Protein AF-F9D2Y9-F1 (afdb_monomer_lite)

Sequence (506 aa):
MKFNKYNSKKTAEQVQRSSVVSVVNDAVIGSGVDSSSSGKAGKLAETHTIYGNPFDGTQDIKGVVGQVTEINAETSEDENKTYEDITINADNLHTSNDVDVGGDITIKSNATVKGSIKASSAEINGDINVKSNATVDGNIKSSSIETTDIVSTNGTITNLSGEQLNYLKGIIKELSGTKLTYDNATLKDLTSNNISVETLTVTKAAHFFSLVIDEIKSVGGQIILTPANATLNKTITVNGGFKCYWKATDGEKKIYNQFEVNDQIVCQTFNASVGTSNNVSNTFYWRLCTAIGTETMDGVLYNYVVLSDSDKDKASTANPSVGDKIVQLGNRNDPTRQNAIILSAYNSKFLDAALKAPSIVQYKGINDYKLETHRGNVISAEFNSFIGDFKVSDGQTIEDFIKDNAYQGENNIDVRVFSLDGNLTLVNDREVDLYAEVWCGLKNITDNIPPSLFSWVRTSSNTDADASWNKTKEGIGKTIHLKDEDVVRRCTFDCIIDIDSIKNYL

Foldseek 3Di:
DDDDDDDDDDDDDDDDDDDDYDDDDDDDDDDDDDDDDDDDDDDDDPFDDDPRHGDPPPDDDPDPPPDPPDDDDPDDPDPDDQDQDDDPPDQEDDDPDDDDHPDDDDHPHDYDDPYDDDDPDDDDPDDDDDPDDDDDPDDDDDPDDDDPDDDDPDDDDPDDDDPDDDDPDDDDPDDDDPDDDDPDDDDPDDDDPDDDDPDDDDPADDDDPDDDDPDDDDDQWKDKAFQDKDAFADWDDDVFFIKTKDFLDPPPDGNDHRDDAQFWKWFWDDDDDDPDDDPDDIAIWTFGFHDWDWDDDPNTIITITTTGPPRIDPPHPDGDDHGTMMDGAAGQPDQRRNKMWMQGQQQDCQQANVFAPRKIWIFGRNNGSHRPVRTAAIDGPPDGDHDDFDADPVRDGPVVVCCCPVPVFCPDKDKDKAWPVNDPDADDWDKTKIFIWIDRRPDTLQVLDQLQQKFKFKDDPDVVVRVVVRVVRHSRGRMDMDTPVNDDPDIDMDIDGDSVNCPVRD

pLDDT: mean 72.04, std 22.33, range [23.73, 98.56]

Radius of gyration: 62.74 Å; chains: 1; bounding box: 144×88×174 Å

Structure (mmCIF, N/CA/C/O backbone):
data_AF-F9D2Y9-F1
#
_entry.id   AF-F9D2Y9-F1
#
loop_
_atom_site.group_PDB
_atom_site.id
_atom_site.type_symbol
_atom_site.label_atom_id
_atom_site.label_alt_id
_atom_site.label_comp_id
_atom_site.label_asym_id
_atom_site.label_entity_id
_atom_site.label_seq_id
_atom_site.pdbx_PDB_ins_code
_atom_site.Cartn_x
_atom_site.Cartn_y
_atom_site.Cartn_z
_atom_site.occupancy
_atom_site.B_iso_or_equiv
_atom_site.auth_seq_id
_atom_site.auth_comp_id
_atom_site.auth_asym_id
_atom_site.auth_atom_id
_atom_site.pdbx_PDB_model_num
ATOM 1 N N . MET A 1 1 ? -31.892 52.189 23.290 1.00 28.53 1 MET A N 1
ATOM 2 C CA . MET A 1 1 ? -32.980 52.933 22.617 1.00 28.53 1 MET A CA 1
ATOM 3 C C . MET A 1 1 ? -34.040 51.916 22.196 1.00 28.53 1 MET A C 1
ATOM 5 O O . MET A 1 1 ? -33.673 50.989 21.496 1.00 28.53 1 MET A O 1
ATOM 9 N N . LYS A 1 2 ? -35.293 52.107 22.649 1.00 27.98 2 LYS A N 1
ATOM 10 C CA . LYS A 1 2 ? -36.547 51.352 22.369 1.00 27.98 2 LYS A CA 1
ATOM 11 C C . LYS A 1 2 ? -36.626 49.898 22.890 1.00 27.98 2 LYS A C 1
ATOM 13 O O . LYS A 1 2 ? -35.827 49.073 22.489 1.00 27.98 2 LYS A O 1
ATOM 18 N N . PHE A 1 3 ? -37.418 49.569 23.921 1.00 23.73 3 PHE A N 1
ATOM 19 C CA . PHE A 1 3 ? -38.889 49.614 24.160 1.00 23.73 3 PHE A CA 1
ATOM 20 C C . PHE A 1 3 ? -39.668 48.399 23.617 1.00 23.73 3 PHE A C 1
ATOM 22 O O . PHE A 1 3 ? -39.893 48.318 22.416 1.00 23.73 3 PHE A O 1
ATOM 29 N N . ASN A 1 4 ? -40.132 47.532 24.533 1.00 29.17 4 ASN A N 1
ATOM 30 C CA . ASN A 1 4 ? -41.526 47.063 24.751 1.00 29.17 4 ASN A CA 1
ATOM 31 C C . ASN A 1 4 ? -41.477 45.871 25.737 1.00 29.17 4 ASN A C 1
ATOM 33 O O . ASN A 1 4 ? -40.781 44.910 25.454 1.00 29.17 4 ASN A O 1
ATOM 37 N N . LYS A 1 5 ? -41.994 45.875 26.976 1.00 31.09 5 LYS A N 1
ATOM 38 C CA . LYS A 1 5 ? -43.228 46.369 27.630 1.00 31.09 5 LYS A CA 1
ATOM 39 C C . LYS A 1 5 ? -44.418 45.401 27.487 1.00 31.09 5 LYS A C 1
ATOM 41 O O . LYS A 1 5 ? -44.823 45.111 26.370 1.00 31.09 5 LYS A O 1
ATOM 46 N N . TYR A 1 6 ? -44.991 45.086 28.662 1.00 27.16 6 TYR A N 1
ATOM 47 C CA . TYR A 1 6 ? -46.285 44.468 29.033 1.00 27.16 6 TYR A CA 1
ATOM 48 C C . TYR A 1 6 ? -46.230 43.020 29.564 1.00 27.16 6 TYR A C 1
ATOM 50 O O . TYR A 1 6 ? -45.674 42.162 28.903 1.00 27.16 6 TYR A O 1
ATOM 58 N N . ASN A 1 7 ? -46.883 42.633 30.671 1.00 30.08 7 ASN A N 1
ATOM 59 C CA . ASN A 1 7 ? -47.465 43.302 31.857 1.00 30.08 7 ASN A CA 1
ATOM 60 C C . ASN A 1 7 ? -48.172 42.205 32.684 1.00 30.08 7 ASN A C 1
ATOM 62 O O . ASN A 1 7 ? -48.842 41.389 32.061 1.00 30.08 7 ASN A O 1
ATOM 66 N N . SER A 1 8 ? -48.204 42.287 34.022 1.00 28.72 8 SER A N 1
ATOM 67 C CA . SER A 1 8 ? -49.489 42.333 34.759 1.00 28.72 8 SER A CA 1
ATOM 68 C C . SER A 1 8 ? -49.352 42.430 36.289 1.00 28.72 8 SER A C 1
ATOM 70 O O . SER A 1 8 ? -48.959 41.455 36.915 1.00 28.72 8 SER A O 1
ATOM 72 N N . LYS A 1 9 ? -49.881 43.555 36.820 1.00 31.02 9 LYS A N 1
ATOM 73 C CA . LYS A 1 9 ? -50.809 43.710 37.980 1.00 31.02 9 LYS A CA 1
ATOM 74 C C . LYS A 1 9 ? -50.260 43.375 39.386 1.00 31.02 9 LYS A C 1
ATOM 76 O O . LYS A 1 9 ? -49.617 42.359 39.548 1.00 31.02 9 LYS A O 1
ATOM 81 N N . LYS A 1 10 ? -50.558 44.077 40.491 1.00 30.44 10 LYS A N 1
ATOM 82 C CA . LYS A 1 10 ? -51.349 45.272 40.910 1.00 30.44 10 LYS A CA 1
ATOM 83 C C . LYS A 1 10 ? -50.949 45.476 42.405 1.00 30.44 10 LYS A C 1
ATOM 85 O O . LYS A 1 10 ? -50.914 44.476 43.110 1.00 30.44 10 LYS A O 1
ATOM 90 N N . THR A 1 11 ? -50.401 46.605 42.883 1.00 29.03 11 THR A N 1
ATOM 91 C CA . THR A 1 11 ? -51.074 47.751 43.571 1.00 29.03 11 THR A CA 1
ATOM 92 C C . THR A 1 11 ? -52.296 47.403 44.443 1.00 29.03 11 THR A C 1
ATOM 94 O O . THR A 1 11 ? -53.158 46.660 43.993 1.00 29.03 11 THR A O 1
ATOM 97 N N . ALA A 1 12 ? -52.535 47.967 45.633 1.00 29.28 12 ALA A N 1
ATOM 98 C CA . ALA A 1 12 ? -51.826 48.905 46.510 1.00 29.28 12 ALA A CA 1
ATOM 99 C C . ALA A 1 12 ? -52.572 48.965 47.867 1.00 29.28 12 ALA A C 1
ATOM 101 O O . ALA A 1 12 ? -53.757 48.633 47.945 1.00 29.28 12 ALA A O 1
ATOM 102 N N . GLU A 1 13 ? -51.846 49.428 48.883 1.00 27.95 13 GLU A N 1
ATOM 103 C CA . GLU A 1 13 ? -52.246 49.868 50.229 1.00 27.95 13 GLU A CA 1
ATOM 104 C C . GLU A 1 13 ? -53.466 50.812 50.240 1.00 27.95 13 GLU A C 1
ATOM 106 O O . GLU A 1 13 ? -53.633 51.661 49.366 1.00 27.95 13 GLU A O 1
ATOM 111 N N . GLN A 1 14 ? -54.450 50.544 51.104 1.00 26.75 14 GLN A N 1
ATOM 112 C CA . GLN A 1 14 ? -54.700 51.179 52.414 1.00 26.75 14 GLN A CA 1
ATOM 113 C C . GLN A 1 14 ? -54.764 52.719 52.431 1.00 26.75 14 GLN A C 1
ATOM 115 O O . GLN A 1 14 ? -53.753 53.413 52.409 1.00 26.75 14 GLN A O 1
ATOM 120 N N . VAL A 1 15 ? -55.986 53.236 52.627 1.00 27.98 15 VAL A N 1
ATOM 121 C CA . VAL A 1 15 ? -56.271 54.581 53.150 1.00 27.98 15 VAL A CA 1
ATOM 122 C C . VAL A 1 15 ? -57.396 54.488 54.191 1.00 27.98 15 VAL A C 1
ATOM 124 O O . VAL A 1 15 ? -58.393 53.795 53.999 1.00 27.98 15 VAL A O 1
ATOM 127 N N . GLN A 1 16 ? -57.182 55.192 55.303 1.00 27.03 16 GLN A N 1
ATOM 128 C CA . GLN A 1 16 ? -58.041 55.369 56.478 1.00 27.03 16 GLN A CA 1
ATOM 129 C C . GLN A 1 16 ? -59.404 56.043 56.204 1.00 27.03 16 GLN A C 1
ATOM 131 O O . GLN A 1 16 ? -59.467 56.973 55.402 1.00 27.03 16 GLN A O 1
ATOM 136 N N . ARG A 1 17 ? -60.423 55.739 57.036 1.00 26.17 17 ARG A N 1
ATOM 137 C CA . ARG A 1 17 ? -60.934 56.593 58.155 1.00 26.17 17 ARG A CA 1
ATOM 138 C C . ARG A 1 17 ? -62.317 56.134 58.689 1.00 26.17 17 ARG A C 1
ATOM 140 O O . ARG A 1 17 ? -63.212 55.945 57.885 1.00 26.17 17 ARG A O 1
ATOM 147 N N . SER A 1 18 ? -62.465 56.148 60.036 1.00 26.42 18 SER A N 1
ATOM 148 C CA . SER A 1 18 ? -63.598 56.681 60.862 1.00 26.42 18 SER A CA 1
ATOM 149 C C . SER A 1 18 ? -65.022 56.087 60.698 1.00 26.42 18 SER A C 1
ATOM 151 O O . SER A 1 18 ? -65.469 55.952 59.574 1.00 26.42 18 SER A O 1
ATOM 153 N N . SER A 1 19 ? -65.907 55.855 61.688 1.00 26.08 19 SER A N 1
ATOM 154 C CA . SER A 1 19 ? -66.012 55.961 63.168 1.00 26.08 19 SER A CA 1
ATOM 155 C C . SER A 1 19 ? -67.418 55.428 63.596 1.00 26.08 19 SER A C 1
ATOM 157 O O . SER A 1 19 ? -68.253 55.235 62.716 1.00 26.08 19 SER A O 1
ATOM 159 N N . VAL A 1 20 ? -67.697 55.381 64.923 1.00 25.70 20 VAL A N 1
ATOM 160 C CA . VAL A 1 20 ? -69.021 55.488 65.638 1.00 25.70 20 VAL A CA 1
ATOM 161 C C . VAL A 1 20 ? -69.662 54.142 66.116 1.00 25.70 20 VAL A C 1
ATOM 163 O O . VAL A 1 20 ? -70.069 53.354 65.276 1.00 25.70 20 VAL A O 1
ATOM 166 N N . VAL A 1 21 ? -69.552 53.742 67.419 1.00 25.30 21 VAL A N 1
ATOM 167 C CA . VAL A 1 21 ? -70.507 53.889 68.596 1.00 25.30 21 VAL A CA 1
ATOM 168 C C . VAL A 1 21 ? -71.682 52.870 68.526 1.00 25.30 21 VAL A C 1
ATOM 170 O O . VAL A 1 21 ? -72.230 52.718 67.450 1.00 25.30 21 VAL A O 1
ATOM 173 N N . SER A 1 22 ? -72.205 52.135 69.531 1.00 24.91 22 SER A N 1
ATOM 174 C CA . SER A 1 22 ? -72.058 51.951 70.997 1.00 24.91 22 SER A CA 1
ATOM 175 C C . SER A 1 22 ? -73.053 50.860 71.507 1.00 24.91 22 SER A C 1
ATOM 177 O O . SER A 1 22 ? -74.007 50.601 70.781 1.00 24.91 22 SER A O 1
ATOM 179 N N . VAL A 1 23 ? -72.940 50.427 72.792 1.00 25.78 23 VAL A N 1
ATOM 180 C CA . VAL A 1 23 ? -74.041 50.013 73.742 1.00 25.78 23 VAL A CA 1
ATOM 181 C C . VAL A 1 23 ? -74.674 48.606 73.520 1.00 25.78 23 VAL A C 1
ATOM 183 O O . VAL A 1 23 ? -74.831 48.223 72.374 1.00 25.78 23 VAL A O 1
ATOM 186 N N . VAL A 1 24 ? -75.112 47.746 74.470 1.00 25.11 24 VAL A N 1
ATOM 187 C CA . VAL A 1 24 ? -75.163 47.569 75.955 1.00 25.11 24 VAL A CA 1
ATOM 188 C C . VAL A 1 24 ? -75.643 46.110 76.248 1.00 25.11 24 VAL A C 1
ATOM 190 O O . VAL A 1 24 ? -76.181 45.470 75.352 1.00 25.11 24 VAL A O 1
ATOM 193 N N . ASN A 1 25 ? -75.410 45.630 77.485 1.00 26.94 25 ASN A N 1
ATOM 194 C CA . ASN A 1 25 ? -76.014 44.529 78.285 1.00 26.94 25 ASN A CA 1
ATOM 195 C C . ASN A 1 25 ? -77.172 43.654 77.748 1.00 26.94 25 ASN A C 1
ATOM 197 O O . ASN A 1 25 ? -78.116 44.157 77.155 1.00 26.94 25 ASN A O 1
ATOM 201 N N . ASP A 1 26 ? -77.170 42.371 78.150 1.00 25.66 26 ASP A N 1
ATOM 202 C CA . ASP A 1 26 ? -78.082 41.740 79.148 1.00 25.66 26 ASP A CA 1
ATOM 203 C C . ASP A 1 26 ? -77.837 40.208 79.131 1.00 25.66 26 ASP A C 1
ATOM 205 O O . ASP A 1 26 ? -77.732 39.603 78.071 1.00 25.66 26 ASP A O 1
ATOM 209 N N . ALA A 1 27 ? -77.414 39.560 80.220 1.00 24.41 27 ALA A N 1
ATOM 210 C CA . ALA A 1 27 ? -78.166 39.115 81.398 1.00 24.41 27 ALA A CA 1
ATOM 211 C C . ALA A 1 27 ? -79.005 37.826 81.194 1.00 24.41 27 ALA A C 1
ATOM 213 O O . ALA A 1 27 ? -79.840 37.723 80.305 1.00 24.41 27 ALA A O 1
ATOM 214 N N . VAL A 1 28 ? -78.829 36.921 82.169 1.00 24.58 28 VAL A N 1
ATOM 215 C CA . VAL A 1 28 ? -79.740 35.860 82.645 1.00 24.58 28 VAL A CA 1
ATOM 216 C C . VAL A 1 28 ? -79.713 34.497 81.932 1.00 24.58 28 VAL A C 1
ATOM 218 O O . VAL A 1 28 ? -80.326 34.292 80.893 1.00 24.58 28 VAL A O 1
ATOM 221 N N . ILE A 1 29 ? -79.160 33.495 82.629 1.00 29.64 29 ILE A N 1
ATOM 222 C CA . ILE A 1 29 ? -79.736 32.143 82.659 1.00 29.64 29 ILE A CA 1
ATOM 223 C C . ILE A 1 29 ? -79.997 31.816 84.130 1.00 29.64 29 ILE A C 1
ATOM 225 O O . ILE A 1 29 ? -79.074 31.749 84.942 1.00 29.64 29 ILE A O 1
ATOM 229 N N . GLY A 1 30 ? -81.279 31.706 84.472 1.00 25.86 30 GLY A N 1
ATOM 230 C CA . GLY A 1 30 ? -81.740 31.292 85.788 1.00 25.86 30 GLY A CA 1
ATOM 231 C C . GLY A 1 30 ? -81.637 29.780 85.965 1.00 25.86 30 GLY A C 1
ATOM 232 O O . GLY A 1 30 ? -81.781 29.020 85.010 1.00 25.86 30 GLY A O 1
ATOM 233 N N . SER A 1 31 ? -81.440 29.348 87.206 1.00 27.08 31 SER A N 1
ATOM 234 C CA . SER A 1 31 ? -81.773 27.994 87.636 1.00 27.08 31 SER A CA 1
ATOM 235 C C . SER A 1 31 ? -82.584 28.070 88.928 1.00 27.08 31 SER A C 1
ATOM 237 O O . SER A 1 31 ? -82.157 28.617 89.939 1.00 27.08 31 SER A O 1
ATOM 239 N N . GLY A 1 32 ? -83.797 27.542 88.855 1.00 26.11 32 GLY A N 1
ATOM 240 C CA . GLY A 1 32 ? -84.463 26.855 89.949 1.00 26.11 32 GLY A CA 1
ATOM 241 C C . GLY A 1 32 ? -85.018 25.558 89.359 1.00 26.11 32 GLY A C 1
ATOM 242 O O . GLY A 1 32 ? -85.159 25.461 88.142 1.00 26.11 32 GLY A O 1
ATOM 243 N N . VAL A 1 33 ? -85.370 24.517 90.092 1.00 29.09 33 VAL A N 1
ATOM 244 C CA . VAL A 1 33 ? -85.306 24.136 91.509 1.00 29.09 33 VAL A CA 1
ATOM 245 C C . VAL A 1 33 ? -85.837 22.688 91.495 1.00 29.09 33 VAL A C 1
ATOM 247 O O . VAL A 1 33 ? -86.660 22.358 90.641 1.00 29.09 33 VAL A O 1
ATOM 250 N N . ASP A 1 34 ? -85.405 21.888 92.475 1.00 28.67 34 ASP A N 1
ATOM 251 C CA . ASP A 1 34 ? -86.011 20.626 92.938 1.00 28.67 34 ASP A CA 1
ATOM 252 C C . ASP A 1 34 ? -85.930 19.386 92.023 1.00 28.67 34 ASP A C 1
ATOM 254 O O . ASP A 1 34 ? -86.031 19.459 90.810 1.00 28.67 34 ASP A O 1
ATOM 258 N N . SER A 1 35 ? -85.814 18.154 92.522 1.00 27.92 35 SER A N 1
ATOM 259 C CA . SER A 1 35 ? -85.734 17.612 93.885 1.00 27.92 35 SER A CA 1
ATOM 260 C C . SER A 1 35 ? -85.455 16.101 93.796 1.00 27.92 35 SER A C 1
ATOM 262 O O . SER A 1 35 ? -85.722 15.462 92.780 1.00 27.92 35 SER A O 1
ATOM 264 N N . SER A 1 36 ? -85.056 15.540 94.941 1.00 26.97 36 SER A N 1
ATOM 265 C CA . SER A 1 36 ? -85.442 14.216 95.463 1.00 26.97 36 SER A CA 1
ATOM 266 C C . SER A 1 36 ? -84.449 13.041 95.395 1.00 26.97 36 SER A C 1
ATOM 268 O O . SER A 1 36 ? -84.225 12.416 94.368 1.00 26.97 36 SER A O 1
ATOM 270 N N . SER A 1 37 ? -84.026 12.675 96.619 1.00 27.05 37 SER A N 1
ATOM 271 C CA . SER A 1 37 ? -83.879 11.321 97.194 1.00 27.05 37 SER A CA 1
ATOM 272 C C . SER A 1 37 ? -82.814 10.386 96.601 1.00 27.05 37 SER A C 1
ATOM 274 O O . SER A 1 37 ? -82.739 10.192 95.405 1.00 27.05 37 SER A O 1
ATOM 276 N N . SER A 1 38 ? -81.969 9.706 97.375 1.00 31.00 38 SER A N 1
ATOM 277 C CA . SER A 1 38 ? -82.160 9.144 98.715 1.00 31.00 38 SER A CA 1
ATOM 278 C C . SER A 1 38 ? -80.811 8.954 99.414 1.00 31.00 38 SER A C 1
ATOM 280 O O . SER A 1 38 ? -79.870 8.433 98.819 1.00 31.00 38 SER A O 1
ATOM 282 N N . GLY A 1 39 ? -80.726 9.331 100.689 1.00 27.48 39 GLY A N 1
ATOM 283 C CA . GLY A 1 39 ? -79.522 9.144 101.493 1.00 27.48 39 GLY A CA 1
ATOM 284 C C . GLY A 1 39 ? -79.264 7.700 101.930 1.00 27.48 39 GLY A C 1
ATOM 285 O O . GLY A 1 39 ? -80.185 6.902 102.074 1.00 27.48 39 GLY A O 1
ATOM 286 N N . LYS A 1 40 ? -78.014 7.422 102.308 1.00 34.09 40 LYS A N 1
ATOM 287 C CA . LYS A 1 40 ? -77.681 7.179 103.719 1.00 34.09 40 LYS A CA 1
ATOM 288 C C . LYS A 1 40 ? -76.188 7.368 103.980 1.00 34.09 40 LYS A C 1
ATOM 290 O O . LYS A 1 40 ? -75.339 6.983 103.190 1.00 34.09 40 LYS A O 1
ATOM 295 N N . ALA A 1 41 ? -75.951 8.016 105.112 1.00 30.55 41 ALA A N 1
ATOM 296 C CA . ALA A 1 41 ? -74.723 8.618 105.593 1.00 30.55 41 ALA A CA 1
ATOM 297 C C . ALA A 1 41 ? -73.612 7.652 106.032 1.00 30.55 41 ALA A C 1
ATOM 299 O O . ALA A 1 41 ? -73.868 6.589 106.596 1.00 30.55 41 ALA A O 1
ATOM 300 N N . GLY A 1 42 ? -72.394 8.185 105.951 1.00 28.45 42 GLY A N 1
ATOM 301 C CA . GLY A 1 42 ? -71.250 7.941 106.833 1.00 28.45 42 GLY A CA 1
ATOM 302 C C . GLY A 1 42 ? -69.985 8.437 106.124 1.00 28.45 42 GLY A C 1
ATOM 303 O O . GLY A 1 42 ? -69.791 8.084 104.975 1.00 28.45 42 GLY A O 1
ATOM 304 N N . LYS A 1 43 ? -69.086 9.257 106.674 1.00 33.16 43 LYS A N 1
ATOM 305 C CA . LYS A 1 43 ? -68.945 9.939 107.969 1.00 33.16 43 LYS A CA 1
ATOM 306 C C . LYS A 1 43 ? -67.785 10.953 107.773 1.00 33.16 43 LYS A C 1
ATOM 308 O O . LYS A 1 43 ? -66.837 10.604 107.085 1.00 33.16 43 LYS A O 1
ATOM 313 N N . LEU A 1 44 ? -67.836 12.101 108.464 1.00 34.50 44 LEU A N 1
ATOM 314 C CA . LEU A 1 44 ? -66.740 13.060 108.755 1.00 34.50 44 LEU A CA 1
ATOM 315 C C . LEU A 1 44 ? -66.225 13.947 107.597 1.00 34.50 44 LEU A C 1
ATOM 317 O O . LEU A 1 44 ? -65.436 13.510 106.773 1.00 34.50 44 LEU A O 1
ATOM 321 N N . ALA A 1 45 ? -66.604 15.231 107.615 1.00 38.97 45 ALA A N 1
ATOM 322 C CA . ALA A 1 45 ? -65.927 16.292 106.868 1.00 38.97 45 ALA A CA 1
ATOM 323 C C . ALA A 1 45 ? -65.020 17.085 107.825 1.00 38.97 45 ALA A C 1
ATOM 325 O O . ALA A 1 45 ? -65.514 17.700 108.772 1.00 38.97 45 ALA A O 1
ATOM 326 N N . GLU A 1 46 ? -63.709 17.078 107.580 1.00 46.91 46 GLU A N 1
ATOM 327 C CA . GLU A 1 46 ? -62.824 18.137 108.068 1.00 46.91 46 GLU A CA 1
ATOM 328 C C . GLU A 1 46 ? -63.075 19.379 107.207 1.00 46.91 46 GLU A C 1
ATOM 330 O O . GLU A 1 46 ? -62.841 19.382 105.998 1.00 46.91 46 GLU A O 1
ATOM 335 N N . THR A 1 47 ? -63.618 20.434 107.810 1.00 47.72 47 THR A N 1
ATOM 336 C CA . THR A 1 47 ? -63.936 21.679 107.104 1.00 47.72 47 THR A CA 1
ATOM 337 C C . THR A 1 47 ? -62.654 22.409 106.721 1.00 47.72 47 THR A C 1
ATOM 339 O O . THR A 1 47 ? -61.989 22.987 107.581 1.00 47.72 47 THR A O 1
ATOM 342 N N . HIS A 1 48 ? -62.325 22.407 105.432 1.00 53.19 48 HIS A N 1
ATOM 343 C CA . HIS A 1 48 ? -61.275 23.250 104.867 1.00 53.19 48 HIS A CA 1
ATOM 344 C C . HIS A 1 48 ? -61.827 24.671 104.734 1.00 53.19 48 HIS A C 1
ATOM 346 O O . HIS A 1 48 ? -62.997 24.834 104.396 1.00 53.19 48 HIS A O 1
ATOM 352 N N . THR A 1 49 ? -61.041 25.706 105.034 1.00 52.97 49 THR A N 1
ATOM 353 C CA . THR A 1 49 ? -61.499 27.098 104.909 1.00 52.97 49 THR A CA 1
ATOM 354 C C . THR A 1 49 ? -60.850 27.795 103.719 1.00 52.97 49 THR A C 1
ATOM 356 O O . THR A 1 49 ? -59.650 27.676 103.490 1.00 52.97 49 THR A O 1
ATOM 359 N N . ILE A 1 50 ? -61.642 28.555 102.963 1.00 58.09 50 ILE A N 1
ATOM 360 C CA . ILE A 1 50 ? -61.173 29.413 101.870 1.00 58.09 50 ILE A CA 1
ATOM 361 C C . ILE A 1 50 ? -61.586 30.847 102.204 1.00 58.09 50 ILE A C 1
ATOM 363 O O . ILE A 1 50 ? -62.743 31.120 102.520 1.00 58.09 50 ILE A O 1
ATOM 367 N N . TYR A 1 51 ? -60.609 31.759 102.223 1.00 58.56 51 TYR A N 1
ATOM 368 C CA . TYR A 1 51 ? -60.756 33.138 102.724 1.00 58.56 51 TYR A CA 1
ATOM 369 C C . TYR A 1 51 ? -61.355 33.233 104.140 1.00 58.56 51 TYR A C 1
ATOM 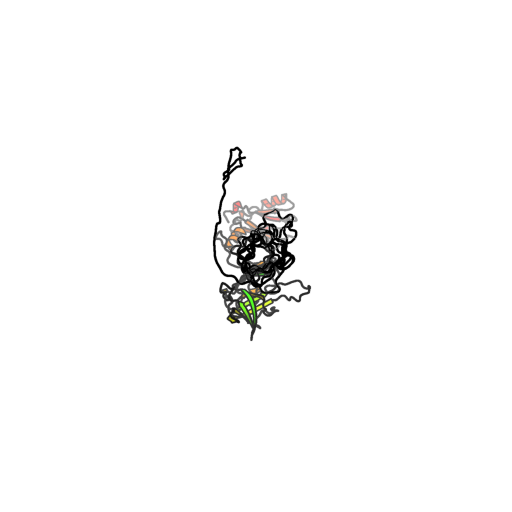371 O O . TYR A 1 51 ? -62.082 34.169 104.462 1.00 58.56 51 TYR A O 1
ATOM 379 N N . GLY A 1 52 ? -61.049 32.252 104.992 1.00 55.66 52 GLY A N 1
ATOM 380 C CA . GLY A 1 52 ? -61.515 32.210 106.380 1.00 55.66 52 GLY A CA 1
ATOM 381 C C . GLY A 1 52 ? -62.924 31.646 106.579 1.00 55.66 52 GLY A C 1
ATOM 382 O O . GLY A 1 52 ? -63.342 31.520 107.726 1.00 55.66 52 GLY A O 1
ATOM 383 N N . ASN A 1 53 ? -63.629 31.244 105.514 1.00 59.16 53 ASN A N 1
ATOM 384 C CA . ASN A 1 53 ? -64.939 30.593 105.614 1.00 59.16 53 ASN A CA 1
ATOM 385 C C . ASN A 1 53 ? -64.842 29.092 105.312 1.00 59.16 53 ASN A C 1
ATOM 387 O O . ASN A 1 53 ? -64.106 28.728 104.394 1.00 59.16 53 ASN A O 1
ATOM 391 N N . PRO A 1 54 ? -65.577 28.221 106.030 1.00 60.16 54 PRO A N 1
ATOM 392 C CA . PRO A 1 54 ? -65.669 26.799 105.707 1.00 60.16 54 PRO A CA 1
ATOM 393 C C . PRO A 1 54 ? -66.149 26.606 104.267 1.00 60.16 54 PRO A C 1
ATOM 395 O O . PRO A 1 54 ? -67.160 27.179 103.865 1.00 60.16 54 PRO A O 1
ATOM 398 N N . PHE A 1 55 ? -65.421 25.805 103.503 1.00 67.44 55 PHE A N 1
ATOM 399 C CA . PHE A 1 55 ? -65.724 25.450 102.129 1.00 67.44 55 PHE A CA 1
ATOM 400 C C . PHE A 1 55 ? -66.003 23.950 102.062 1.00 67.44 55 PHE A C 1
ATOM 402 O O . PHE A 1 55 ? -65.185 23.135 102.487 1.00 67.44 55 PHE A O 1
ATOM 409 N N . ASP A 1 56 ? -67.178 23.595 101.555 1.00 59.75 56 ASP A N 1
ATOM 410 C CA . ASP A 1 56 ? -67.682 22.219 101.518 1.00 59.75 56 ASP A CA 1
ATOM 411 C C . ASP A 1 56 ? -67.596 21.579 100.122 1.00 59.75 56 ASP A C 1
ATOM 413 O O . ASP A 1 56 ? -68.102 20.478 99.915 1.00 59.75 56 ASP A O 1
ATOM 417 N N . GLY A 1 57 ? -66.954 22.258 99.163 1.00 56.84 57 GLY A N 1
ATOM 418 C CA . GLY A 1 57 ? -66.761 21.756 97.802 1.00 56.84 57 GLY A CA 1
ATOM 419 C C . GLY A 1 57 ? -67.996 21.827 96.903 1.00 56.84 57 GLY A C 1
ATOM 420 O O . GLY A 1 57 ? -67.909 21.416 95.750 1.00 56.84 57 GLY A O 1
ATOM 421 N N . THR A 1 58 ? -69.134 22.341 97.384 1.00 48.38 58 THR A N 1
ATOM 422 C CA . THR A 1 58 ? -70.391 22.351 96.611 1.00 48.38 58 THR A CA 1
ATOM 423 C C . THR A 1 58 ? -70.670 23.661 95.874 1.00 48.38 58 THR A C 1
ATOM 425 O O . THR A 1 58 ? -71.633 23.745 95.113 1.00 48.38 58 THR A O 1
ATOM 428 N N . GLN A 1 59 ? -69.839 24.687 96.074 1.00 53.47 59 GLN A N 1
ATOM 429 C CA . GLN A 1 59 ? -70.013 26.008 95.468 1.00 53.47 59 GLN A CA 1
ATOM 430 C C . GLN A 1 59 ? -68.785 26.410 94.653 1.00 53.47 59 GLN A C 1
ATOM 432 O O . GLN A 1 59 ? -67.654 26.144 95.051 1.00 53.47 59 GLN A O 1
ATOM 437 N N . ASP A 1 60 ? -68.998 27.108 93.537 1.00 55.34 60 ASP A N 1
ATOM 438 C CA . ASP A 1 60 ? -67.900 27.701 92.772 1.00 55.34 60 ASP A CA 1
ATOM 439 C C . ASP A 1 60 ? -67.158 28.743 93.618 1.00 55.34 60 ASP A C 1
ATOM 441 O O . ASP A 1 60 ? -67.767 29.652 94.195 1.00 55.34 60 ASP A O 1
ATOM 445 N N . ILE A 1 61 ? -65.827 28.676 93.637 1.00 58.03 61 ILE A N 1
ATOM 446 C CA . ILE A 1 61 ? -65.001 29.701 94.277 1.00 58.03 61 ILE A CA 1
ATOM 447 C C . ILE A 1 61 ? -64.990 30.933 93.367 1.00 58.03 61 ILE A C 1
ATOM 449 O O . ILE A 1 61 ? -64.295 30.975 92.352 1.00 58.03 61 ILE A O 1
ATOM 453 N N . LYS A 1 62 ? -65.773 31.954 93.723 1.00 48.78 62 LYS A N 1
ATOM 454 C CA . LYS A 1 62 ? -65.832 33.219 92.979 1.00 48.78 62 LYS A CA 1
ATOM 455 C C . LYS A 1 62 ? -64.946 34.275 93.638 1.00 48.78 62 LYS A C 1
ATOM 457 O O . LYS A 1 62 ? -65.313 34.880 94.640 1.00 48.78 62 LYS A O 1
ATOM 462 N N . GLY A 1 63 ? -63.778 34.491 93.041 1.00 48.22 63 GLY A N 1
ATOM 463 C CA . GLY A 1 63 ? -62.775 35.489 93.414 1.00 48.22 63 GLY A CA 1
ATOM 464 C C . GLY A 1 63 ? -61.544 35.358 92.514 1.00 48.22 63 GLY A C 1
ATOM 465 O O . GLY A 1 63 ? -61.345 34.319 91.890 1.00 48.22 63 GLY A O 1
ATOM 466 N N . VAL A 1 64 ? -60.717 36.402 92.409 1.00 45.09 64 VAL A N 1
ATOM 467 C CA . VAL A 1 64 ? -59.419 36.277 91.726 1.00 45.09 64 VAL A CA 1
ATOM 468 C C . VAL A 1 64 ? -58.496 35.487 92.649 1.00 45.09 64 VAL A C 1
ATOM 470 O O . VAL A 1 64 ? -58.055 36.003 93.677 1.00 45.09 64 VAL A O 1
ATOM 473 N N . VAL A 1 65 ? -58.212 34.234 92.298 1.00 50.03 65 VAL A N 1
ATOM 474 C CA . VAL A 1 65 ? -57.167 33.455 92.967 1.00 50.03 65 VAL A CA 1
ATOM 475 C C . VAL A 1 65 ? -55.831 34.084 92.569 1.00 50.03 65 VAL A C 1
ATOM 477 O O . VAL A 1 65 ? -55.377 33.949 91.435 1.00 50.03 65 VAL A O 1
ATOM 480 N N . GLY A 1 66 ? -55.249 34.880 93.467 1.00 44.81 66 GLY A N 1
ATOM 481 C CA . GLY A 1 66 ? -53.948 35.502 93.234 1.00 44.81 66 GLY A CA 1
ATOM 482 C C . GLY A 1 66 ? -52.867 34.435 93.055 1.00 44.81 66 GLY A C 1
ATOM 483 O O . GLY A 1 66 ? -52.826 33.498 93.842 1.00 44.81 66 GLY A O 1
ATOM 484 N N . GLN A 1 67 ? -52.042 34.593 92.010 1.00 41.44 67 GLN A N 1
ATOM 485 C CA . GLN A 1 67 ? -50.879 33.769 91.638 1.00 41.44 67 GLN A CA 1
ATOM 486 C C . GLN A 1 67 ? -50.940 32.305 92.108 1.00 41.44 67 GLN A C 1
ATOM 488 O O . GLN A 1 67 ? -50.337 31.928 93.109 1.00 41.44 67 GLN A O 1
ATOM 493 N N . VAL A 1 68 ? -51.621 31.462 91.328 1.00 43.00 68 VAL A N 1
ATOM 494 C CA . VAL A 1 68 ? -51.444 30.008 91.412 1.00 43.00 68 VAL A CA 1
ATOM 495 C C . VAL A 1 68 ? -50.081 29.681 90.803 1.00 43.00 68 VAL A C 1
ATOM 497 O O . VAL A 1 68 ? -49.920 29.730 89.586 1.00 43.00 68 VAL A O 1
ATOM 500 N N . THR A 1 69 ? -49.078 29.425 91.641 1.00 34.81 69 THR A N 1
ATOM 501 C CA . THR A 1 69 ? -47.719 29.086 91.184 1.00 34.81 69 THR A CA 1
ATOM 502 C C . THR A 1 69 ? -47.591 27.642 90.716 1.00 34.81 69 THR A C 1
ATOM 504 O O . THR A 1 69 ? -46.740 27.363 89.880 1.00 34.81 69 THR A O 1
ATOM 507 N N . GLU A 1 70 ? -48.424 26.731 91.221 1.00 35.62 70 GLU A N 1
ATOM 508 C CA . GLU A 1 70 ? -48.361 25.314 90.870 1.00 35.62 70 GLU A CA 1
ATOM 509 C C . GLU A 1 70 ? -49.728 24.652 91.096 1.00 35.62 70 GLU A C 1
ATOM 511 O O . GLU A 1 70 ? -50.371 24.882 92.122 1.00 35.62 70 GLU A O 1
ATOM 516 N N . ILE A 1 71 ? -50.185 23.852 90.130 1.00 40.31 71 ILE A N 1
ATOM 517 C CA . ILE A 1 71 ? -51.318 22.934 90.295 1.00 40.31 71 ILE A CA 1
ATOM 518 C C . ILE A 1 71 ? -50.718 21.533 90.284 1.00 40.31 71 ILE A C 1
ATOM 520 O O . ILE A 1 71 ? -50.453 20.978 89.220 1.00 40.31 71 ILE A O 1
ATOM 524 N N . ASN A 1 72 ? -50.490 20.975 91.469 1.00 32.66 72 ASN A N 1
ATOM 525 C CA . ASN A 1 72 ? -50.095 19.580 91.607 1.00 32.66 72 ASN A CA 1
ATOM 526 C C . ASN A 1 72 ? -51.369 18.737 91.666 1.00 32.66 72 ASN A C 1
ATOM 528 O O . ASN A 1 72 ? -52.093 18.762 92.659 1.00 32.66 72 ASN A O 1
ATOM 532 N N . ALA A 1 73 ? -51.664 18.013 90.588 1.00 37.38 73 ALA A N 1
ATOM 533 C CA . ALA A 1 73 ? -52.555 16.869 90.690 1.00 37.38 73 ALA A CA 1
ATOM 534 C C . ALA A 1 73 ? -51.773 15.775 91.427 1.00 37.38 73 ALA A C 1
ATOM 536 O O . ALA A 1 73 ? -50.749 15.317 90.919 1.00 37.38 73 ALA A O 1
ATOM 537 N N . GLU A 1 74 ? -52.211 15.390 92.627 1.00 32.28 74 GLU A N 1
ATOM 538 C CA . GLU A 1 74 ? -51.676 14.197 93.283 1.00 32.28 74 GLU A CA 1
ATOM 539 C C . GLU A 1 74 ? -51.895 13.009 92.340 1.00 32.28 74 GLU A C 1
ATOM 541 O O . GLU A 1 74 ? -53.021 12.622 92.022 1.00 32.28 74 GLU A O 1
ATOM 546 N N . THR A 1 75 ? -50.793 12.490 91.810 1.00 33.84 75 THR A N 1
ATOM 547 C CA . THR A 1 75 ? -50.774 11.347 90.907 1.00 33.84 75 THR A CA 1
ATOM 548 C C . THR A 1 75 ? -51.286 10.120 91.653 1.00 33.84 75 THR A C 1
ATOM 550 O O . THR A 1 75 ? -50.680 9.710 92.641 1.00 33.84 75 THR A O 1
ATOM 553 N N . SER A 1 76 ? -52.377 9.511 91.182 1.00 35.59 76 SER A N 1
ATOM 554 C CA . SER A 1 76 ? -52.747 8.162 91.617 1.00 35.59 76 SER A CA 1
ATOM 555 C C . SER A 1 76 ? -51.698 7.163 91.121 1.00 35.59 76 SER A C 1
ATOM 557 O O . SER A 1 76 ? -51.345 7.207 89.942 1.00 35.59 76 SER A O 1
ATOM 559 N N . GLU A 1 77 ? -51.247 6.264 91.996 1.00 35.25 77 GLU A N 1
ATOM 560 C CA . GLU A 1 77 ? -50.268 5.185 91.761 1.00 35.25 77 GLU A CA 1
ATOM 561 C C . GLU A 1 77 ? -50.761 4.083 90.789 1.00 35.25 77 GLU A C 1
ATOM 563 O O . GLU A 1 77 ? -50.720 2.899 91.106 1.00 35.25 77 GLU A O 1
ATOM 568 N N . ASP A 1 78 ? -51.239 4.443 89.597 1.00 36.41 78 ASP A N 1
ATOM 569 C CA . ASP A 1 78 ? -51.660 3.484 88.569 1.00 36.41 78 ASP A CA 1
ATOM 570 C C . ASP A 1 78 ? -50.983 3.830 87.232 1.00 36.41 78 ASP A C 1
ATOM 572 O O . ASP A 1 78 ? -51.415 4.723 86.501 1.00 36.41 78 ASP A O 1
ATOM 576 N N . GLU A 1 79 ? -49.902 3.114 86.903 1.00 35.41 79 GLU A N 1
ATOM 577 C CA . GLU A 1 79 ? -49.042 3.309 85.717 1.00 35.41 79 GLU A CA 1
ATOM 578 C C . GLU A 1 79 ? -49.716 2.960 84.367 1.00 35.41 79 GLU A C 1
ATOM 580 O O . GLU A 1 79 ? -49.033 2.753 83.369 1.00 35.41 79 GLU A O 1
ATOM 585 N N . ASN A 1 80 ? -51.048 2.872 84.289 1.00 39.16 80 ASN A N 1
ATOM 586 C CA . ASN A 1 80 ? -51.733 2.392 83.081 1.00 39.16 80 ASN A CA 1
ATOM 587 C C . ASN A 1 80 ? -53.116 3.017 82.829 1.00 39.16 80 ASN A C 1
ATOM 589 O O . ASN A 1 80 ? -54.067 2.337 82.440 1.00 39.16 80 ASN A O 1
ATOM 593 N N . LYS A 1 81 ? -53.245 4.335 83.011 1.00 36.34 81 LYS A N 1
ATOM 594 C CA . LYS A 1 81 ? -54.377 5.090 82.451 1.00 36.34 81 LYS A CA 1
ATOM 595 C C . LYS A 1 81 ? -53.938 5.909 81.244 1.00 36.34 81 LYS A C 1
ATOM 597 O O . LYS A 1 81 ? -53.345 6.974 81.380 1.00 36.34 81 LYS A O 1
ATOM 602 N N . THR A 1 82 ? -54.290 5.422 80.061 1.00 34.31 82 THR A N 1
ATOM 603 C CA . THR A 1 82 ? -54.398 6.226 78.845 1.00 34.31 82 THR A CA 1
ATOM 604 C C . THR A 1 82 ? -55.578 7.184 78.998 1.00 34.31 82 THR A C 1
ATOM 606 O O . THR A 1 82 ? -56.726 6.762 79.128 1.00 34.31 82 THR A O 1
ATOM 609 N N . TYR A 1 83 ? -55.297 8.483 79.011 1.00 40.03 83 TYR A N 1
ATOM 610 C CA . TYR A 1 83 ? -56.319 9.517 78.880 1.00 40.03 83 TYR A CA 1
ATOM 611 C C . TYR A 1 83 ? -56.558 9.730 77.384 1.00 40.03 83 TYR A C 1
ATOM 613 O O . TYR A 1 83 ? -55.625 10.103 76.676 1.00 40.03 83 TYR A O 1
ATOM 621 N N . GLU A 1 84 ? -57.770 9.442 76.900 1.00 37.75 84 GLU A N 1
ATOM 622 C CA . GLU A 1 84 ? -58.081 9.494 75.460 1.00 37.75 84 GLU A CA 1
ATOM 623 C C . GLU A 1 84 ? -57.936 10.906 74.874 1.00 37.75 84 GLU A C 1
ATOM 625 O O . GLU A 1 84 ? -57.493 11.027 73.740 1.00 37.75 84 GLU A O 1
ATOM 630 N N . ASP A 1 85 ? -58.177 11.961 75.662 1.00 36.22 85 ASP A N 1
ATOM 631 C CA . ASP A 1 85 ? -58.044 13.351 75.218 1.00 36.22 85 ASP A CA 1
ATOM 632 C C . ASP A 1 85 ? -57.457 14.244 76.327 1.00 36.22 85 ASP A C 1
ATOM 634 O O . ASP A 1 85 ? -58.179 14.792 77.164 1.00 36.22 85 ASP A O 1
ATOM 638 N N . ILE A 1 86 ? -56.134 14.447 76.339 1.00 41.94 86 ILE A N 1
ATOM 639 C CA . ILE A 1 86 ? -55.524 15.533 77.125 1.00 41.94 86 ILE A CA 1
ATOM 640 C C . ILE A 1 86 ? -55.398 16.762 76.223 1.00 41.94 86 ILE A C 1
ATOM 642 O O . ILE A 1 86 ? -54.434 16.916 75.477 1.00 41.94 86 ILE A O 1
ATOM 646 N N . THR A 1 87 ? -56.358 17.684 76.313 1.00 39.59 87 THR A N 1
ATOM 647 C CA . THR A 1 87 ? -56.224 19.000 75.670 1.00 39.59 87 THR A CA 1
ATOM 648 C C . THR A 1 87 ? -55.388 19.925 76.556 1.00 39.59 87 THR A C 1
ATOM 650 O O . THR A 1 87 ? -55.905 20.551 77.482 1.00 39.59 87 THR A O 1
ATOM 653 N N . ILE A 1 88 ? -54.091 20.049 76.268 1.00 47.00 88 ILE A N 1
ATOM 654 C CA . ILE A 1 88 ? -53.226 21.037 76.927 1.00 47.00 88 ILE A CA 1
ATOM 655 C C . ILE A 1 88 ? -53.360 22.381 76.197 1.00 47.00 88 ILE A C 1
ATOM 657 O O . ILE A 1 88 ? -52.677 22.644 75.211 1.00 47.00 88 ILE A O 1
ATOM 661 N N . ASN A 1 89 ? -54.239 23.262 76.682 1.00 40.69 89 ASN A N 1
ATOM 662 C CA . ASN A 1 89 ? -54.276 24.662 76.244 1.00 40.69 89 ASN A CA 1
ATOM 663 C C . ASN A 1 89 ? -53.184 25.457 76.977 1.00 40.69 89 ASN A C 1
ATOM 665 O O . ASN A 1 89 ? -53.462 26.143 77.957 1.00 40.69 89 ASN A O 1
ATOM 669 N N . ALA A 1 90 ? -51.941 25.348 76.511 1.00 45.25 90 ALA A N 1
ATOM 670 C CA . ALA A 1 90 ? -50.828 26.160 76.993 1.00 45.25 90 ALA A CA 1
ATOM 671 C C . ALA A 1 90 ? -50.261 27.022 75.859 1.00 45.25 90 ALA A C 1
ATOM 673 O O . ALA A 1 90 ? -50.098 26.548 74.734 1.00 45.25 90 ALA A O 1
ATOM 674 N N . ASP A 1 91 ? -49.920 28.274 76.169 1.00 37.81 91 ASP A N 1
ATOM 675 C CA . ASP A 1 91 ? -49.252 29.174 75.219 1.00 37.81 91 ASP A CA 1
ATOM 676 C C . ASP A 1 91 ? -47.827 28.692 74.889 1.00 37.81 91 ASP A C 1
ATOM 678 O O . ASP A 1 91 ? -47.332 28.905 73.785 1.00 37.81 91 ASP A O 1
ATOM 682 N N . ASN A 1 92 ? -47.177 27.995 75.829 1.00 38.88 92 ASN A N 1
ATOM 683 C CA . ASN A 1 92 ? -45.900 27.311 75.637 1.00 38.88 92 ASN A CA 1
ATOM 684 C C . ASN A 1 92 ? -45.922 25.975 76.391 1.00 38.88 92 ASN A C 1
ATOM 686 O O . ASN A 1 92 ? -46.251 25.944 77.577 1.00 38.88 92 ASN A O 1
ATOM 690 N N . LEU A 1 93 ? -45.530 24.886 75.726 1.00 50.97 93 LEU A N 1
ATOM 691 C CA . LEU A 1 93 ? -45.364 23.573 76.353 1.00 50.97 93 LEU A CA 1
ATOM 692 C C . LEU A 1 93 ? -43.870 23.318 76.596 1.00 50.97 93 LEU A C 1
ATOM 694 O O . LEU A 1 93 ? -43.094 23.183 75.646 1.00 50.97 93 LEU A O 1
ATOM 698 N N . HIS A 1 94 ? -43.463 23.270 77.867 1.00 52.38 94 HIS A N 1
ATOM 699 C CA . HIS A 1 94 ? -42.108 22.897 78.275 1.00 52.38 94 HIS A CA 1
ATOM 700 C C . HIS A 1 94 ? -42.154 21.549 78.990 1.00 52.38 94 HIS A C 1
ATOM 702 O O . HIS A 1 94 ? -42.610 21.470 80.128 1.00 52.38 94 HIS A O 1
ATOM 708 N N . THR A 1 95 ? -41.683 20.492 78.333 1.00 54.59 95 THR A N 1
ATOM 709 C CA . THR A 1 95 ? -41.561 19.164 78.940 1.00 54.59 95 THR A CA 1
ATOM 710 C C . THR A 1 95 ? -40.089 18.773 79.021 1.00 54.59 95 THR A C 1
ATOM 712 O O . THR A 1 95 ? -39.303 18.977 78.093 1.00 54.59 95 THR A O 1
ATOM 715 N N . SER A 1 96 ? -39.683 18.270 80.183 1.00 41.84 96 SER A N 1
ATOM 716 C CA . SER A 1 96 ? -38.310 17.841 80.469 1.00 41.84 96 SER A CA 1
ATOM 717 C C . SER A 1 96 ? -38.060 16.361 80.155 1.00 41.84 96 SER A C 1
ATOM 719 O O . SER A 1 96 ? -36.898 15.982 80.032 1.00 41.84 96 SER A O 1
ATOM 721 N N . ASN A 1 97 ? -39.121 15.566 79.970 1.00 51.44 97 ASN A N 1
ATOM 722 C CA . ASN A 1 97 ? -39.092 14.126 79.688 1.00 51.44 97 ASN A CA 1
ATOM 723 C C . ASN A 1 97 ? -39.871 13.794 78.397 1.00 51.44 97 ASN A C 1
ATOM 725 O O . ASN A 1 97 ? -40.506 14.677 77.814 1.00 51.44 97 ASN A O 1
ATOM 729 N N . ASP A 1 98 ? -39.804 12.534 77.947 1.00 49.69 98 ASP A N 1
ATOM 730 C CA . ASP A 1 98 ? -40.548 12.045 76.779 1.00 49.69 98 ASP A CA 1
ATOM 731 C C . ASP A 1 98 ? -42.049 12.353 76.899 1.00 49.69 98 ASP A C 1
ATOM 733 O O . ASP A 1 98 ? -42.659 12.158 77.951 1.00 49.69 98 ASP A O 1
ATOM 737 N N . VAL A 1 99 ? -42.636 12.846 75.808 1.00 52.38 99 VAL A N 1
ATOM 738 C CA . VAL A 1 99 ? -44.076 13.097 75.700 1.00 52.38 99 VAL A CA 1
ATOM 739 C C . VAL A 1 99 ? -44.667 11.939 74.908 1.00 52.38 99 VAL A C 1
ATOM 741 O O . VAL A 1 99 ? -44.547 11.902 73.685 1.00 52.38 99 VAL A O 1
ATOM 744 N N . ASP A 1 100 ? -45.242 10.970 75.617 1.00 53.22 100 ASP A N 1
ATOM 745 C CA . ASP A 1 100 ? -45.962 9.842 75.026 1.00 53.22 100 ASP A CA 1
ATOM 746 C C . ASP A 1 100 ? -47.463 10.140 75.067 1.00 53.22 100 ASP A C 1
ATOM 748 O O . ASP A 1 100 ? -48.070 10.215 76.135 1.00 53.22 100 ASP A O 1
ATOM 752 N N . VAL A 1 101 ? -48.051 10.396 73.904 1.00 53.88 101 VAL A N 1
ATOM 753 C CA . VAL A 1 101 ? -49.475 10.706 73.756 1.00 53.88 101 VAL A CA 1
ATOM 754 C C . VAL A 1 101 ? -50.016 9.864 72.619 1.00 53.88 101 VAL A C 1
ATOM 756 O O . VAL A 1 101 ? -49.540 9.936 71.490 1.00 53.88 101 VAL A O 1
ATOM 759 N N . GLY A 1 102 ? -51.028 9.056 72.932 1.00 42.66 102 GLY A N 1
ATOM 760 C CA . GLY A 1 102 ? -51.688 8.171 71.970 1.00 42.66 102 GLY A CA 1
ATOM 761 C C . GLY A 1 102 ? -52.590 8.888 70.955 1.00 42.66 102 GLY A C 1
ATOM 762 O O . GLY A 1 102 ? -53.171 8.214 70.109 1.00 42.66 102 GLY A O 1
ATOM 763 N N . GLY A 1 103 ? -52.710 10.219 71.039 1.00 50.72 103 GLY A N 1
ATOM 764 C CA . GLY A 1 103 ? -53.548 11.069 70.186 1.00 50.72 103 GLY A CA 1
ATOM 765 C C . GLY A 1 103 ? -52.803 12.292 69.629 1.00 50.72 103 GLY A C 1
ATOM 766 O O . GLY A 1 103 ? -51.583 12.403 69.755 1.00 50.72 103 GLY A O 1
ATOM 767 N N . ASP A 1 104 ? -53.536 13.216 69.005 1.00 45.66 104 ASP A N 1
ATOM 768 C CA . ASP A 1 104 ? -52.955 14.368 68.304 1.00 45.66 104 ASP A CA 1
ATOM 769 C C . ASP A 1 104 ? -52.445 15.453 69.269 1.00 45.66 104 ASP A C 1
ATOM 771 O O . ASP A 1 104 ? -53.160 15.934 70.150 1.00 45.66 104 ASP A O 1
ATOM 775 N N . ILE A 1 105 ? -51.211 15.919 69.059 1.00 56.16 105 ILE A N 1
ATOM 776 C CA . ILE A 1 105 ? -50.655 17.075 69.773 1.00 56.16 105 ILE A CA 1
ATOM 777 C C . ILE A 1 105 ? -50.940 18.347 68.970 1.00 56.16 105 ILE A C 1
ATOM 779 O O . ILE A 1 105 ? -50.376 18.542 67.896 1.00 56.16 105 ILE A O 1
ATOM 783 N N . THR A 1 106 ? -51.744 19.264 69.518 1.00 50.12 106 THR A N 1
ATOM 784 C CA . THR A 1 106 ? -51.958 20.602 68.933 1.00 50.12 106 THR A CA 1
ATOM 785 C C . THR A 1 106 ? -51.282 21.680 69.783 1.00 50.12 106 THR A C 1
ATOM 787 O O . THR A 1 106 ? -51.727 21.961 70.894 1.00 50.12 106 THR A O 1
ATOM 790 N N . ILE A 1 107 ? -50.230 22.326 69.264 1.00 54.53 107 ILE A N 1
ATOM 791 C CA . ILE A 1 107 ? -49.509 23.420 69.946 1.00 54.53 107 ILE A CA 1
ATOM 792 C C . ILE A 1 107 ? -49.740 24.727 69.180 1.00 54.53 107 ILE A C 1
ATOM 794 O O . ILE A 1 107 ? -49.424 24.825 67.999 1.00 54.53 107 ILE A O 1
ATOM 798 N N . LYS A 1 108 ? -50.310 25.741 69.848 1.00 46.47 108 LYS A N 1
ATOM 799 C CA . LYS A 1 108 ? -50.756 27.007 69.221 1.00 46.47 108 LYS A CA 1
ATOM 800 C C . LYS A 1 108 ? -49.643 28.035 68.988 1.00 46.47 108 LYS A C 1
ATOM 802 O O . LYS A 1 108 ? -49.883 29.070 68.370 1.00 46.47 108 LYS A O 1
ATOM 807 N N . SER A 1 109 ? -48.449 27.804 69.522 1.00 47.38 109 SER A N 1
ATOM 808 C CA . SER A 1 109 ? -47.290 28.687 69.353 1.00 47.38 109 SER A CA 1
ATOM 809 C C . SER A 1 109 ? -46.002 27.861 69.341 1.00 47.38 109 SER A C 1
ATOM 811 O O . SER A 1 109 ? -45.818 27.078 68.415 1.00 47.38 109 SER A O 1
ATOM 813 N N . ASN A 1 110 ? -45.113 27.978 70.330 1.00 47.81 110 ASN A N 1
ATOM 814 C CA . ASN A 1 110 ? -43.799 27.335 70.267 1.00 47.81 110 ASN A CA 1
ATOM 815 C C . ASN A 1 110 ? -43.747 26.044 71.096 1.00 47.81 110 ASN A C 1
ATOM 817 O O . ASN A 1 110 ? -44.075 26.033 72.283 1.00 47.81 110 ASN A O 1
ATOM 821 N N . ALA A 1 111 ? -43.265 24.964 70.479 1.00 54.19 111 ALA A N 1
ATOM 822 C CA . ALA A 1 111 ? -42.938 23.707 71.144 1.00 54.19 111 ALA A CA 1
ATOM 823 C C . ALA A 1 111 ? -41.416 23.578 71.270 1.00 54.19 111 ALA A C 1
ATOM 825 O O . ALA A 1 111 ? -40.707 23.589 70.267 1.00 54.19 111 ALA A O 1
ATOM 826 N N . THR A 1 112 ? -40.889 23.444 72.487 1.00 54.25 112 THR A N 1
ATOM 827 C CA . THR A 1 112 ? -39.480 23.070 72.695 1.00 54.25 112 THR A CA 1
ATOM 828 C C . THR A 1 112 ? -39.443 21.696 73.338 1.00 54.25 112 THR A C 1
ATOM 830 O O . THR A 1 112 ? -39.482 21.577 74.561 1.00 54.25 112 THR A O 1
ATOM 833 N N . VAL A 1 113 ? -39.375 20.657 72.507 1.00 60.59 113 VAL A N 1
ATOM 834 C CA . VAL A 1 113 ? -39.248 19.272 72.972 1.00 60.59 113 VAL A CA 1
ATOM 835 C C . VAL A 1 113 ? -37.763 18.941 73.074 1.00 60.59 113 VAL A C 1
ATOM 837 O O . VAL A 1 113 ? -37.044 18.953 72.078 1.00 60.59 113 VAL A O 1
ATOM 840 N N . LYS A 1 114 ? -37.280 18.695 74.295 1.00 53.72 114 LYS A N 1
ATOM 841 C CA . LYS A 1 114 ? -35.889 18.262 74.531 1.00 53.72 114 LYS A CA 1
ATOM 842 C C . LYS A 1 114 ? -35.707 16.743 74.391 1.00 53.72 114 LYS A C 1
ATOM 844 O O . LYS A 1 114 ? -34.570 16.302 74.249 1.00 53.72 114 LYS A O 1
ATOM 849 N N . GLY A 1 115 ? -36.802 15.980 74.454 1.00 60.75 115 GLY A N 1
ATOM 850 C CA . GLY A 1 115 ? -36.850 14.523 74.288 1.00 60.75 115 GLY A CA 1
ATOM 851 C C . GLY A 1 115 ? -37.252 14.084 72.876 1.00 60.75 115 GLY A C 1
ATOM 852 O O . GLY A 1 115 ? -36.990 14.785 71.899 1.00 60.75 115 GLY A O 1
ATOM 853 N N . SER A 1 116 ? -37.890 12.917 72.767 1.00 58.22 116 SER A N 1
ATOM 854 C CA . SER A 1 116 ? -38.394 12.390 71.492 1.00 58.22 116 SER A CA 1
ATOM 855 C C . SER A 1 116 ? -39.826 12.863 71.190 1.00 58.22 116 SER A C 1
ATOM 857 O O . SER A 1 116 ? -40.644 12.995 72.096 1.00 58.22 116 SER A O 1
ATOM 859 N N . ILE A 1 117 ? -40.138 13.126 69.913 1.00 66.94 117 ILE A N 1
ATOM 860 C CA . ILE A 1 117 ? -41.518 13.309 69.431 1.00 66.94 117 ILE A CA 1
ATOM 861 C C . ILE A 1 117 ? -41.941 11.991 68.780 1.00 66.94 117 ILE A C 1
ATOM 863 O O . ILE A 1 117 ? -41.350 11.588 67.777 1.00 66.94 117 ILE A O 1
ATOM 867 N N . LYS A 1 118 ? -42.950 11.321 69.343 1.00 68.00 118 LYS A N 1
ATOM 868 C CA . LYS A 1 118 ? -43.567 10.112 68.782 1.00 68.00 118 LYS A CA 1
ATOM 869 C C . LYS A 1 118 ? -45.016 10.444 68.441 1.00 68.00 118 LYS A C 1
ATOM 871 O O . LYS A 1 118 ? -45.821 10.637 69.339 1.00 68.00 118 LYS A O 1
ATOM 876 N N . ALA A 1 119 ? -45.328 10.560 67.155 1.00 65.31 119 ALA A N 1
ATOM 877 C CA . ALA A 1 119 ? -46.672 10.879 66.680 1.00 65.31 119 ALA A CA 1
ATOM 878 C C . ALA A 1 119 ? -47.003 10.049 65.436 1.00 65.31 119 ALA A C 1
ATOM 880 O O . ALA A 1 119 ? -46.108 9.683 64.672 1.00 65.31 119 ALA A O 1
ATOM 881 N N . SER A 1 120 ? -48.290 9.770 65.224 1.00 67.25 120 SER A N 1
ATOM 882 C CA . SER A 1 120 ? -48.803 9.114 64.011 1.00 67.25 120 SER A CA 1
ATOM 883 C C . SER A 1 120 ? -48.614 9.985 62.761 1.00 67.25 120 SER A C 1
ATOM 885 O O . SER A 1 120 ? -48.398 9.466 61.666 1.00 67.25 120 SER A O 1
ATOM 887 N N . SER A 1 121 ? -48.653 11.310 62.926 1.00 67.44 121 SER A N 1
ATOM 888 C CA . SER A 1 121 ? -48.309 12.303 61.911 1.00 67.44 121 SER A CA 1
ATOM 889 C C . SER A 1 121 ? -47.771 13.577 62.571 1.00 67.44 121 SER A C 1
ATOM 891 O O . SER A 1 121 ? -48.170 13.919 63.683 1.00 67.44 121 SER A O 1
ATOM 893 N N . ALA A 1 122 ? -46.841 14.267 61.908 1.00 69.62 122 ALA A N 1
ATOM 894 C CA . ALA A 1 122 ? -46.301 15.544 62.367 1.00 69.62 122 ALA A CA 1
ATOM 895 C C . ALA A 1 122 ? -46.073 16.476 61.168 1.00 69.62 122 ALA A C 1
ATOM 897 O O . ALA A 1 122 ? -45.413 16.095 60.201 1.00 69.62 122 ALA A O 1
ATOM 898 N N . GLU A 1 123 ? -46.601 17.699 61.243 1.00 75.12 123 GLU A N 1
ATOM 899 C CA . GLU A 1 123 ? -46.359 18.773 60.274 1.00 75.12 123 GLU A CA 1
ATOM 900 C C . GLU A 1 123 ? -45.497 19.854 60.937 1.00 75.12 123 GLU A C 1
ATOM 902 O O . GLU A 1 123 ? -45.849 20.380 61.992 1.00 75.12 123 GLU A O 1
ATOM 907 N N . ILE A 1 124 ? -44.350 20.181 60.333 1.00 74.06 124 ILE A N 1
ATOM 908 C CA . ILE A 1 124 ? -43.433 21.214 60.831 1.00 74.06 124 ILE A CA 1
ATOM 909 C C . ILE A 1 124 ? -43.321 22.298 59.761 1.00 74.06 124 ILE A C 1
ATOM 911 O O . ILE A 1 124 ? -42.696 22.095 58.724 1.00 74.06 124 ILE A O 1
ATOM 915 N N . ASN A 1 125 ? -43.901 23.468 60.027 1.00 68.50 125 ASN A N 1
ATOM 916 C CA . ASN A 1 125 ? -43.871 24.625 59.124 1.00 68.50 125 ASN A CA 1
ATOM 917 C C . ASN A 1 125 ? -42.625 25.508 59.346 1.00 68.50 125 ASN A C 1
ATOM 919 O O . ASN A 1 125 ? -42.722 26.728 59.463 1.00 68.50 125 ASN A O 1
ATOM 923 N N . GLY A 1 126 ? -41.446 24.879 59.420 1.00 70.75 126 GLY A N 1
ATOM 924 C CA . GLY A 1 126 ? -40.162 25.537 59.677 1.00 70.75 126 GLY A CA 1
ATOM 925 C C . GLY A 1 126 ? -38.958 24.598 59.544 1.00 70.75 126 GLY A C 1
ATOM 926 O O . GLY A 1 126 ? -39.081 23.483 59.038 1.00 70.75 126 GLY A O 1
ATOM 927 N N . ASP A 1 127 ? -37.792 25.053 60.007 1.00 74.12 127 ASP A N 1
ATOM 928 C CA . ASP A 1 127 ? -36.537 24.305 59.882 1.00 74.12 127 ASP A CA 1
ATOM 929 C C . ASP A 1 127 ? -36.487 23.088 60.817 1.00 74.12 127 ASP A C 1
ATOM 931 O O . ASP A 1 127 ? -36.773 23.182 62.014 1.00 74.12 127 ASP A O 1
ATOM 935 N N . ILE A 1 128 ? -36.034 21.949 60.289 1.00 79.38 128 ILE A N 1
ATOM 936 C CA . ILE A 1 128 ? -35.763 20.738 61.070 1.00 79.38 128 ILE A CA 1
ATOM 937 C C . ILE A 1 128 ? -34.248 20.593 61.240 1.00 79.38 128 ILE A C 1
ATOM 939 O O . ILE A 1 128 ? -33.538 20.220 60.309 1.00 79.38 128 ILE A O 1
ATOM 943 N N . ASN A 1 129 ? -33.746 20.841 62.451 1.00 75.31 129 ASN A N 1
ATOM 944 C CA . ASN A 1 129 ? -32.337 20.641 62.800 1.00 75.31 129 ASN A CA 1
ATOM 945 C C . ASN A 1 129 ? -32.133 19.280 63.485 1.00 75.31 129 ASN A C 1
ATOM 947 O O . ASN A 1 129 ? -32.404 19.130 64.678 1.00 75.31 129 ASN A O 1
ATOM 951 N N . VAL A 1 130 ? -31.622 18.287 62.751 1.00 79.69 130 VAL A N 1
ATOM 952 C CA . VAL A 1 130 ? -31.332 16.944 63.284 1.00 79.69 130 VAL A CA 1
ATOM 953 C C . VAL A 1 130 ? -29.870 16.864 63.732 1.00 79.69 130 VAL A C 1
ATOM 955 O O . VAL A 1 130 ? -28.960 17.012 62.927 1.00 79.69 130 VAL A O 1
ATOM 958 N N . LYS A 1 131 ? -29.622 16.617 65.026 1.00 75.62 131 LYS A N 1
ATOM 959 C CA . LYS A 1 131 ? -28.257 16.573 65.606 1.00 75.62 131 LYS A CA 1
ATOM 960 C C . LYS A 1 131 ? -27.476 15.284 65.318 1.00 75.62 131 LYS A C 1
ATOM 962 O O . LYS A 1 131 ? -26.303 15.186 65.670 1.00 75.62 131 LYS A O 1
ATOM 967 N N . SER A 1 132 ? -28.126 14.271 64.761 1.00 79.62 132 SER A N 1
ATOM 968 C CA . SER A 1 132 ? -27.507 12.983 64.438 1.00 79.62 132 SER A CA 1
ATOM 969 C C . SER A 1 132 ? -28.037 12.499 63.091 1.00 79.62 132 SER A C 1
ATOM 971 O O . SER A 1 132 ? -27.798 13.160 62.088 1.00 79.62 132 SER A O 1
ATOM 973 N N . ASN A 1 133 ? -28.794 11.403 63.050 1.00 73.88 133 ASN A N 1
ATOM 974 C CA . ASN A 1 133 ? -29.260 10.819 61.798 1.00 73.88 133 ASN A CA 1
ATOM 975 C C . ASN A 1 133 ? -30.748 11.097 61.582 1.00 73.88 133 ASN A C 1
ATOM 977 O O . ASN A 1 133 ? -31.550 10.936 62.501 1.00 73.88 133 ASN A O 1
ATOM 981 N N . ALA A 1 134 ? -31.113 11.446 60.350 1.00 80.94 134 ALA A N 1
ATOM 982 C CA . ALA A 1 134 ? -32.489 11.407 59.876 1.00 80.94 134 ALA A CA 1
ATOM 983 C C . ALA A 1 134 ? -32.675 10.131 59.047 1.00 80.94 134 ALA A C 1
ATOM 985 O O . ALA A 1 134 ? -31.945 9.909 58.084 1.00 80.94 134 ALA A O 1
ATOM 986 N N . THR A 1 135 ? -33.633 9.285 59.424 1.00 79.56 135 THR A N 1
ATOM 987 C CA . THR A 1 135 ? -34.046 8.130 58.612 1.00 79.56 135 THR A CA 1
ATOM 988 C C . THR A 1 135 ? -35.445 8.411 58.087 1.00 79.56 135 THR A C 1
ATOM 990 O O . THR A 1 135 ? -36.346 8.679 58.877 1.00 79.56 135 THR A O 1
ATOM 993 N N . VAL A 1 136 ? -35.619 8.380 56.766 1.00 80.44 136 VAL A N 1
ATOM 994 C CA . VAL A 1 136 ? -36.916 8.587 56.110 1.00 80.44 136 VAL A CA 1
ATOM 995 C C . VAL A 1 136 ? -37.309 7.280 55.436 1.00 80.44 136 VAL A C 1
ATOM 997 O O . VAL A 1 136 ? -36.700 6.892 54.442 1.00 80.44 136 VAL A O 1
ATOM 1000 N N . ASP A 1 137 ? -38.319 6.604 55.975 1.00 75.94 137 ASP A N 1
ATOM 1001 C CA . ASP A 1 137 ? -38.907 5.409 55.362 1.00 75.94 137 ASP A CA 1
ATOM 1002 C C . ASP A 1 137 ? -39.962 5.831 54.325 1.00 75.94 137 ASP A C 1
ATOM 1004 O O . ASP A 1 137 ? -41.169 5.782 54.557 1.00 75.94 137 ASP A O 1
ATOM 1008 N N . GLY A 1 138 ? -39.497 6.405 53.210 1.00 75.88 138 GLY A N 1
ATOM 1009 C CA . GLY A 1 138 ? -40.375 6.968 52.186 1.00 75.88 138 GLY A CA 1
ATOM 1010 C C . GLY A 1 138 ? -39.685 7.935 51.226 1.00 75.88 138 GLY A C 1
ATOM 1011 O O . GLY A 1 138 ? -38.496 7.827 50.938 1.00 75.88 138 GLY A O 1
ATOM 1012 N N . ASN A 1 139 ? -40.456 8.891 50.702 1.00 76.88 139 ASN A N 1
ATOM 1013 C CA . ASN A 1 139 ? -39.976 9.847 49.704 1.00 76.88 139 ASN A CA 1
ATOM 1014 C C . ASN A 1 139 ? -39.518 11.159 50.349 1.00 76.88 139 ASN A C 1
ATOM 1016 O O . ASN A 1 139 ? -40.262 11.765 51.116 1.00 76.88 139 ASN A O 1
ATOM 1020 N N . ILE A 1 140 ? -38.361 11.665 49.923 1.00 81.94 140 ILE A N 1
ATOM 1021 C CA . ILE A 1 140 ? -37.940 13.047 50.174 1.00 81.94 140 ILE A CA 1
ATOM 1022 C C . ILE A 1 140 ? -38.321 13.880 48.946 1.00 81.94 140 ILE A C 1
ATOM 1024 O O . ILE A 1 140 ? -37.804 13.658 47.853 1.00 81.94 140 ILE A O 1
ATOM 1028 N N . LYS A 1 141 ? -39.238 14.838 49.111 1.00 80.75 141 LYS A N 1
ATOM 1029 C CA . LYS A 1 141 ? -39.576 15.830 48.078 1.00 80.75 141 LYS A CA 1
ATOM 1030 C C . LYS A 1 141 ? -38.922 17.154 48.458 1.00 80.75 141 LYS A C 1
ATOM 1032 O O . LYS A 1 141 ? -39.395 17.809 49.379 1.00 80.75 141 LYS A O 1
ATOM 1037 N N . SER A 1 142 ? -37.849 17.532 47.766 1.00 78.00 142 SER A N 1
ATOM 1038 C CA . SER A 1 142 ? -37.142 18.794 48.009 1.00 78.00 142 SER A CA 1
ATOM 1039 C C . SER A 1 142 ? -36.903 19.566 46.713 1.00 78.00 142 SER A C 1
ATOM 1041 O O . SER A 1 142 ? -36.738 18.964 45.653 1.00 78.00 142 SER A O 1
ATOM 1043 N N . SER A 1 143 ? -36.859 20.896 46.814 1.00 79.06 143 SER A N 1
ATOM 1044 C CA . SER A 1 143 ? -36.450 21.793 45.723 1.00 79.06 143 SER A CA 1
ATOM 1045 C C . SER A 1 143 ? -34.932 21.784 45.503 1.00 79.06 143 SER A C 1
ATOM 1047 O O . SER A 1 143 ? -34.479 21.945 44.373 1.00 79.06 143 SER A O 1
ATOM 1049 N N . SER A 1 144 ? -34.148 21.584 46.566 1.00 75.94 144 SER A N 1
ATOM 1050 C CA . SER A 1 144 ? -32.687 21.453 46.530 1.00 75.94 144 SER A CA 1
ATOM 1051 C C . SER A 1 144 ? -32.204 20.490 47.619 1.00 75.94 144 SER A C 1
ATOM 1053 O O . SER A 1 144 ? -32.800 20.387 48.691 1.00 75.94 144 SER A O 1
ATOM 1055 N N . ILE A 1 145 ? -31.139 19.741 47.338 1.00 79.69 145 ILE A N 1
ATOM 1056 C CA . ILE A 1 145 ? -30.466 18.874 48.312 1.00 79.69 145 ILE A CA 1
ATOM 1057 C C . ILE A 1 145 ? -28.974 19.180 48.217 1.00 79.69 145 ILE A C 1
ATOM 1059 O O . ILE A 1 145 ? -28.367 18.948 47.174 1.00 79.69 145 ILE A O 1
ATOM 1063 N N . GLU A 1 146 ? -28.393 19.690 49.298 1.00 77.56 146 GLU A N 1
ATOM 1064 C CA . GLU A 1 146 ? -26.948 19.861 49.449 1.00 77.56 146 GLU A CA 1
ATOM 1065 C C . GLU A 1 146 ? -26.424 18.726 50.334 1.00 77.56 146 GLU A C 1
ATOM 1067 O O . GLU A 1 146 ? -26.789 18.617 51.502 1.00 77.56 146 GLU A O 1
ATOM 1072 N N . THR A 1 147 ? -25.610 17.834 49.769 1.00 75.06 147 THR A N 1
ATOM 1073 C CA . THR A 1 147 ? -25.027 16.684 50.477 1.00 75.06 147 THR A CA 1
ATOM 1074 C C . THR A 1 147 ? -23.600 16.440 50.000 1.00 75.06 147 THR A C 1
ATOM 1076 O O . THR A 1 147 ? -23.263 16.768 48.862 1.00 75.06 147 THR A O 1
ATOM 1079 N N . THR A 1 148 ? -22.760 15.865 50.860 1.00 73.81 148 THR A N 1
ATOM 1080 C CA . THR A 1 148 ? -21.391 15.468 50.505 1.00 73.81 148 THR A CA 1
ATOM 1081 C C . THR A 1 148 ? -21.357 14.159 49.723 1.00 73.81 148 THR A C 1
ATOM 1083 O O . THR A 1 148 ? -20.589 14.052 48.776 1.00 73.81 148 THR A O 1
ATOM 1086 N N . ASP A 1 149 ? -22.211 13.194 50.080 1.00 66.88 149 ASP A N 1
ATOM 1087 C CA . ASP A 1 149 ? -22.289 11.875 49.449 1.00 66.88 149 ASP A CA 1
ATOM 1088 C C . ASP A 1 149 ? -23.745 11.412 49.301 1.00 66.88 149 ASP A C 1
ATOM 1090 O O . ASP A 1 149 ? -24.620 11.744 50.106 1.00 66.88 149 ASP A O 1
ATOM 1094 N N . ILE A 1 150 ? -24.002 10.596 48.276 1.00 79.12 150 ILE A N 1
ATOM 1095 C CA . ILE A 1 150 ? -25.244 9.831 48.114 1.00 79.12 150 ILE A CA 1
ATOM 1096 C C . ILE A 1 150 ? -24.848 8.380 47.858 1.00 79.12 150 ILE A C 1
ATOM 1098 O O . ILE A 1 150 ? -24.329 8.048 46.793 1.00 79.12 150 ILE A O 1
ATOM 1102 N N . VAL A 1 151 ? -25.106 7.503 48.827 1.00 71.00 151 VAL A N 1
ATOM 1103 C CA . VAL A 1 151 ? -24.844 6.064 48.706 1.00 71.00 151 VAL A CA 1
ATOM 1104 C C . VAL A 1 151 ? -26.181 5.344 48.575 1.00 71.00 151 VAL A C 1
ATOM 1106 O O . VAL A 1 151 ? -26.982 5.350 49.504 1.00 71.00 151 VAL A O 1
ATOM 1109 N N . SER A 1 152 ? -26.432 4.727 47.419 1.00 75.19 152 SER A N 1
ATOM 1110 C CA . SER A 1 152 ? -27.637 3.926 47.184 1.00 75.19 152 SER A CA 1
ATOM 1111 C C . SER A 1 152 ? -27.274 2.555 46.630 1.00 75.19 152 SER A C 1
ATOM 1113 O O . SER A 1 152 ? -26.470 2.442 45.706 1.00 75.19 152 SER A O 1
ATOM 1115 N N . THR A 1 153 ? -27.885 1.508 47.185 1.00 74.31 153 THR A N 1
ATOM 1116 C CA . THR A 1 153 ? -27.763 0.142 46.660 1.00 74.31 153 THR A CA 1
ATOM 1117 C C . THR A 1 153 ? -28.547 -0.025 45.356 1.00 74.31 153 THR A C 1
ATOM 1119 O O . THR A 1 153 ? -28.085 -0.732 44.470 1.00 74.31 153 THR A O 1
ATOM 1122 N N . ASN A 1 154 ? -29.698 0.649 45.219 1.00 62.06 154 ASN A N 1
ATOM 1123 C CA . ASN A 1 154 ? -30.561 0.635 44.036 1.00 62.06 154 ASN A CA 1
ATOM 1124 C C . ASN A 1 154 ? -31.216 2.017 43.872 1.00 62.06 154 ASN A C 1
ATOM 1126 O O . ASN A 1 154 ? -32.138 2.357 44.612 1.00 62.06 154 ASN A O 1
ATOM 1130 N N . GLY A 1 155 ? -30.754 2.821 42.912 1.00 69.81 155 GLY A N 1
ATOM 1131 C CA . GLY A 1 155 ? -31.304 4.151 42.638 1.00 69.81 155 GLY A CA 1
ATOM 1132 C C . GLY A 1 155 ? -31.482 4.406 41.144 1.00 69.81 155 GLY A C 1
ATOM 1133 O O . GLY A 1 155 ? -30.592 4.111 40.349 1.00 69.81 155 GLY A O 1
ATOM 1134 N N . THR A 1 156 ? -32.622 4.981 40.762 1.00 59.91 156 THR A N 1
ATOM 1135 C CA . THR A 1 156 ? -32.887 5.503 39.411 1.00 59.91 156 THR A CA 1
ATOM 1136 C C . THR A 1 156 ? -33.004 7.019 39.475 1.00 59.91 156 THR A C 1
ATOM 1138 O O . THR A 1 156 ? -33.917 7.536 40.112 1.00 59.91 156 THR A O 1
ATOM 1141 N N . ILE A 1 157 ? -32.097 7.727 38.800 1.00 70.44 157 ILE A N 1
ATOM 1142 C CA . ILE A 1 157 ? -32.143 9.185 38.643 1.00 70.44 157 ILE A CA 1
ATOM 1143 C C . ILE A 1 157 ? -32.697 9.476 37.248 1.00 70.44 157 ILE A C 1
ATOM 1145 O O . ILE A 1 157 ? -32.090 9.089 36.251 1.00 70.44 157 ILE A O 1
ATOM 1149 N N . THR A 1 158 ? -33.863 10.115 37.168 1.00 58.91 158 THR A N 1
ATOM 1150 C CA . THR A 1 158 ? -34.522 10.429 35.889 1.00 58.91 158 THR A CA 1
ATOM 1151 C C . THR A 1 158 ? -33.918 11.642 35.193 1.00 58.91 158 THR A C 1
ATOM 1153 O O . THR A 1 158 ? -33.840 11.634 33.972 1.00 58.91 158 THR A O 1
ATOM 1156 N N . ASN A 1 159 ? -33.462 12.648 35.946 1.00 53.59 159 ASN A N 1
ATOM 1157 C CA . ASN A 1 159 ? -32.793 13.841 35.426 1.00 53.59 159 ASN A CA 1
ATOM 1158 C C . ASN A 1 159 ? -31.663 14.263 36.373 1.00 53.59 159 ASN A C 1
ATOM 1160 O O . ASN A 1 159 ? -31.869 14.332 37.583 1.00 53.59 159 ASN A O 1
ATOM 1164 N N . LEU A 1 160 ? -30.489 14.569 35.818 1.00 70.00 160 LEU A N 1
ATOM 1165 C CA . LEU A 1 160 ? -29.336 15.093 36.551 1.00 70.00 160 LEU A CA 1
ATOM 1166 C C . LEU A 1 160 ? -28.702 16.225 35.736 1.00 70.00 160 LEU A C 1
ATOM 1168 O O . LEU A 1 160 ? -28.311 16.017 34.590 1.00 70.00 160 LEU A O 1
ATOM 1172 N N . SER A 1 161 ? -28.627 17.423 36.313 1.00 57.44 161 SER A N 1
ATOM 1173 C CA . SER A 1 161 ? -28.118 18.636 35.659 1.00 57.44 161 SER A CA 1
ATOM 1174 C C . SER A 1 161 ? -27.213 19.420 36.611 1.00 57.44 161 SER A C 1
ATOM 1176 O O . SER A 1 161 ? -27.600 19.648 37.754 1.00 57.44 161 SER A O 1
ATOM 1178 N N . GLY A 1 162 ? -26.043 19.859 36.142 1.00 59.88 162 GLY A N 1
ATOM 1179 C CA . GLY A 1 162 ? -25.095 20.686 36.899 1.00 59.88 162 GLY A CA 1
ATOM 1180 C C . GLY A 1 162 ? -24.003 21.264 35.991 1.00 59.88 162 GLY A C 1
ATOM 1181 O O . GLY A 1 162 ? -23.803 20.764 34.885 1.00 59.88 162 GLY A O 1
ATOM 1182 N N . GLU A 1 163 ? -23.307 22.317 36.436 1.00 47.84 163 GLU A N 1
ATOM 1183 C CA . GLU A 1 163 ? -22.234 22.971 35.658 1.00 47.84 163 GLU A CA 1
ATOM 1184 C C . GLU A 1 163 ? -20.965 22.106 35.527 1.00 47.84 163 GLU A C 1
ATOM 1186 O O . GLU A 1 163 ? -20.254 22.195 34.527 1.00 47.84 163 GLU A O 1
ATOM 1191 N N . GLN A 1 164 ? -20.698 21.233 36.505 1.00 49.59 164 GLN A N 1
ATOM 1192 C CA . GLN A 1 164 ? -19.631 20.230 36.469 1.00 49.59 164 GLN A CA 1
ATOM 1193 C C . GLN A 1 164 ? -20.187 18.879 36.933 1.00 49.59 164 GLN A C 1
ATOM 1195 O O . GLN A 1 164 ? -20.690 18.753 38.046 1.00 49.59 164 GLN A O 1
ATOM 1200 N N . LEU A 1 165 ? -20.100 17.866 36.070 1.00 61.19 165 LEU A N 1
ATOM 1201 C CA . LEU A 1 165 ? -20.534 16.496 36.349 1.00 61.19 165 LEU A CA 1
ATOM 1202 C C . LEU A 1 165 ? -19.328 15.556 36.219 1.00 61.19 165 LEU A C 1
ATOM 1204 O O . LEU A 1 165 ? -18.949 15.170 35.115 1.00 61.19 165 LEU A O 1
ATOM 1208 N N . ASN A 1 166 ? -18.715 15.191 37.346 1.00 54.56 166 ASN A N 1
ATOM 1209 C CA . ASN A 1 166 ? -17.580 14.267 37.384 1.00 54.56 166 ASN A CA 1
ATOM 1210 C C . ASN A 1 166 ? -18.079 12.834 37.628 1.00 54.56 166 ASN A C 1
ATOM 1212 O O . ASN A 1 166 ? -18.383 12.464 38.759 1.00 54.56 166 ASN A O 1
ATOM 1216 N N . TYR A 1 167 ? -18.161 12.011 36.577 1.00 58.78 167 TYR A N 1
ATOM 1217 C CA . TYR A 1 167 ? -18.527 10.592 36.692 1.00 58.78 167 TYR A CA 1
ATOM 1218 C C . TYR A 1 167 ? -17.294 9.694 36.594 1.00 58.78 167 TYR A C 1
ATOM 1220 O O . TYR A 1 167 ? -16.608 9.691 35.576 1.00 58.78 167 TYR A O 1
ATOM 1228 N N . LEU A 1 168 ? -17.055 8.862 37.613 1.00 49.91 168 LEU A N 1
ATOM 1229 C CA . LEU A 1 168 ? -15.959 7.886 37.597 1.00 49.91 168 LEU A CA 1
ATOM 1230 C C . LEU A 1 168 ? -16.338 6.546 36.928 1.00 49.91 168 LEU A C 1
ATOM 1232 O O . LEU A 1 168 ? -15.440 5.763 36.636 1.00 49.91 168 LEU A O 1
ATOM 1236 N N . LYS A 1 169 ? -17.635 6.262 36.693 1.00 52.00 169 LYS A N 1
ATOM 1237 C CA . LYS A 1 169 ? -18.167 5.067 35.990 1.00 52.00 169 LYS A CA 1
ATOM 1238 C C . LYS A 1 169 ? -19.696 5.168 35.821 1.00 52.00 169 LYS A C 1
ATOM 1240 O O . LYS A 1 169 ? -20.437 4.862 36.748 1.00 52.00 169 LYS A O 1
ATOM 1245 N N . GLY A 1 170 ? -20.185 5.567 34.649 1.00 56.34 170 GLY A N 1
ATOM 1246 C CA . GLY A 1 170 ? -21.618 5.550 34.325 1.00 56.34 170 GLY A CA 1
ATOM 1247 C C . GLY A 1 170 ? -21.852 5.238 32.848 1.00 56.34 170 GLY A C 1
ATOM 1248 O O . GLY A 1 170 ? -21.107 5.715 31.996 1.00 56.34 170 GLY A O 1
ATOM 1249 N N . ILE A 1 171 ? -22.866 4.424 32.536 1.00 55.59 171 ILE A N 1
ATOM 1250 C CA . ILE A 1 171 ? -23.347 4.214 31.161 1.00 55.59 171 ILE A CA 1
ATOM 1251 C C . ILE A 1 171 ? -24.292 5.376 30.842 1.00 55.59 171 ILE A C 1
ATOM 1253 O O . ILE A 1 171 ? -25.442 5.379 31.278 1.00 55.59 171 ILE A O 1
ATOM 1257 N N . ILE A 1 172 ? -23.803 6.381 30.119 1.00 61.50 172 ILE A N 1
ATOM 1258 C CA . ILE A 1 172 ? -24.608 7.534 29.703 1.00 61.50 172 ILE A CA 1
ATOM 1259 C C . ILE A 1 172 ? -25.328 7.163 28.402 1.00 61.50 172 ILE A C 1
ATOM 1261 O O . ILE A 1 172 ? -24.679 6.898 27.394 1.00 61.50 172 ILE A O 1
ATOM 1265 N N . LYS A 1 173 ? -26.666 7.092 28.427 1.00 53.97 173 LYS A N 1
ATOM 1266 C CA . LYS A 1 173 ? -27.473 6.743 27.240 1.00 53.97 173 LYS A CA 1
ATOM 1267 C C . LYS A 1 173 ? -27.572 7.878 26.220 1.00 53.97 173 LYS A C 1
ATOM 1269 O O . LYS A 1 173 ? -27.667 7.599 25.033 1.00 53.97 173 LYS A O 1
ATOM 1274 N N . GLU A 1 174 ? -27.548 9.125 26.675 1.00 55.62 174 GLU A N 1
ATOM 1275 C CA . GLU A 1 174 ? -27.619 10.312 25.826 1.00 55.62 174 GLU A CA 1
ATOM 1276 C C . GLU A 1 174 ? -26.952 11.478 26.565 1.00 55.62 174 GLU A C 1
ATOM 1278 O O . GLU A 1 174 ? -27.216 11.692 27.749 1.00 55.62 174 GLU A O 1
ATOM 1283 N N . LEU A 1 175 ? -26.044 12.191 25.893 1.00 64.12 175 LEU A N 1
ATOM 1284 C CA . LEU A 1 175 ? -25.338 13.347 26.445 1.00 64.12 175 LEU A CA 1
ATOM 1285 C C . LEU A 1 175 ? -25.388 14.494 25.439 1.00 64.12 175 LEU A C 1
ATOM 1287 O O . LEU A 1 175 ? -24.641 14.513 24.463 1.00 64.12 175 LEU A O 1
ATOM 1291 N N . SER A 1 176 ? -26.273 15.451 25.693 1.00 59.50 176 SER A N 1
ATOM 1292 C CA . SER A 1 176 ? -26.520 16.597 24.817 1.00 59.50 176 SER A CA 1
ATOM 1293 C C . SER A 1 176 ? -25.797 17.828 25.367 1.00 59.50 176 SER A C 1
ATOM 1295 O O . SER A 1 176 ? -26.381 18.636 26.082 1.00 59.50 176 SER A O 1
ATOM 1297 N N . GLY A 1 177 ? -24.497 17.946 25.084 1.00 62.19 177 GLY A N 1
ATOM 1298 C CA . GLY A 1 177 ? -23.655 19.079 25.490 1.00 62.19 177 GLY A CA 1
ATOM 1299 C C . GLY A 1 177 ? -22.793 19.598 24.336 1.00 62.19 177 GLY A C 1
ATOM 1300 O O . GLY A 1 177 ? -22.502 18.868 23.394 1.00 62.19 177 GLY A O 1
ATOM 1301 N N . THR A 1 178 ? -22.377 20.867 24.390 1.00 57.91 178 THR A N 1
ATOM 1302 C CA . THR A 1 178 ? -21.598 21.530 23.321 1.00 57.91 178 THR A CA 1
ATOM 1303 C C . THR A 1 178 ? -20.107 21.189 23.330 1.00 57.91 178 THR A C 1
ATOM 1305 O O . THR A 1 178 ? -19.433 21.392 22.321 1.00 57.91 178 THR A O 1
ATOM 1308 N N . LYS A 1 179 ? -19.568 20.685 24.449 1.00 65.56 179 LYS A N 1
ATOM 1309 C CA . LYS A 1 179 ? -18.150 20.336 24.591 1.00 65.56 179 LYS A CA 1
ATOM 1310 C C . LYS A 1 179 ? -17.968 19.184 25.574 1.00 65.56 179 LYS A C 1
ATOM 1312 O O . LYS A 1 179 ? -18.489 19.224 26.683 1.00 65.56 179 LYS A O 1
ATOM 1317 N N . LEU A 1 180 ? -17.189 18.190 25.163 1.00 72.00 180 LEU A N 1
ATOM 1318 C CA . LEU A 1 180 ? -16.776 17.053 25.976 1.00 72.00 180 LEU A CA 1
ATOM 1319 C C . LEU A 1 180 ? -15.249 17.007 25.986 1.00 72.00 180 LEU A C 1
ATOM 1321 O O . LEU A 1 180 ? -14.632 17.017 24.923 1.00 72.00 180 LEU A O 1
ATOM 1325 N N . THR A 1 181 ? -14.653 16.973 27.175 1.00 76.31 181 THR A N 1
ATOM 1326 C CA . THR A 1 181 ? -13.201 16.865 27.353 1.00 76.31 181 THR A CA 1
ATOM 1327 C C . THR A 1 181 ? -12.918 15.583 28.122 1.00 76.31 181 THR A C 1
ATOM 1329 O O . THR A 1 181 ? -13.408 15.420 29.236 1.00 76.31 181 THR A O 1
ATOM 1332 N N . TYR A 1 182 ? -12.136 14.687 27.529 1.00 74.38 182 TYR A N 1
ATOM 1333 C CA . TYR A 1 182 ? -11.708 13.431 28.138 1.00 74.38 182 TYR A CA 1
ATOM 1334 C C . TYR A 1 182 ? -10.239 13.193 27.799 1.00 74.38 182 TYR A C 1
ATOM 1336 O O . TYR A 1 182 ? -9.843 13.425 26.659 1.00 74.38 182 TYR A O 1
ATOM 1344 N N . ASP A 1 183 ? -9.459 12.682 28.753 1.00 77.81 183 ASP A N 1
ATOM 1345 C CA . ASP A 1 183 ? -8.062 12.298 28.501 1.00 77.81 183 ASP A CA 1
ATOM 1346 C C . ASP A 1 183 ? -7.974 11.040 27.627 1.00 77.81 183 ASP A C 1
ATOM 1348 O O . ASP A 1 183 ? -7.086 10.912 26.793 1.00 77.81 183 ASP A O 1
ATOM 1352 N N . ASN A 1 184 ? -8.916 10.108 27.804 1.00 75.69 184 ASN A N 1
ATOM 1353 C CA . ASN A 1 184 ? -9.039 8.892 27.009 1.00 75.69 184 ASN A CA 1
ATOM 1354 C C . ASN A 1 184 ? -10.518 8.550 26.802 1.00 75.69 184 ASN A C 1
ATOM 1356 O O . ASN A 1 184 ? -11.293 8.522 27.757 1.00 75.69 184 ASN A O 1
ATOM 1360 N N . ALA A 1 185 ? -10.897 8.229 25.565 1.00 80.94 185 ALA A N 1
ATOM 1361 C CA . ALA A 1 185 ? -12.234 7.761 25.219 1.00 80.94 185 ALA A CA 1
ATOM 1362 C C . ALA A 1 185 ? -12.139 6.470 24.398 1.00 80.94 185 ALA A C 1
ATOM 1364 O O . ALA A 1 185 ? -11.389 6.393 23.429 1.00 80.94 185 ALA A O 1
ATOM 1365 N N . THR A 1 186 ? -12.909 5.449 24.778 1.00 81.12 186 THR A N 1
ATOM 1366 C CA . THR A 1 186 ? -13.102 4.239 23.964 1.00 81.12 186 THR A CA 1
ATOM 1367 C C . THR A 1 186 ? -14.516 4.268 23.408 1.00 81.12 186 THR A C 1
ATOM 1369 O O . THR A 1 186 ? -15.480 4.167 24.163 1.00 81.12 186 THR A O 1
ATOM 1372 N N . LEU A 1 187 ? -14.637 4.429 22.093 1.00 83.06 187 LEU A N 1
ATOM 1373 C CA . LEU A 1 187 ? -15.914 4.517 21.390 1.00 83.06 187 LEU A CA 1
ATOM 1374 C C . LEU A 1 187 ? -16.064 3.306 20.471 1.00 83.06 187 LEU A C 1
ATOM 1376 O O . LEU A 1 187 ? -15.110 2.918 19.799 1.00 83.06 187 LEU A O 1
ATOM 1380 N N . LYS A 1 188 ? -17.262 2.715 20.440 1.00 84.81 188 LYS A N 1
ATOM 1381 C CA . LYS A 1 188 ? -17.594 1.683 19.449 1.00 84.81 188 LYS A CA 1
ATOM 1382 C C . LYS A 1 188 ? -17.854 2.315 18.081 1.00 84.81 188 LYS A C 1
ATOM 1384 O O . LYS A 1 188 ? -17.302 1.855 17.091 1.00 84.81 188 LYS A O 1
ATOM 1389 N N . ASP A 1 189 ? -18.642 3.387 18.078 1.00 85.88 189 ASP A N 1
ATOM 1390 C CA . ASP A 1 189 ? -19.053 4.131 16.894 1.00 85.88 189 ASP A CA 1
ATOM 1391 C C . ASP A 1 189 ? -18.841 5.632 17.152 1.00 85.88 189 ASP A C 1
ATOM 1393 O O . ASP A 1 189 ? -19.148 6.132 18.237 1.00 85.88 189 ASP A O 1
ATOM 1397 N N . LEU A 1 190 ? -18.315 6.354 16.161 1.00 88.12 190 LEU A N 1
ATOM 1398 C CA . LEU A 1 190 ? -18.171 7.811 16.177 1.00 88.12 190 LEU A CA 1
ATOM 1399 C C . LEU A 1 190 ? -18.809 8.363 14.904 1.00 88.12 190 LEU A C 1
ATOM 1401 O O . LEU A 1 190 ? -18.313 8.125 13.807 1.00 88.12 190 LEU A O 1
ATOM 1405 N N . THR A 1 191 ? -19.901 9.109 15.050 1.00 87.81 191 THR A N 1
ATOM 1406 C CA . THR A 1 191 ? -20.536 9.833 13.942 1.00 87.81 191 THR A CA 1
ATOM 1407 C C . THR A 1 191 ? -20.310 11.321 14.158 1.00 87.81 191 THR A C 1
ATOM 1409 O O . THR A 1 191 ? -20.746 11.867 15.168 1.00 87.81 191 THR A O 1
ATOM 1412 N N . SER A 1 192 ? -19.607 11.979 13.237 1.00 86.19 192 SER A N 1
ATOM 1413 C CA . SER A 1 192 ? -19.346 13.418 13.306 1.00 86.19 192 SER A CA 1
ATOM 1414 C C . SER A 1 192 ? -19.309 14.029 11.909 1.00 86.19 192 SER A C 1
ATOM 1416 O O . SER A 1 192 ? -18.856 13.388 10.963 1.00 86.19 192 SER A O 1
ATOM 1418 N N . ASN A 1 193 ? -19.740 15.287 11.794 1.00 90.50 193 ASN A N 1
ATOM 1419 C CA . ASN A 1 193 ? -19.600 16.073 10.565 1.00 90.50 193 ASN A CA 1
ATOM 1420 C C . ASN A 1 193 ? -18.141 16.481 10.306 1.00 90.50 193 ASN A C 1
ATOM 1422 O O . ASN A 1 193 ? -17.740 16.632 9.157 1.00 90.50 193 ASN A O 1
ATOM 1426 N N . ASN A 1 194 ? -17.358 16.691 11.372 1.00 87.69 194 ASN A N 1
ATOM 1427 C CA . ASN A 1 194 ? -15.945 17.057 11.298 1.00 87.69 194 ASN A CA 1
ATOM 1428 C C . ASN A 1 194 ? -15.163 16.394 12.443 1.00 87.69 194 ASN A C 1
ATOM 1430 O O . ASN A 1 194 ? -15.618 16.367 13.587 1.00 87.69 194 ASN A O 1
ATOM 1434 N N . ILE A 1 195 ? -13.984 15.861 12.136 1.00 89.88 195 ILE A N 1
ATOM 1435 C CA . ILE A 1 195 ? -13.053 15.280 13.099 1.00 89.88 195 ILE A CA 1
ATOM 1436 C C . ILE A 1 195 ? -11.693 15.936 12.860 1.00 89.88 195 ILE A C 1
ATOM 1438 O O . ILE A 1 195 ? -11.093 15.752 11.806 1.00 89.88 195 ILE A O 1
ATOM 1442 N N . SER A 1 196 ? -11.204 16.676 13.855 1.00 89.44 196 SER A N 1
ATOM 1443 C CA . SER A 1 196 ? -9.840 17.208 13.879 1.00 89.44 196 SER A CA 1
ATOM 1444 C C . SER A 1 196 ? -9.029 16.410 14.889 1.00 89.44 196 SER A C 1
ATOM 1446 O O . SER A 1 196 ? -9.357 16.403 16.074 1.00 89.44 196 SER A O 1
ATOM 1448 N N . VAL A 1 197 ? -7.982 15.734 14.425 1.00 89.12 197 VAL A N 1
ATOM 1449 C CA . VAL A 1 197 ? -7.100 14.893 15.244 1.00 89.12 197 VAL A CA 1
ATOM 1450 C C . VAL A 1 197 ? -5.653 15.136 14.838 1.00 89.12 197 VAL A C 1
ATOM 1452 O O . VAL A 1 197 ? -5.367 15.310 13.659 1.00 89.12 197 VAL A O 1
ATOM 1455 N N . GLU A 1 198 ? -4.742 15.136 15.807 1.00 90.88 198 GLU A N 1
ATOM 1456 C CA . GLU A 1 198 ? -3.304 15.280 15.543 1.00 90.88 198 GLU A CA 1
ATOM 1457 C C . GLU A 1 198 ? -2.712 14.003 14.931 1.00 90.88 198 GLU A C 1
ATOM 1459 O O . GLU A 1 198 ? -1.905 14.054 14.010 1.00 90.88 198 GLU A O 1
ATOM 1464 N N . THR A 1 199 ? -3.130 12.832 15.419 1.00 80.44 199 THR A N 1
ATOM 1465 C CA . THR A 1 199 ? -2.708 11.533 14.883 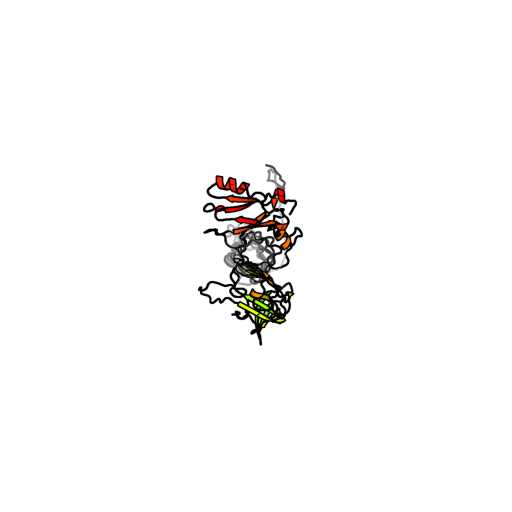1.00 80.44 199 THR A CA 1
ATOM 1466 C C . THR A 1 199 ? -3.891 10.577 14.833 1.00 80.44 199 THR A C 1
ATOM 1468 O O . THR A 1 199 ? -4.509 10.282 15.855 1.00 80.44 199 THR A O 1
ATOM 1471 N N . LEU A 1 200 ? -4.182 10.051 13.641 1.00 87.88 200 LEU A N 1
ATOM 1472 C CA . LEU A 1 200 ? -5.180 9.004 13.432 1.00 87.88 200 LEU A CA 1
ATOM 1473 C C . LEU A 1 200 ? -4.481 7.669 13.159 1.00 87.88 200 LEU A C 1
ATOM 1475 O O . LEU A 1 200 ? -3.893 7.475 12.098 1.00 87.88 200 LEU A O 1
ATOM 1479 N N . THR A 1 201 ? -4.579 6.728 14.099 1.00 79.12 201 THR A N 1
ATOM 1480 C CA . THR A 1 201 ? -4.108 5.349 13.900 1.00 79.12 201 THR A CA 1
ATOM 1481 C C . THR A 1 201 ? -5.298 4.426 13.677 1.00 79.12 201 THR A C 1
ATOM 1483 O O . THR A 1 201 ? -6.153 4.291 14.549 1.00 79.12 201 THR A O 1
ATOM 1486 N N . VAL A 1 202 ? -5.339 3.755 12.524 1.00 83.69 202 VAL A N 1
ATOM 1487 C CA . VAL A 1 202 ? -6.377 2.771 12.195 1.00 83.69 202 VAL A CA 1
ATOM 1488 C C . VAL A 1 202 ? -5.747 1.388 12.122 1.00 83.69 202 VAL A C 1
ATOM 1490 O O . VAL A 1 202 ? -4.860 1.139 11.313 1.00 83.69 202 VAL A O 1
ATOM 1493 N N . THR A 1 203 ? -6.197 0.476 12.981 1.00 76.25 203 THR A N 1
ATOM 1494 C CA . THR A 1 203 ? -5.577 -0.852 13.141 1.00 76.25 203 THR A CA 1
ATOM 1495 C C . THR A 1 203 ? -6.006 -1.870 12.087 1.00 76.25 203 THR A C 1
ATOM 1497 O O . THR A 1 203 ? -5.356 -2.903 11.939 1.00 76.25 203 THR A O 1
ATOM 1500 N N . LYS A 1 204 ? -7.104 -1.610 11.368 1.00 79.69 204 LYS A N 1
ATOM 1501 C CA . LYS A 1 204 ? -7.649 -2.503 10.335 1.00 79.69 204 LYS A CA 1
ATOM 1502 C C . LYS A 1 204 ? -7.760 -1.797 8.988 1.00 79.69 204 LYS A C 1
ATOM 1504 O O . LYS A 1 204 ? -6.855 -1.911 8.171 1.00 79.69 204 LYS A O 1
ATOM 1509 N N . ALA A 1 205 ? -8.854 -1.077 8.761 1.00 65.75 205 ALA A N 1
ATOM 1510 C CA . ALA A 1 205 ? -9.141 -0.420 7.494 1.00 65.75 205 ALA A CA 1
ATOM 1511 C C . ALA A 1 205 ? -9.766 0.954 7.735 1.00 65.75 205 ALA A C 1
ATOM 1513 O O . ALA A 1 205 ? -10.609 1.110 8.617 1.00 65.75 205 ALA A O 1
ATOM 1514 N N . ALA A 1 206 ? -9.337 1.931 6.939 1.00 80.19 206 ALA A N 1
ATOM 1515 C CA . ALA A 1 206 ? -9.939 3.252 6.847 1.00 80.19 206 ALA A CA 1
ATOM 1516 C C . ALA A 1 206 ? -10.502 3.411 5.433 1.00 80.19 206 ALA A C 1
ATOM 1518 O O . ALA A 1 206 ? -9.788 3.177 4.458 1.00 80.19 206 ALA A O 1
ATOM 1519 N N . HIS A 1 207 ? -11.769 3.799 5.323 1.00 77.12 207 HIS A N 1
ATOM 1520 C CA . HIS A 1 207 ? -12.418 4.058 4.043 1.00 77.12 207 HIS A CA 1
ATOM 1521 C C . HIS A 1 207 ? -12.667 5.556 3.902 1.00 77.12 207 HIS A C 1
ATOM 1523 O O . HIS A 1 207 ? -13.355 6.155 4.725 1.00 77.12 207 HIS A O 1
ATOM 1529 N N . PHE A 1 208 ? -12.122 6.149 2.842 1.00 84.50 208 PHE A N 1
ATOM 1530 C CA . PHE A 1 208 ? -12.339 7.547 2.488 1.00 84.50 208 PHE A CA 1
ATOM 1531 C C . PHE A 1 208 ? -13.040 7.604 1.132 1.00 84.50 208 PHE A C 1
ATOM 1533 O O . PHE A 1 208 ? -12.586 6.969 0.181 1.00 84.50 208 PHE A O 1
ATOM 1540 N N . PHE A 1 209 ? -14.127 8.369 1.026 1.00 76.12 209 PHE A N 1
ATOM 1541 C CA . PHE A 1 209 ? -14.746 8.659 -0.273 1.00 76.12 209 PHE A CA 1
ATOM 1542 C C . PHE A 1 209 ? -13.889 9.627 -1.099 1.00 76.12 209 PHE A C 1
ATOM 1544 O O . PHE A 1 209 ? -13.817 9.508 -2.317 1.00 76.12 209 PHE A O 1
ATOM 1551 N N . SER A 1 210 ? -13.223 10.565 -0.424 1.00 70.12 210 SER A N 1
ATOM 1552 C CA . SER A 1 210 ? -12.245 11.483 -0.999 1.00 70.12 210 SER A CA 1
ATOM 1553 C C . SER A 1 210 ? -11.178 11.786 0.048 1.00 70.12 210 SER A C 1
ATOM 1555 O O . SER A 1 210 ? -11.507 12.024 1.211 1.00 70.12 210 SER A O 1
ATOM 1557 N N . LEU A 1 211 ? -9.910 11.747 -0.357 1.00 82.31 211 LEU A N 1
ATOM 1558 C CA . LEU A 1 211 ? -8.769 12.112 0.474 1.00 82.31 211 LEU A CA 1
ATOM 1559 C C . LEU A 1 211 ? -7.951 13.157 -0.280 1.00 82.31 211 LEU A C 1
ATOM 1561 O O . LEU A 1 211 ? -7.292 12.838 -1.268 1.00 82.31 211 LEU A O 1
ATOM 1565 N N . VAL A 1 212 ? -7.993 14.394 0.203 1.00 78.31 212 VAL A N 1
ATOM 1566 C CA . VAL A 1 212 ? -7.128 15.477 -0.263 1.00 78.31 212 VAL A CA 1
ATOM 1567 C C . VAL A 1 212 ? -5.980 15.589 0.729 1.00 78.31 212 VAL A C 1
ATOM 1569 O O . VAL A 1 212 ? -6.209 15.637 1.936 1.00 78.31 212 VAL A O 1
ATOM 1572 N N . ILE A 1 213 ? -4.748 15.549 0.230 1.00 74.69 213 ILE A N 1
ATOM 1573 C CA . ILE A 1 213 ? -3.546 15.746 1.040 1.00 74.69 213 ILE A CA 1
ATOM 1574 C C . ILE A 1 213 ? -2.870 16.999 0.512 1.00 74.69 213 ILE A C 1
ATOM 1576 O O . ILE A 1 213 ? -2.415 17.007 -0.629 1.00 74.69 213 ILE A O 1
ATOM 1580 N N . ASP A 1 214 ? -2.773 18.018 1.356 1.00 59.38 214 ASP A N 1
ATOM 1581 C CA . ASP A 1 214 ? -2.193 19.315 0.997 1.00 59.38 214 ASP A CA 1
ATOM 1582 C C . ASP A 1 214 ? -0.655 19.355 1.158 1.00 59.38 214 ASP A C 1
ATOM 1584 O O . ASP A 1 214 ? -0.062 20.420 1.311 1.00 59.38 214 ASP A O 1
ATOM 1588 N N . GLU A 1 215 ? 0.023 18.201 1.108 1.00 49.06 215 GLU A N 1
ATOM 1589 C CA . GLU A 1 215 ? 1.481 18.080 1.260 1.00 49.06 215 GLU A CA 1
ATOM 1590 C C . GLU A 1 215 ? 2.104 16.993 0.363 1.00 49.06 215 GLU A C 1
ATOM 1592 O O . GLU A 1 215 ? 1.448 16.038 -0.066 1.00 49.06 215 GLU A O 1
ATOM 1597 N N . ILE A 1 216 ? 3.410 17.128 0.091 1.00 45.12 216 ILE A N 1
ATOM 1598 C CA . ILE A 1 216 ? 4.196 16.152 -0.677 1.00 45.12 216 ILE A CA 1
ATOM 1599 C C . ILE A 1 216 ? 4.299 14.848 0.121 1.00 45.12 216 ILE A C 1
ATOM 1601 O O . ILE A 1 216 ? 4.970 14.785 1.150 1.00 45.12 216 ILE A O 1
ATOM 1605 N N . LYS A 1 217 ? 3.692 13.773 -0.392 1.00 57.97 217 LYS A N 1
ATOM 1606 C CA . LYS A 1 217 ? 3.867 12.424 0.159 1.00 57.97 217 LYS A CA 1
ATOM 1607 C C . LYS A 1 217 ? 5.129 11.763 -0.391 1.00 57.97 217 LYS A C 1
ATOM 1609 O O . LYS A 1 217 ? 5.280 11.620 -1.600 1.00 57.97 217 LYS A O 1
ATOM 1614 N N . SER A 1 218 ? 5.997 11.290 0.503 1.00 53.72 218 SER A N 1
ATOM 1615 C CA . SER A 1 218 ? 7.116 10.401 0.171 1.00 53.72 218 SER A CA 1
ATOM 1616 C C . SER A 1 218 ? 6.742 8.950 0.475 1.00 53.72 218 SER A C 1
ATOM 1618 O O . SER A 1 218 ? 6.196 8.655 1.538 1.00 53.72 218 SER A O 1
ATOM 1620 N N . VAL A 1 219 ? 7.035 8.029 -0.446 1.00 62.25 219 VAL A N 1
ATOM 1621 C CA . VAL A 1 219 ? 6.883 6.584 -0.224 1.00 62.25 219 VAL A CA 1
ATOM 1622 C C . VAL A 1 219 ? 8.270 5.990 0.004 1.00 62.25 219 VAL A C 1
ATOM 1624 O O . VAL A 1 219 ? 9.043 5.816 -0.933 1.00 62.25 219 VAL A O 1
ATOM 1627 N N . GLY A 1 220 ? 8.597 5.684 1.263 1.00 61.12 220 GLY A N 1
ATOM 1628 C CA . GLY A 1 220 ? 9.898 5.145 1.685 1.00 61.12 220 GLY A CA 1
ATOM 1629 C C . GLY A 1 220 ? 10.106 3.658 1.366 1.00 61.12 220 GLY A C 1
ATOM 1630 O O . GLY A 1 220 ? 10.427 2.886 2.264 1.00 61.12 220 GLY A O 1
ATOM 1631 N N . GLY A 1 221 ? 9.894 3.232 0.117 1.00 78.00 221 GLY A N 1
ATOM 1632 C CA . GLY A 1 221 ? 10.015 1.825 -0.278 1.00 78.00 221 GLY A CA 1
ATOM 1633 C C . GLY A 1 221 ? 9.755 1.564 -1.762 1.00 78.00 221 GLY A C 1
ATOM 1634 O O . GLY A 1 221 ? 10.116 2.372 -2.620 1.00 78.00 221 GLY A O 1
ATOM 1635 N N . GLN A 1 222 ? 9.139 0.415 -2.054 1.00 85.56 222 GLN A N 1
ATOM 1636 C CA . GLN A 1 222 ? 8.711 0.024 -3.398 1.00 85.56 222 GLN A CA 1
ATOM 1637 C C . GLN A 1 222 ? 7.188 -0.090 -3.473 1.00 85.56 222 GLN A C 1
ATOM 1639 O O . GLN A 1 222 ? 6.551 -0.598 -2.550 1.00 85.56 222 GLN A O 1
ATOM 1644 N N . ILE A 1 223 ? 6.616 0.353 -4.589 1.00 89.44 223 ILE A N 1
ATOM 1645 C CA . ILE A 1 223 ? 5.216 0.122 -4.950 1.00 89.44 223 ILE A CA 1
ATOM 1646 C C . ILE A 1 223 ? 5.213 -0.864 -6.111 1.00 89.44 223 ILE A C 1
ATOM 1648 O O . ILE A 1 223 ? 5.848 -0.606 -7.129 1.00 89.44 223 ILE A O 1
ATOM 1652 N N . ILE A 1 224 ? 4.492 -1.974 -5.965 1.00 92.25 224 ILE A N 1
ATOM 1653 C CA . ILE A 1 224 ? 4.330 -2.992 -7.008 1.00 92.25 224 ILE A CA 1
ATOM 1654 C C . ILE A 1 224 ? 2.860 -2.994 -7.432 1.00 92.25 224 ILE A C 1
ATOM 1656 O O . ILE A 1 224 ? 1.977 -3.258 -6.617 1.00 92.25 224 ILE A O 1
ATOM 1660 N N . LEU A 1 225 ? 2.599 -2.683 -8.699 1.00 93.75 225 LEU A N 1
ATOM 1661 C CA . LEU A 1 225 ? 1.275 -2.707 -9.311 1.00 93.75 225 LEU A CA 1
ATOM 1662 C C . LEU A 1 225 ? 1.109 -4.011 -10.090 1.00 93.75 225 LEU A C 1
ATOM 1664 O O . LEU A 1 225 ? 1.843 -4.266 -11.045 1.00 93.75 225 LEU A O 1
ATOM 1668 N N . THR A 1 226 ? 0.152 -4.831 -9.664 1.00 94.19 226 THR A N 1
ATOM 1669 C CA . THR A 1 226 ? -0.035 -6.213 -10.122 1.00 94.19 226 THR A CA 1
ATOM 1670 C C . THR A 1 226 ? -1.425 -6.738 -9.698 1.00 94.19 226 THR A C 1
ATOM 1672 O O . THR A 1 226 ? -2.044 -6.124 -8.821 1.00 94.19 226 THR A O 1
ATOM 1675 N N . PRO A 1 227 ? -1.950 -7.829 -10.290 1.00 92.56 227 PRO A N 1
ATOM 1676 C CA . PRO A 1 227 ? -3.297 -8.341 -10.014 1.00 92.56 227 PRO A CA 1
ATOM 1677 C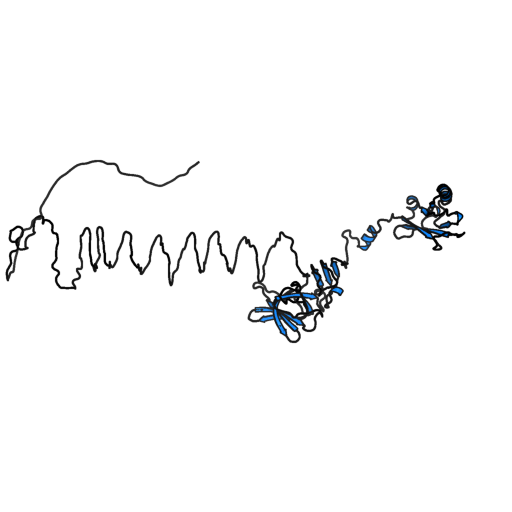 C . PRO A 1 227 ? -3.698 -8.645 -8.560 1.00 92.56 227 PRO A C 1
ATOM 1679 O O . PRO A 1 227 ? -4.887 -8.551 -8.255 1.00 92.56 227 PRO A O 1
ATOM 1682 N N . ALA A 1 228 ? -2.779 -9.037 -7.666 1.00 94.56 228 ALA A N 1
ATOM 1683 C CA . ALA A 1 228 ? -3.160 -9.523 -6.332 1.00 94.56 228 ALA A CA 1
ATOM 1684 C C . ALA A 1 228 ? -2.201 -9.120 -5.204 1.00 94.56 228 ALA A C 1
ATOM 1686 O O . ALA A 1 228 ? -0.985 -9.051 -5.378 1.00 94.56 228 ALA A O 1
ATOM 1687 N N . ASN A 1 229 ? -2.762 -8.894 -4.014 1.00 95.00 229 ASN A N 1
ATOM 1688 C CA . ASN A 1 229 ? -2.025 -8.676 -2.769 1.00 95.00 229 ASN A CA 1
ATOM 1689 C C . ASN A 1 229 ? -2.854 -9.118 -1.548 1.00 95.00 229 ASN A C 1
ATOM 1691 O O . ASN A 1 229 ? -4.078 -9.216 -1.624 1.00 95.00 229 ASN A O 1
ATOM 1695 N N . ALA A 1 230 ? -2.195 -9.387 -0.420 1.00 93.50 230 ALA A N 1
ATOM 1696 C CA . ALA A 1 230 ? -2.848 -9.642 0.865 1.00 93.50 230 ALA A CA 1
ATOM 1697 C C . ALA A 1 230 ? -1.906 -9.371 2.050 1.00 93.50 230 ALA A C 1
ATOM 1699 O O . ALA A 1 230 ? -0.688 -9.299 1.898 1.00 93.50 230 ALA A O 1
ATOM 1700 N N . THR A 1 231 ? -2.471 -9.260 3.256 1.00 93.69 231 THR A N 1
ATOM 1701 C CA . THR A 1 231 ? -1.710 -9.233 4.518 1.00 93.69 231 THR A CA 1
ATOM 1702 C C . THR A 1 231 ? -2.021 -10.486 5.327 1.00 93.69 231 THR A C 1
ATOM 1704 O O . THR A 1 231 ? -3.187 -10.763 5.615 1.00 93.69 231 THR A O 1
ATOM 1707 N N . LEU A 1 232 ? -0.989 -11.244 5.699 1.00 94.00 232 LEU A N 1
ATOM 1708 C CA . LEU A 1 232 ? -1.149 -12.541 6.352 1.00 94.00 232 LEU A CA 1
ATOM 1709 C C . LEU A 1 232 ? -1.637 -12.395 7.799 1.00 94.00 232 LEU A C 1
ATOM 1711 O O . LEU A 1 232 ? -1.042 -11.697 8.616 1.00 94.00 232 LEU A O 1
ATOM 1715 N N . ASN A 1 233 ? -2.711 -13.101 8.143 1.00 93.69 233 ASN A N 1
ATOM 1716 C CA . ASN A 1 233 ? -3.248 -13.195 9.502 1.00 93.69 233 ASN A CA 1
ATOM 1717 C C . ASN A 1 233 ? -2.827 -14.482 10.221 1.00 93.69 233 ASN A C 1
ATOM 1719 O O . ASN A 1 233 ? -2.839 -14.521 11.448 1.00 93.69 233 ASN A O 1
ATOM 1723 N N . LYS A 1 234 ? -2.496 -15.540 9.475 1.00 93.44 234 LYS A N 1
ATOM 1724 C CA . LYS A 1 234 ? -2.047 -16.829 10.017 1.00 93.44 234 LYS A CA 1
ATOM 1725 C C . LYS A 1 234 ? -1.164 -17.535 8.993 1.00 93.44 234 LYS A C 1
ATOM 1727 O O . LYS A 1 234 ? -1.433 -17.450 7.796 1.00 93.44 234 LYS A O 1
ATOM 1732 N N . THR A 1 235 ? -0.153 -18.261 9.454 1.00 95.62 235 THR A N 1
ATOM 1733 C CA . THR A 1 235 ? 0.669 -19.144 8.619 1.00 95.62 235 THR A CA 1
ATOM 1734 C C . THR A 1 235 ? 0.808 -20.508 9.290 1.00 95.62 235 THR A C 1
ATOM 1736 O O . THR A 1 235 ? 0.908 -20.602 10.512 1.00 95.62 235 THR A O 1
ATOM 1739 N N . ILE A 1 236 ? 0.739 -21.579 8.500 1.00 96.19 236 ILE A N 1
ATOM 1740 C CA . ILE A 1 236 ? 0.857 -22.967 8.955 1.00 96.19 236 ILE A CA 1
ATOM 1741 C C . ILE A 1 236 ? 1.818 -23.689 8.014 1.00 96.19 236 ILE A C 1
ATOM 1743 O O . ILE A 1 236 ? 1.614 -23.692 6.800 1.00 96.19 236 ILE A O 1
ATOM 1747 N N . THR A 1 237 ? 2.854 -24.322 8.557 1.00 96.25 237 THR A N 1
ATOM 1748 C CA . THR A 1 237 ? 3.731 -25.196 7.770 1.00 96.25 237 THR A CA 1
ATOM 1749 C C . THR A 1 237 ? 2.978 -26.467 7.389 1.00 96.25 237 THR A C 1
ATOM 1751 O O . THR A 1 237 ? 2.385 -27.126 8.241 1.00 96.25 237 THR A O 1
ATOM 1754 N N . VAL A 1 238 ? 3.006 -26.812 6.107 1.00 95.44 238 VAL A N 1
ATOM 1755 C CA . VAL A 1 238 ? 2.397 -28.021 5.543 1.00 95.44 238 VAL A CA 1
ATOM 1756 C C . VAL A 1 238 ? 3.456 -28.817 4.784 1.00 95.44 238 VAL A C 1
ATOM 1758 O O . VAL A 1 238 ? 4.551 -28.320 4.524 1.00 95.44 238 VAL A O 1
ATOM 1761 N N . ASN A 1 239 ? 3.156 -30.065 4.424 1.00 93.38 239 ASN A N 1
ATOM 1762 C CA . ASN A 1 239 ? 4.077 -30.845 3.600 1.00 93.38 239 ASN A CA 1
ATOM 1763 C C . ASN A 1 239 ? 4.277 -30.153 2.236 1.00 93.38 239 ASN A C 1
ATOM 1765 O O . ASN A 1 239 ? 3.302 -29.930 1.519 1.00 93.38 239 ASN A O 1
ATOM 1769 N N . GLY A 1 240 ? 5.520 -29.793 1.904 1.00 90.62 240 GLY A N 1
ATOM 1770 C CA . GLY A 1 240 ? 5.882 -29.111 0.657 1.00 90.62 240 GLY A CA 1
ATOM 1771 C C . GLY A 1 240 ? 5.645 -27.594 0.628 1.00 90.62 240 GLY A C 1
ATOM 1772 O O . GLY A 1 240 ? 5.730 -26.991 -0.446 1.00 90.62 240 GLY A O 1
ATOM 1773 N N . GLY A 1 241 ? 5.324 -26.945 1.758 1.00 96.06 241 GLY A N 1
ATOM 1774 C CA . GLY A 1 241 ? 5.132 -25.493 1.755 1.00 96.06 241 GLY A CA 1
ATOM 1775 C C . GLY A 1 241 ? 4.554 -24.853 3.015 1.00 96.06 241 GLY A C 1
ATOM 1776 O O . GLY A 1 241 ? 4.542 -25.412 4.110 1.00 96.06 241 GLY A O 1
ATOM 1777 N N . PHE A 1 242 ? 4.047 -23.636 2.840 1.00 97.88 242 PHE A N 1
ATOM 1778 C CA . PHE A 1 242 ? 3.469 -22.797 3.885 1.00 97.88 242 PHE A CA 1
ATOM 1779 C C . PHE A 1 242 ? 2.068 -22.365 3.476 1.00 97.88 242 PHE A C 1
ATOM 1781 O O . PHE A 1 242 ? 1.895 -21.625 2.506 1.00 97.88 242 PHE A O 1
ATOM 1788 N N . LYS A 1 243 ? 1.059 -22.801 4.225 1.00 97.81 243 LYS A N 1
ATOM 1789 C CA . LYS A 1 243 ? -0.322 -22.375 4.028 1.00 97.81 243 LYS A CA 1
ATOM 1790 C C . LYS A 1 243 ? -0.554 -21.060 4.767 1.00 97.81 243 LYS A C 1
ATOM 1792 O O . LYS A 1 243 ? -0.443 -20.988 5.990 1.00 97.81 243 LYS A O 1
ATOM 1797 N N . CYS A 1 244 ? -0.819 -20.012 4.003 1.00 97.81 244 CYS A N 1
ATOM 1798 C CA . CYS A 1 244 ? -0.859 -18.624 4.437 1.00 97.81 244 CYS A CA 1
ATOM 1799 C C . CYS A 1 244 ? -2.280 -18.088 4.292 1.00 97.81 244 CYS A C 1
ATOM 1801 O O . CYS A 1 244 ? -2.875 -18.228 3.227 1.00 97.81 244 CYS A O 1
ATOM 1803 N N . TYR A 1 245 ? -2.810 -17.466 5.341 1.00 96.56 245 TYR A N 1
ATOM 1804 C CA . TYR A 1 245 ? -4.222 -17.117 5.455 1.00 96.56 245 TYR A CA 1
ATOM 1805 C C . TYR A 1 245 ? -4.441 -15.632 5.666 1.00 96.56 245 TYR A C 1
ATOM 1807 O O . TYR A 1 245 ? -3.710 -14.997 6.426 1.00 96.56 245 TYR A O 1
ATOM 1815 N N . TRP A 1 246 ? -5.529 -15.115 5.107 1.00 94.62 246 TRP A N 1
ATOM 1816 C CA . TRP A 1 246 ? -6.071 -13.798 5.425 1.00 94.62 246 TRP A CA 1
ATOM 1817 C C . TRP A 1 246 ? -7.594 -13.851 5.427 1.00 94.62 246 TRP A C 1
ATOM 1819 O O . TRP A 1 246 ? -8.201 -14.705 4.780 1.00 94.62 246 TRP A O 1
ATOM 1829 N N . LYS A 1 247 ? -8.236 -12.987 6.209 1.00 91.38 247 LYS A N 1
ATOM 1830 C CA . LYS A 1 247 ? -9.696 -13.002 6.337 1.00 91.38 247 LYS A CA 1
ATOM 1831 C C . LYS A 1 247 ? -10.355 -12.743 4.980 1.00 91.38 247 LYS A C 1
ATOM 1833 O O . LYS A 1 247 ? -9.998 -11.802 4.276 1.00 91.38 247 LYS A O 1
ATOM 1838 N N . ALA A 1 248 ? -11.350 -13.557 4.637 1.00 89.44 248 ALA A N 1
ATOM 1839 C CA . ALA A 1 248 ? -12.171 -13.398 3.434 1.00 89.44 248 ALA A CA 1
ATOM 1840 C C . ALA A 1 248 ? -13.322 -12.395 3.636 1.00 89.44 248 ALA A C 1
ATOM 1842 O O . ALA A 1 248 ? -14.287 -12.371 2.872 1.00 89.44 248 ALA A O 1
ATOM 1843 N N . THR A 1 249 ? -13.249 -11.581 4.688 1.00 80.94 249 THR A N 1
ATOM 1844 C CA . THR A 1 249 ? -14.181 -10.496 4.966 1.00 80.94 249 THR A CA 1
ATOM 1845 C C . THR A 1 249 ? -13.508 -9.426 5.818 1.00 80.94 249 THR A C 1
ATOM 1847 O O . THR A 1 249 ? -12.700 -9.737 6.696 1.00 80.94 249 THR A O 1
ATOM 1850 N N . ASP A 1 250 ? -13.852 -8.170 5.560 1.00 69.44 250 ASP A N 1
ATOM 1851 C CA . ASP A 1 250 ? -13.527 -7.025 6.416 1.00 69.44 250 ASP A CA 1
ATOM 1852 C C . ASP A 1 250 ? -14.573 -6.801 7.530 1.00 69.44 250 ASP A C 1
ATOM 1854 O O . ASP A 1 250 ? -14.363 -5.965 8.407 1.00 69.44 250 ASP A O 1
ATOM 1858 N N . GLY A 1 251 ? -15.653 -7.594 7.545 1.00 66.00 251 GLY A N 1
ATOM 1859 C CA . GLY A 1 251 ? -16.803 -7.457 8.440 1.00 66.00 251 GLY A CA 1
ATOM 1860 C C . GLY A 1 251 ? -18.082 -6.987 7.738 1.00 66.00 251 GLY A C 1
ATOM 1861 O O . GLY A 1 251 ? -19.164 -7.252 8.253 1.00 66.00 251 GLY A O 1
ATOM 1862 N N . GLU A 1 252 ? -17.980 -6.371 6.556 1.00 61.50 252 GLU A N 1
ATOM 1863 C CA . GLU A 1 252 ? -19.123 -5.849 5.786 1.00 61.50 252 GLU A CA 1
ATOM 1864 C C . GLU A 1 252 ? -19.207 -6.445 4.376 1.00 61.50 252 GLU A C 1
ATOM 1866 O O . GLU A 1 252 ? -20.294 -6.654 3.836 1.00 61.50 252 GLU A O 1
ATOM 1871 N N . LYS A 1 253 ? -18.056 -6.744 3.767 1.00 70.19 253 LYS A N 1
ATOM 1872 C CA . LYS A 1 253 ? -17.938 -7.258 2.404 1.00 70.19 253 LYS A CA 1
ATOM 1873 C C . LYS A 1 253 ? -17.124 -8.539 2.377 1.00 70.19 253 LYS A C 1
ATOM 1875 O O . LYS A 1 253 ? -16.256 -8.794 3.215 1.00 70.19 253 LYS A O 1
ATOM 1880 N N . LYS A 1 254 ? -17.423 -9.374 1.384 1.00 78.94 254 LYS A N 1
ATOM 1881 C CA . LYS A 1 254 ? -16.635 -10.566 1.079 1.00 78.94 254 LYS A CA 1
ATOM 1882 C C . LYS A 1 254 ? -15.413 -10.144 0.266 1.00 78.94 254 LYS A C 1
ATOM 1884 O O . LYS A 1 254 ? -15.556 -9.548 -0.798 1.00 78.94 254 LYS A O 1
ATOM 1889 N N . ILE A 1 255 ? -14.228 -10.467 0.767 1.00 81.75 255 ILE A N 1
ATOM 1890 C CA . ILE A 1 255 ? -12.960 -10.286 0.061 1.00 81.75 255 ILE A CA 1
ATOM 1891 C C . ILE A 1 255 ? -12.676 -11.588 -0.683 1.00 81.75 255 ILE A C 1
ATOM 1893 O O . ILE A 1 255 ? -12.533 -12.643 -0.061 1.00 81.75 255 ILE A O 1
ATOM 1897 N N . TYR A 1 256 ? -12.606 -11.526 -2.009 1.00 86.62 256 TYR A N 1
ATOM 1898 C CA . TYR A 1 256 ? -12.261 -12.682 -2.835 1.00 86.62 256 TYR A CA 1
ATOM 1899 C C . TYR A 1 256 ? -10.754 -12.937 -2.817 1.00 86.62 256 TYR A C 1
ATOM 1901 O O . TYR A 1 256 ? -9.954 -12.008 -2.692 1.00 86.62 256 TYR A O 1
ATOM 1909 N N . ASN A 1 257 ? -10.366 -14.202 -2.956 1.00 93.00 257 ASN A N 1
ATOM 1910 C CA . ASN A 1 257 ? -8.975 -14.553 -3.191 1.00 93.00 257 ASN A CA 1
ATOM 1911 C C . ASN A 1 257 ? -8.588 -14.110 -4.608 1.00 93.00 257 ASN A C 1
ATOM 1913 O O . ASN A 1 257 ? -9.123 -14.633 -5.580 1.00 93.00 257 ASN A O 1
ATOM 1917 N N . GLN A 1 258 ? -7.708 -13.116 -4.708 1.00 94.69 258 GLN A N 1
ATOM 1918 C CA . GLN A 1 258 ? -7.232 -12.590 -5.990 1.00 94.69 258 GLN A CA 1
ATOM 1919 C C . GLN A 1 258 ? -6.030 -13.370 -6.537 1.00 94.69 258 GLN A C 1
ATOM 1921 O O . GLN A 1 258 ? -5.647 -13.158 -7.687 1.00 94.69 258 GLN A O 1
ATOM 1926 N N . PHE A 1 259 ? -5.417 -14.234 -5.721 1.00 97.62 259 PHE A N 1
ATOM 1927 C CA . PHE A 1 259 ? -4.317 -15.093 -6.144 1.00 97.62 259 PHE A CA 1
ATOM 1928 C C . PHE A 1 259 ? -4.834 -16.303 -6.912 1.00 97.62 259 PHE A C 1
ATOM 1930 O O . PHE A 1 259 ? -5.939 -16.786 -6.671 1.00 97.62 259 PHE A O 1
ATOM 1937 N N . GLU A 1 260 ? -3.983 -16.827 -7.782 1.00 97.75 260 GLU A N 1
ATOM 1938 C CA . GLU A 1 260 ? -4.223 -18.018 -8.584 1.00 97.75 260 GLU A CA 1
ATOM 1939 C C . GLU A 1 260 ? -3.074 -19.019 -8.436 1.00 97.75 260 GLU A C 1
ATOM 1941 O O . GLU A 1 260 ? -1.946 -18.676 -8.071 1.00 97.75 260 GLU A O 1
ATOM 1946 N N . VAL A 1 261 ? -3.359 -20.292 -8.721 1.00 97.88 261 VAL A N 1
ATOM 1947 C CA . VAL A 1 261 ? -2.312 -21.320 -8.764 1.00 97.88 261 VAL A CA 1
ATOM 1948 C C . VAL A 1 261 ? -1.283 -20.934 -9.826 1.00 97.88 261 VAL A C 1
ATOM 1950 O O . VAL A 1 261 ? -1.634 -20.474 -10.911 1.00 97.88 261 VAL A O 1
ATOM 1953 N N . ASN A 1 262 ? -0.010 -21.175 -9.522 1.00 98.12 262 ASN A N 1
ATOM 1954 C CA . ASN A 1 262 ? 1.161 -20.783 -10.302 1.00 98.12 262 ASN A CA 1
ATOM 1955 C C . ASN A 1 262 ? 1.548 -19.301 -10.242 1.00 98.12 262 ASN A C 1
ATOM 1957 O O . ASN A 1 262 ? 2.525 -18.922 -10.896 1.00 98.12 262 ASN A O 1
ATOM 1961 N N . ASP A 1 263 ? 0.857 -18.476 -9.451 1.00 98.56 263 ASP A N 1
ATOM 1962 C CA . ASP A 1 263 ? 1.353 -17.138 -9.133 1.00 98.56 263 ASP A CA 1
ATOM 1963 C C . ASP A 1 263 ? 2.705 -17.234 -8.421 1.00 98.56 263 ASP A C 1
ATOM 1965 O O . ASP A 1 263 ? 2.918 -18.085 -7.559 1.00 98.56 263 ASP A O 1
ATOM 1969 N N . GLN A 1 264 ? 3.628 -16.342 -8.754 1.00 98.25 264 GLN A N 1
ATOM 1970 C CA . GLN A 1 264 ? 4.873 -16.170 -8.020 1.00 98.25 264 GLN A CA 1
ATOM 1971 C C . GLN A 1 264 ? 4.655 -15.038 -7.014 1.00 98.25 264 GLN A C 1
ATOM 1973 O O . GLN A 1 264 ? 4.366 -13.913 -7.405 1.00 98.25 264 GLN A O 1
ATOM 1978 N N . ILE A 1 265 ? 4.740 -15.318 -5.716 1.00 98.06 265 ILE A N 1
ATOM 1979 C CA . ILE A 1 265 ? 4.317 -14.399 -4.652 1.00 98.06 265 ILE A CA 1
ATOM 1980 C C . ILE A 1 265 ? 5.536 -13.891 -3.887 1.00 98.06 265 ILE A C 1
ATOM 1982 O O . ILE A 1 265 ? 6.324 -14.694 -3.381 1.00 98.06 265 ILE A O 1
ATOM 1986 N N . VAL A 1 266 ? 5.679 -12.568 -3.799 1.00 96.00 266 VAL A N 1
ATOM 1987 C CA . VAL A 1 266 ? 6.791 -11.877 -3.141 1.00 96.00 266 VAL A CA 1
ATOM 1988 C C . VAL A 1 266 ? 6.358 -11.205 -1.838 1.00 96.00 266 VAL A C 1
ATOM 1990 O O 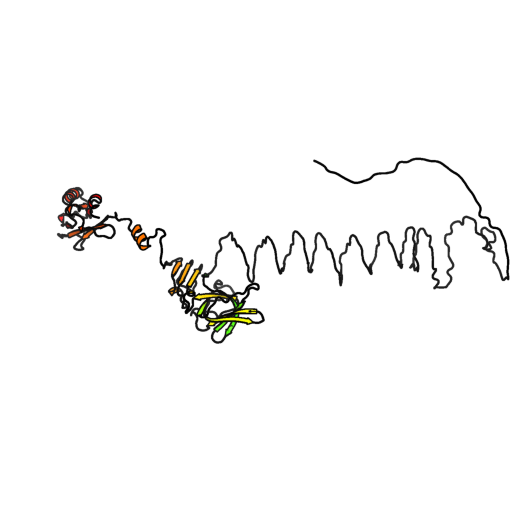. VAL A 1 266 ? 5.262 -10.657 -1.734 1.00 96.00 266 VAL A O 1
ATOM 1993 N N . CYS A 1 267 ? 7.253 -11.202 -0.855 1.00 93.19 267 CYS A N 1
ATOM 1994 C CA . CYS A 1 267 ? 7.228 -10.295 0.287 1.00 93.19 267 CYS A CA 1
ATOM 1995 C C . CYS A 1 267 ? 8.624 -9.703 0.470 1.00 93.19 267 CYS A C 1
ATOM 1997 O O . CYS A 1 267 ? 9.614 -10.437 0.456 1.00 93.19 267 CYS A O 1
ATOM 1999 N N . GLN A 1 268 ? 8.696 -8.388 0.674 1.00 88.12 268 GLN A N 1
ATOM 2000 C CA . GLN A 1 268 ? 9.936 -7.691 0.987 1.00 88.12 268 GLN A CA 1
ATOM 2001 C C . GLN A 1 268 ? 9.692 -6.613 2.047 1.00 88.12 268 GLN A C 1
ATOM 2003 O O . GLN A 1 268 ? 8.802 -5.777 1.888 1.00 88.12 268 GLN A O 1
ATOM 2008 N N . THR A 1 269 ? 10.491 -6.604 3.115 1.00 80.88 269 THR A N 1
ATOM 2009 C CA . THR A 1 269 ? 10.510 -5.516 4.103 1.00 80.88 269 THR A CA 1
ATOM 2010 C C . THR A 1 269 ? 11.801 -4.707 4.005 1.00 80.88 269 THR A C 1
ATOM 2012 O O . THR A 1 269 ? 12.857 -5.221 3.636 1.00 80.88 269 THR A O 1
ATOM 2015 N N . PHE A 1 270 ? 11.695 -3.413 4.313 1.00 65.88 270 PHE A N 1
ATOM 2016 C CA . PHE A 1 270 ? 12.782 -2.434 4.236 1.00 65.88 270 PHE A CA 1
ATOM 2017 C C . PHE A 1 270 ? 13.013 -1.807 5.616 1.00 65.88 270 PHE A C 1
ATOM 2019 O O . PHE A 1 270 ? 12.957 -0.590 5.772 1.00 65.88 270 PHE A O 1
ATOM 2026 N N . ASN A 1 271 ? 13.203 -2.638 6.643 1.00 55.66 271 ASN A N 1
ATOM 2027 C CA . ASN A 1 271 ? 13.339 -2.155 8.013 1.00 55.66 271 ASN A CA 1
ATOM 2028 C C . ASN A 1 271 ? 14.811 -2.110 8.457 1.00 55.66 271 ASN A C 1
ATOM 2030 O O . ASN A 1 271 ? 15.396 -3.122 8.820 1.00 55.66 271 ASN A O 1
ATOM 2034 N N . ALA A 1 272 ? 15.300 -0.864 8.500 1.00 43.81 272 ALA A N 1
ATOM 2035 C CA . ALA A 1 272 ? 16.234 -0.248 9.449 1.00 43.81 272 ALA A CA 1
ATOM 2036 C C . ALA A 1 272 ? 17.744 -0.568 9.410 1.00 43.81 272 ALA A C 1
ATOM 2038 O O . ALA A 1 272 ? 18.206 -1.662 9.105 1.00 43.81 272 ALA A O 1
ATOM 2039 N N . SER A 1 273 ? 18.504 0.482 9.742 1.00 39.56 273 SER A N 1
ATOM 2040 C CA . SER A 1 273 ? 19.958 0.577 9.850 1.00 39.56 273 SER A CA 1
ATOM 2041 C C . SER A 1 273 ? 20.638 -0.665 10.416 1.00 39.56 273 SER A C 1
ATOM 2043 O O . SER A 1 273 ? 20.304 -1.157 11.492 1.00 39.56 273 SER A O 1
ATOM 2045 N N . VAL A 1 274 ? 21.697 -1.084 9.727 1.00 41.56 274 VAL A N 1
ATOM 2046 C CA . VAL A 1 274 ? 22.726 -1.956 10.292 1.00 41.56 274 VAL A CA 1
ATOM 2047 C C . VAL A 1 274 ? 23.254 -1.292 11.573 1.00 41.56 274 VAL A C 1
ATOM 2049 O O . VAL A 1 274 ? 23.896 -0.249 11.489 1.00 41.56 274 VAL A O 1
ATOM 2052 N N . GLY A 1 275 ? 22.977 -1.867 12.749 1.00 46.47 275 GLY A N 1
ATOM 2053 C CA . GLY A 1 275 ? 23.690 -1.525 13.990 1.00 46.47 275 GLY A CA 1
ATOM 2054 C C . GLY A 1 275 ? 22.892 -1.018 15.200 1.00 46.47 275 GLY A C 1
ATOM 2055 O O . GLY A 1 275 ? 23.524 -0.778 16.225 1.00 46.47 275 GLY A O 1
ATOM 2056 N N . THR A 1 276 ? 21.559 -0.899 15.171 1.00 44.25 276 THR A N 1
ATOM 2057 C CA . THR A 1 276 ? 20.785 -0.485 16.366 1.00 44.25 276 THR A CA 1
ATOM 2058 C C . THR A 1 276 ? 19.903 -1.612 16.906 1.00 44.25 276 THR A C 1
ATOM 2060 O O . THR A 1 276 ? 18.845 -1.889 16.355 1.00 44.25 276 THR A O 1
ATOM 2063 N N . SER A 1 277 ? 20.385 -2.254 17.978 1.00 42.56 277 SER A N 1
ATOM 2064 C CA . SER A 1 277 ? 19.691 -2.944 19.095 1.00 42.56 277 SER A CA 1
ATOM 2065 C C . SER A 1 277 ? 18.491 -3.890 18.885 1.00 42.56 277 SER A C 1
ATOM 2067 O O . SER A 1 277 ? 18.136 -4.579 19.836 1.00 42.56 277 SER A O 1
ATOM 2069 N N . ASN A 1 278 ? 17.910 -4.039 17.698 1.00 44.06 278 ASN A N 1
ATOM 2070 C CA . ASN A 1 278 ? 16.858 -5.012 17.419 1.00 44.06 278 ASN A CA 1
ATOM 2071 C C . ASN A 1 278 ? 17.282 -5.825 16.196 1.00 44.06 278 ASN A C 1
ATOM 2073 O O . ASN A 1 278 ? 17.454 -5.258 15.125 1.00 44.06 278 ASN A O 1
ATOM 2077 N N . ASN A 1 279 ? 17.463 -7.137 16.361 1.00 43.59 279 ASN A N 1
ATOM 2078 C CA . ASN A 1 279 ? 17.803 -8.141 15.337 1.00 43.59 279 ASN A CA 1
ATOM 2079 C C . ASN A 1 279 ? 16.734 -8.248 14.213 1.00 43.59 279 ASN A C 1
ATOM 2081 O O . ASN A 1 279 ? 16.207 -9.322 13.927 1.00 43.59 279 ASN A O 1
ATOM 2085 N N . VAL A 1 280 ? 16.357 -7.135 13.584 1.00 46.41 280 VAL A N 1
ATOM 2086 C CA . VAL A 1 280 ? 15.366 -7.077 12.512 1.00 46.41 280 VAL A CA 1
ATOM 2087 C C . VAL A 1 280 ? 16.097 -7.363 11.206 1.00 46.41 280 VAL A C 1
ATOM 2089 O O . VAL A 1 280 ? 16.701 -6.487 10.597 1.00 46.41 280 VAL A O 1
ATOM 2092 N N . SER A 1 281 ? 16.098 -8.631 10.802 1.00 53.84 281 SER A N 1
ATOM 2093 C CA . SER A 1 281 ? 16.554 -9.028 9.470 1.00 53.84 281 SER A CA 1
ATOM 2094 C C . SER A 1 281 ? 15.498 -8.612 8.442 1.00 53.84 281 SER A C 1
ATOM 2096 O O . SER A 1 281 ? 14.308 -8.876 8.638 1.00 53.84 281 SER A O 1
ATOM 2098 N N . ASN A 1 282 ? 15.914 -7.969 7.346 1.00 68.25 282 ASN A N 1
ATOM 2099 C CA . ASN A 1 282 ? 15.018 -7.687 6.225 1.00 68.25 282 ASN A CA 1
ATOM 2100 C C . ASN A 1 282 ? 14.423 -9.006 5.718 1.00 68.25 282 ASN A C 1
ATOM 2102 O O . ASN A 1 282 ? 15.140 -9.957 5.401 1.00 68.25 282 ASN A O 1
ATOM 2106 N N . THR A 1 283 ? 13.099 -9.067 5.665 1.00 83.62 283 THR A N 1
ATOM 2107 C CA . THR A 1 283 ? 12.362 -10.239 5.199 1.00 83.62 283 THR A CA 1
ATOM 2108 C C . THR A 1 283 ? 12.307 -10.174 3.685 1.00 83.62 283 THR A C 1
ATOM 2110 O O . THR A 1 283 ? 11.791 -9.197 3.151 1.00 83.62 283 THR A O 1
ATOM 2113 N N . PHE A 1 284 ? 12.829 -11.190 2.999 1.00 91.62 284 PHE A N 1
ATOM 2114 C CA . PHE A 1 284 ? 12.628 -11.366 1.565 1.00 91.62 284 PHE A CA 1
ATOM 2115 C C . PHE A 1 284 ? 12.309 -12.826 1.245 1.00 91.62 284 PHE A C 1
ATOM 2117 O O . PHE A 1 284 ? 13.011 -13.745 1.678 1.00 91.62 284 PHE A O 1
ATOM 2124 N N . TYR A 1 285 ? 11.252 -13.035 0.469 1.00 95.38 285 TYR A N 1
ATOM 2125 C CA . TYR A 1 285 ? 11.002 -14.288 -0.226 1.00 95.38 285 TYR A CA 1
ATOM 2126 C C . TYR A 1 285 ? 10.171 -14.049 -1.479 1.00 95.38 285 TYR A C 1
ATOM 2128 O O . TYR A 1 285 ? 9.295 -13.189 -1.488 1.00 95.38 285 TYR A O 1
ATOM 2136 N N . TRP A 1 286 ? 10.412 -14.861 -2.504 1.00 97.25 286 TRP A N 1
ATOM 2137 C CA . TRP A 1 286 ? 9.601 -14.927 -3.715 1.00 97.25 286 TRP A CA 1
ATOM 2138 C C . TRP A 1 286 ? 9.387 -16.399 -4.064 1.00 97.25 286 TRP A C 1
ATOM 2140 O O . TRP A 1 286 ? 10.351 -17.129 -4.282 1.00 97.25 286 TRP A O 1
ATOM 2150 N N . ARG A 1 287 ? 8.144 -16.878 -3.975 1.00 98.06 287 ARG A N 1
ATOM 2151 C CA . ARG A 1 287 ? 7.818 -18.315 -3.927 1.00 98.06 287 ARG A CA 1
ATOM 2152 C C . ARG A 1 287 ? 6.641 -18.655 -4.829 1.00 98.06 287 ARG A C 1
ATOM 2154 O O . ARG A 1 287 ? 5.744 -17.831 -4.991 1.00 98.06 287 ARG A O 1
ATOM 2161 N N . LEU A 1 288 ? 6.603 -19.879 -5.348 1.00 98.38 288 LEU A N 1
ATOM 2162 C CA . LEU A 1 288 ? 5.489 -20.353 -6.165 1.00 98.38 288 LEU A CA 1
ATOM 2163 C C . LEU A 1 288 ? 4.250 -20.625 -5.304 1.00 98.38 288 LEU A C 1
ATOM 2165 O O . LEU A 1 288 ? 4.330 -21.305 -4.279 1.00 98.38 288 LEU A O 1
ATOM 2169 N N . CYS A 1 289 ? 3.094 -20.151 -5.757 1.00 98.19 289 CYS A N 1
ATOM 2170 C CA . CYS A 1 289 ? 1.787 -20.533 -5.249 1.00 98.19 289 CYS A CA 1
ATOM 2171 C C . CYS A 1 289 ? 1.379 -21.894 -5.824 1.00 98.19 289 CYS A C 1
ATOM 2173 O O . CYS A 1 289 ? 1.106 -22.021 -7.018 1.00 98.19 289 CYS A O 1
ATOM 2175 N N . THR A 1 290 ? 1.323 -22.920 -4.978 1.00 98.06 290 THR A N 1
ATOM 2176 C CA . THR A 1 290 ? 0.987 -24.294 -5.388 1.00 98.06 290 THR A CA 1
ATOM 2177 C C . THR A 1 290 ? -0.491 -24.622 -5.218 1.00 98.06 290 THR A C 1
ATOM 2179 O O . THR A 1 290 ? -1.005 -25.521 -5.878 1.00 98.06 290 THR A O 1
ATOM 2182 N N . ALA A 1 291 ? -1.192 -23.893 -4.351 1.00 97.44 291 ALA A N 1
ATOM 2183 C CA . ALA A 1 291 ? -2.625 -24.039 -4.152 1.00 97.44 291 ALA A CA 1
ATOM 2184 C C . ALA A 1 291 ? -3.234 -22.744 -3.619 1.00 97.44 291 ALA A C 1
ATOM 2186 O O . ALA A 1 291 ? -2.586 -21.987 -2.898 1.00 97.44 291 ALA A O 1
ATOM 2187 N N . ILE A 1 292 ? -4.513 -22.544 -3.907 1.00 97.69 292 ILE A N 1
ATOM 2188 C CA . ILE A 1 292 ? -5.333 -21.476 -3.342 1.00 97.69 292 ILE A CA 1
ATOM 2189 C C . ILE A 1 292 ? -6.611 -22.070 -2.761 1.00 97.69 292 ILE A C 1
ATOM 2191 O O . ILE A 1 292 ? -6.969 -23.213 -3.054 1.00 97.69 292 ILE A O 1
ATOM 2195 N N . GLY A 1 293 ? -7.329 -21.288 -1.968 1.00 96.44 293 GLY A N 1
ATOM 2196 C CA . GLY A 1 293 ? -8.701 -21.625 -1.625 1.00 96.44 293 GLY A CA 1
ATOM 2197 C C . GLY A 1 293 ? -9.295 -20.725 -0.563 1.00 96.44 293 GLY A C 1
ATOM 2198 O O . GLY A 1 293 ? -8.774 -19.650 -0.255 1.00 96.44 293 GLY A O 1
ATOM 2199 N N . THR A 1 294 ? -10.407 -21.201 -0.018 1.00 95.00 294 THR A N 1
ATOM 2200 C CA . THR A 1 294 ? -11.126 -20.601 1.101 1.00 95.00 294 THR A CA 1
ATOM 2201 C C . THR A 1 294 ? -11.478 -21.676 2.105 1.00 95.00 294 THR A C 1
ATOM 2203 O O . THR A 1 294 ? -11.959 -22.736 1.709 1.00 95.00 294 THR A O 1
ATOM 2206 N N . GLU A 1 295 ? -11.311 -21.398 3.390 1.00 93.75 295 GLU A N 1
ATOM 2207 C CA . GLU A 1 295 ? -11.740 -22.307 4.447 1.00 93.75 295 GLU A CA 1
ATOM 2208 C C . GLU A 1 295 ? -12.193 -21.558 5.693 1.00 93.75 295 GLU A C 1
ATOM 2210 O O . GLU A 1 295 ? -11.746 -20.445 5.972 1.00 93.75 295 GLU A O 1
ATOM 2215 N N . THR A 1 296 ? -13.096 -22.179 6.445 1.00 92.06 296 THR A N 1
ATOM 2216 C CA . THR A 1 296 ? -13.581 -21.640 7.713 1.00 92.06 296 THR A CA 1
ATOM 2217 C C . THR A 1 296 ? -12.790 -22.261 8.854 1.00 92.06 296 THR A C 1
ATOM 2219 O O . THR A 1 296 ? -12.764 -23.480 8.999 1.00 92.06 296 THR A O 1
ATOM 2222 N N . MET A 1 297 ? -12.179 -21.420 9.684 1.00 89.19 297 MET A N 1
ATOM 2223 C CA . MET A 1 297 ? -11.520 -21.816 10.929 1.00 89.19 297 MET A CA 1
ATOM 2224 C C . MET A 1 297 ? -12.101 -20.980 12.062 1.00 89.19 297 MET A C 1
ATOM 2226 O O . MET A 1 297 ? -12.201 -19.761 11.931 1.00 89.19 297 MET A O 1
ATOM 2230 N N . ASP A 1 298 ? -12.508 -21.630 13.152 1.00 87.56 298 ASP A N 1
ATOM 2231 C CA . ASP A 1 298 ? -13.046 -20.968 14.350 1.00 87.56 298 ASP A CA 1
ATOM 2232 C C . ASP A 1 298 ? -14.201 -19.988 14.044 1.00 87.56 298 ASP A C 1
ATOM 2234 O O . ASP A 1 298 ? -14.303 -18.904 14.614 1.00 87.56 298 ASP A O 1
ATOM 2238 N N . GLY A 1 299 ? -15.066 -20.348 13.086 1.00 84.69 299 GLY A N 1
ATOM 2239 C CA . GLY A 1 299 ? -16.208 -19.528 12.660 1.00 84.69 299 GLY A CA 1
ATOM 2240 C C . GLY A 1 299 ? -15.860 -18.330 11.765 1.00 84.69 299 GLY A C 1
ATOM 2241 O O . GLY A 1 299 ? -16.756 -17.580 11.386 1.00 84.69 299 GLY A O 1
ATOM 2242 N N . VAL A 1 300 ? -14.591 -18.152 11.386 1.00 88.00 300 VAL A N 1
ATOM 2243 C CA . VAL A 1 300 ? -14.130 -17.076 10.498 1.00 88.00 300 VAL A CA 1
ATOM 2244 C C . VAL A 1 300 ? -13.725 -17.659 9.145 1.00 88.00 300 VAL A C 1
ATOM 2246 O O . VAL A 1 300 ? -12.952 -18.614 9.075 1.00 88.00 300 VAL A O 1
ATOM 2249 N N . LEU A 1 301 ? -14.238 -17.078 8.057 1.00 91.50 301 LEU A N 1
ATOM 2250 C CA . LEU A 1 301 ? -13.862 -17.459 6.695 1.00 91.50 301 LEU A CA 1
ATOM 2251 C C . LEU A 1 301 ? -12.519 -16.816 6.323 1.00 91.50 301 LEU A C 1
ATOM 2253 O O . LEU A 1 301 ? -12.374 -15.591 6.359 1.00 91.50 301 LEU A O 1
ATOM 2257 N N . TYR A 1 302 ? -11.556 -17.637 5.924 1.00 94.25 302 TYR A N 1
ATOM 2258 C CA . TYR A 1 302 ? -10.243 -17.222 5.447 1.00 94.25 302 TYR A CA 1
ATOM 2259 C C . TYR A 1 302 ? -10.069 -17.582 3.974 1.00 94.25 302 TYR A C 1
ATOM 2261 O O . TYR A 1 302 ? -10.455 -18.665 3.544 1.00 94.25 302 TYR A O 1
ATOM 2269 N N . ASN A 1 303 ? -9.436 -16.693 3.217 1.00 96.81 303 ASN A N 1
ATOM 2270 C CA . ASN A 1 303 ? -8.758 -17.050 1.978 1.00 96.81 303 ASN A CA 1
ATOM 2271 C C . ASN A 1 303 ? -7.376 -17.608 2.331 1.00 96.81 303 ASN A C 1
ATOM 2273 O O . ASN A 1 303 ? -6.792 -17.220 3.350 1.00 96.81 303 ASN A O 1
ATOM 2277 N N . TYR A 1 304 ? -6.838 -18.487 1.490 1.00 97.31 304 TYR A N 1
ATOM 2278 C CA . TYR A 1 304 ? -5.471 -18.964 1.641 1.00 97.31 304 TYR A CA 1
ATOM 2279 C C . TYR A 1 304 ? -4.732 -19.131 0.319 1.00 97.31 304 TYR A C 1
ATOM 2281 O O . TYR A 1 304 ? -5.333 -19.378 -0.729 1.00 97.31 304 TYR A O 1
ATOM 2289 N N . VAL A 1 305 ? -3.405 -19.075 0.415 1.00 98.38 305 VAL A N 1
ATOM 2290 C CA . VAL A 1 305 ? -2.465 -19.613 -0.574 1.00 98.38 305 VAL A CA 1
ATOM 2291 C C . VAL A 1 305 ? -1.535 -20.619 0.098 1.00 98.38 305 VAL A C 1
ATOM 2293 O O . VAL A 1 305 ? -1.256 -20.508 1.290 1.00 98.38 305 VAL A O 1
ATOM 2296 N N . VAL A 1 306 ? -1.030 -21.591 -0.653 1.00 98.38 306 VAL A N 1
ATOM 2297 C CA . VAL A 1 306 ? 0.092 -22.444 -0.249 1.00 98.38 306 VAL A CA 1
ATOM 2298 C C . VAL A 1 306 ? 1.317 -22.002 -1.036 1.00 98.38 306 VAL A C 1
ATOM 2300 O O . VAL A 1 306 ? 1.309 -22.044 -2.264 1.00 98.38 306 VAL A O 1
ATOM 2303 N N . LEU A 1 307 ? 2.351 -21.548 -0.332 1.00 98.38 307 LEU A N 1
ATOM 2304 C CA . LEU A 1 307 ? 3.632 -21.147 -0.913 1.00 98.38 307 LEU A CA 1
ATOM 2305 C C . LEU A 1 307 ? 4.619 -22.308 -0.829 1.00 98.38 307 LEU A C 1
ATOM 2307 O O . LEU A 1 307 ? 4.808 -22.856 0.255 1.00 98.38 307 LEU A O 1
ATOM 2311 N N . SER A 1 308 ? 5.267 -22.661 -1.937 1.00 97.88 308 SER A N 1
ATOM 2312 C CA . SER A 1 308 ? 6.244 -23.752 -1.970 1.00 97.88 308 SER A CA 1
ATOM 2313 C C . SER A 1 308 ? 7.433 -23.495 -1.031 1.00 97.88 308 SER A C 1
ATOM 2315 O O . SER A 1 308 ? 7.931 -22.369 -0.883 1.00 97.88 308 SER A O 1
ATOM 2317 N N . ASP A 1 309 ? 7.911 -24.556 -0.383 1.00 96.62 309 ASP A N 1
ATOM 2318 C CA . ASP A 1 309 ? 9.126 -24.527 0.433 1.00 96.62 309 ASP A CA 1
ATOM 2319 C C . ASP A 1 309 ? 10.422 -24.531 -0.401 1.00 96.62 309 ASP A C 1
ATOM 2321 O O . ASP A 1 309 ? 11.442 -23.980 0.047 1.00 96.62 309 ASP A O 1
ATOM 2325 N N . SER A 1 310 ? 10.344 -25.086 -1.613 1.00 95.88 310 SER A N 1
ATOM 2326 C CA . SER A 1 310 ? 11.451 -25.478 -2.487 1.00 95.88 310 SER A CA 1
ATOM 2327 C C . SER A 1 310 ? 11.457 -24.733 -3.824 1.00 95.88 310 SER A C 1
ATOM 2329 O O . SER A 1 310 ? 12.526 -24.299 -4.250 1.00 95.88 310 SER A O 1
ATOM 2331 N N . ASP A 1 311 ? 10.299 -24.511 -4.455 1.00 97.50 311 ASP A N 1
ATOM 2332 C CA . ASP A 1 311 ? 10.182 -23.645 -5.634 1.00 97.50 311 ASP A CA 1
ATOM 2333 C C . ASP A 1 311 ? 10.115 -22.177 -5.186 1.00 97.50 311 ASP A C 1
ATOM 2335 O O . ASP A 1 311 ? 9.054 -21.633 -4.856 1.00 97.50 311 ASP A O 1
ATOM 2339 N N . LYS A 1 312 ? 11.295 -21.559 -5.115 1.00 96.75 312 LYS A N 1
ATOM 2340 C CA . LYS A 1 312 ? 11.493 -20.184 -4.661 1.00 96.75 312 LYS A CA 1
ATOM 2341 C C . LYS A 1 312 ? 12.721 -19.546 -5.289 1.00 96.75 312 LYS A C 1
ATOM 2343 O O . LYS A 1 312 ? 13.656 -20.238 -5.694 1.00 96.75 312 LYS A O 1
ATOM 2348 N N . ASP A 1 313 ? 12.747 -18.221 -5.277 1.00 96.12 313 ASP A N 1
ATOM 2349 C CA . ASP A 1 313 ? 13.943 -17.464 -5.602 1.00 96.12 313 ASP A CA 1
ATOM 2350 C C . ASP A 1 313 ? 15.099 -17.824 -4.655 1.00 96.12 313 ASP A C 1
ATOM 2352 O O . ASP A 1 313 ? 14.907 -17.988 -3.444 1.00 96.12 313 ASP A O 1
ATOM 2356 N N . LYS A 1 314 ? 16.316 -17.902 -5.201 1.00 92.00 314 LYS A N 1
ATOM 2357 C CA . LYS A 1 314 ? 17.519 -18.306 -4.458 1.00 92.00 314 LYS A CA 1
ATOM 2358 C C . LYS A 1 314 ? 17.899 -17.320 -3.358 1.00 92.00 314 LYS A C 1
ATOM 2360 O O . LYS A 1 314 ? 18.513 -17.735 -2.378 1.00 92.00 314 LYS A O 1
ATOM 2365 N N . ALA A 1 315 ? 17.553 -16.045 -3.507 1.00 90.00 315 ALA A N 1
ATOM 2366 C CA . ALA A 1 315 ? 17.803 -15.025 -2.504 1.00 90.00 315 ALA A CA 1
ATOM 2367 C C . ALA A 1 315 ? 16.727 -14.998 -1.406 1.00 90.00 315 ALA A C 1
ATOM 2369 O O . ALA A 1 315 ? 16.870 -14.223 -0.466 1.00 90.00 315 ALA A O 1
ATOM 2370 N N . SER A 1 316 ? 15.684 -15.843 -1.471 1.00 91.44 316 SER A N 1
ATOM 2371 C CA . SER A 1 316 ? 14.661 -15.954 -0.421 1.00 91.44 316 SER A CA 1
ATOM 2372 C C . SER A 1 316 ? 15.279 -16.362 0.924 1.00 91.44 316 SER A C 1
ATOM 2374 O O . SER A 1 316 ? 15.594 -17.534 1.143 1.00 91.44 316 SER A O 1
ATOM 2376 N N . THR A 1 317 ? 15.415 -15.405 1.843 1.00 86.06 317 THR A N 1
ATOM 2377 C CA . THR A 1 317 ? 16.055 -15.576 3.160 1.00 86.06 317 THR A CA 1
ATOM 2378 C C . THR A 1 317 ? 15.077 -15.928 4.277 1.00 86.06 317 THR A C 1
ATOM 2380 O O . THR A 1 317 ? 15.505 -16.362 5.345 1.00 86.06 317 THR A O 1
ATOM 2383 N N . ALA A 1 318 ? 13.773 -15.751 4.050 1.00 89.81 318 ALA A N 1
ATOM 2384 C CA . ALA A 1 318 ? 12.749 -15.903 5.076 1.00 89.81 318 ALA A CA 1
ATOM 2385 C C . ALA A 1 318 ? 11.626 -16.877 4.682 1.00 89.81 318 ALA A C 1
ATOM 2387 O O . ALA A 1 318 ? 11.405 -17.208 3.509 1.00 89.81 318 ALA A O 1
ATOM 2388 N N . ASN A 1 319 ? 10.907 -17.344 5.702 1.00 93.62 319 ASN A N 1
ATOM 2389 C CA . ASN A 1 319 ? 9.657 -18.079 5.550 1.00 93.62 319 ASN A CA 1
ATOM 2390 C C . ASN A 1 319 ? 8.469 -17.143 5.827 1.00 93.62 319 ASN A C 1
ATOM 2392 O O . ASN A 1 319 ? 8.624 -16.224 6.632 1.00 93.62 319 ASN A O 1
ATOM 2396 N N . PRO A 1 320 ? 7.299 -17.386 5.209 1.00 95.75 320 PRO A N 1
ATOM 2397 C CA . PRO A 1 320 ? 6.108 -16.572 5.432 1.00 95.75 320 PRO A CA 1
ATOM 2398 C C . PRO A 1 320 ? 5.679 -16.531 6.902 1.00 95.75 320 PRO A C 1
ATOM 2400 O O . PRO A 1 320 ? 5.562 -17.571 7.560 1.00 95.75 320 PRO A O 1
ATOM 2403 N N . SER A 1 321 ? 5.393 -15.334 7.402 1.00 93.56 321 SER A N 1
ATOM 2404 C CA . SER A 1 321 ? 5.032 -15.077 8.794 1.00 93.56 321 SER A CA 1
ATOM 2405 C C . SER A 1 321 ? 3.784 -14.196 8.920 1.00 93.56 321 SER A C 1
ATOM 2407 O O . SER A 1 321 ? 3.329 -13.567 7.964 1.00 93.56 321 SER A O 1
ATOM 2409 N N . VAL A 1 322 ? 3.166 -14.191 10.103 1.00 91.94 322 VAL A N 1
ATOM 2410 C CA . VAL A 1 322 ? 1.987 -13.354 10.369 1.00 91.94 322 VAL A CA 1
ATOM 2411 C C . VAL A 1 322 ? 2.377 -11.877 10.295 1.00 91.94 322 VAL A C 1
ATOM 2413 O O . VAL A 1 322 ? 3.348 -11.462 10.916 1.00 91.94 322 VAL A O 1
ATOM 2416 N N . GLY A 1 323 ? 1.588 -11.081 9.573 1.00 87.69 323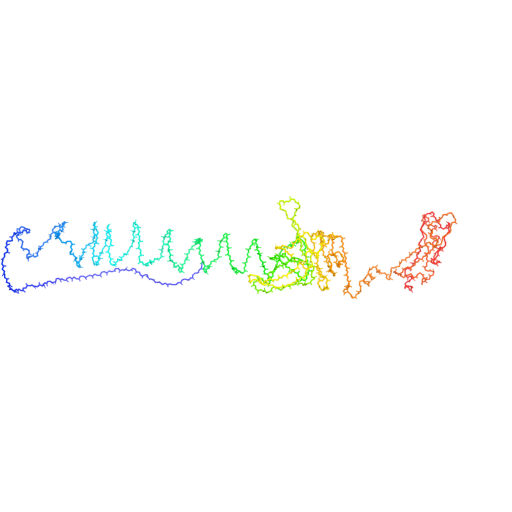 GLY A N 1
ATOM 2417 C CA . GLY A 1 323 ? 1.845 -9.660 9.335 1.00 87.69 323 GLY A CA 1
ATOM 2418 C C . GLY A 1 323 ? 2.561 -9.358 8.017 1.00 87.69 323 GLY A C 1
ATOM 2419 O O . GLY A 1 323 ? 2.569 -8.199 7.601 1.00 87.69 323 GLY A O 1
ATOM 2420 N N . ASP A 1 324 ? 3.095 -10.371 7.327 1.00 92.00 324 ASP A N 1
ATOM 2421 C CA . ASP A 1 324 ? 3.716 -10.188 6.016 1.00 92.00 324 ASP A CA 1
ATOM 2422 C C . ASP A 1 324 ? 2.712 -9.629 5.000 1.00 92.00 324 ASP A C 1
ATOM 2424 O O . ASP A 1 324 ? 1.556 -10.064 4.922 1.00 92.00 324 ASP A O 1
ATOM 2428 N N . LYS A 1 325 ? 3.185 -8.685 4.181 1.00 92.69 325 LYS A N 1
ATOM 2429 C CA . LYS A 1 325 ? 2.453 -8.153 3.032 1.00 92.69 325 LYS A CA 1
ATOM 2430 C C . LYS A 1 325 ? 2.925 -8.887 1.789 1.00 92.69 325 LYS A C 1
ATOM 2432 O O . LYS A 1 325 ? 4.029 -8.644 1.307 1.00 92.69 325 LYS A O 1
ATOM 2437 N N . ILE A 1 326 ? 2.085 -9.788 1.301 1.00 96.00 326 ILE A N 1
ATOM 2438 C CA . ILE A 1 326 ? 2.373 -10.585 0.118 1.00 96.00 326 ILE A CA 1
ATOM 2439 C C . ILE A 1 326 ? 1.756 -9.945 -1.117 1.00 96.00 326 ILE A C 1
ATOM 2441 O O . ILE A 1 326 ? 0.638 -9.425 -1.083 1.00 96.00 326 ILE A O 1
ATOM 2445 N N . VAL A 1 327 ? 2.492 -9.998 -2.215 1.00 96.75 327 VAL A N 1
ATOM 2446 C CA . VAL A 1 327 ? 2.113 -9.400 -3.490 1.00 96.75 327 VAL A CA 1
ATOM 2447 C C . VAL A 1 327 ? 2.384 -10.417 -4.588 1.00 96.75 327 VAL A C 1
ATOM 2449 O O . VAL A 1 327 ? 3.400 -11.109 -4.566 1.00 96.75 327 VAL A O 1
ATOM 2452 N N . GLN A 1 328 ? 1.464 -10.553 -5.534 1.00 97.38 328 GLN A N 1
ATOM 2453 C CA . GLN A 1 328 ? 1.693 -11.364 -6.721 1.00 97.38 328 GLN A CA 1
ATOM 2454 C C . GLN A 1 328 ? 2.702 -10.650 -7.625 1.00 97.38 328 GLN A C 1
ATOM 2456 O O . GLN A 1 328 ? 2.652 -9.445 -7.794 1.00 97.38 328 GLN A O 1
ATOM 2461 N N . LEU A 1 329 ? 3.676 -11.362 -8.165 1.00 97.44 329 LEU A N 1
ATOM 2462 C CA . LEU A 1 329 ? 4.694 -10.789 -9.031 1.00 97.44 329 LEU A CA 1
ATOM 2463 C C . LEU A 1 329 ? 5.088 -11.843 -10.054 1.00 97.44 329 LEU A C 1
ATOM 2465 O O . LEU A 1 329 ? 6.065 -12.559 -9.883 1.00 97.44 329 LEU A O 1
ATOM 2469 N N . GLY A 1 330 ? 4.277 -11.968 -11.097 1.00 97.75 330 GLY A N 1
ATOM 2470 C CA . GLY A 1 330 ? 4.436 -12.983 -12.129 1.00 97.75 330 GLY A CA 1
ATOM 2471 C C . GLY A 1 330 ? 3.624 -14.257 -11.898 1.00 97.75 330 GLY A C 1
ATOM 2472 O O . GLY A 1 330 ? 3.077 -14.495 -10.820 1.00 97.75 330 GLY A O 1
ATOM 2473 N N . ASN A 1 331 ? 3.548 -15.088 -12.932 1.00 98.25 331 ASN A N 1
ATOM 2474 C CA . ASN A 1 331 ? 2.864 -16.381 -12.929 1.00 98.25 331 ASN A CA 1
ATOM 2475 C C . ASN A 1 331 ? 3.597 -17.325 -13.893 1.00 98.25 331 ASN A C 1
ATOM 2477 O O . ASN A 1 331 ? 4.077 -16.873 -14.929 1.00 98.25 331 ASN A O 1
ATOM 2481 N N . ARG A 1 332 ? 3.702 -18.627 -13.598 1.00 97.50 332 ARG A N 1
ATOM 2482 C CA . ARG A 1 332 ? 4.419 -19.571 -14.486 1.00 97.50 332 ARG A CA 1
ATOM 2483 C C . ARG A 1 332 ? 3.794 -19.690 -15.876 1.00 97.50 332 ARG A C 1
ATOM 2485 O O . ARG A 1 332 ? 4.523 -19.839 -16.851 1.00 97.50 332 ARG A O 1
ATOM 2492 N N . ASN A 1 333 ? 2.467 -19.625 -15.955 1.00 96.25 333 ASN A N 1
ATOM 2493 C CA . ASN A 1 333 ? 1.715 -20.083 -17.120 1.00 96.25 333 ASN A CA 1
ATOM 2494 C C . ASN A 1 333 ? 0.780 -19.021 -17.706 1.00 96.25 333 ASN A C 1
ATOM 2496 O O . ASN A 1 333 ? 0.594 -19.022 -18.916 1.00 96.25 333 ASN A O 1
ATOM 2500 N N . ASP A 1 334 ? 0.194 -18.143 -16.886 1.00 97.00 334 ASP A N 1
ATOM 2501 C CA . ASP A 1 334 ? -0.791 -17.149 -17.330 1.00 97.00 334 ASP A CA 1
ATOM 2502 C C . ASP A 1 334 ? -0.129 -15.820 -17.745 1.00 97.00 334 ASP A C 1
ATOM 2504 O O . ASP A 1 334 ? 0.295 -15.049 -16.874 1.00 97.00 334 ASP A O 1
ATOM 2508 N N . PRO A 1 335 ? -0.094 -15.481 -19.051 1.00 95.75 335 PRO A N 1
ATOM 2509 C CA . PRO A 1 335 ? 0.521 -14.247 -19.535 1.00 95.75 335 PRO A CA 1
ATOM 2510 C C . PRO A 1 335 ? -0.168 -12.969 -19.046 1.00 95.75 335 PRO A C 1
ATOM 2512 O O . PRO A 1 335 ? 0.459 -11.908 -18.997 1.00 95.75 335 PRO A O 1
ATOM 2515 N N . THR A 1 336 ? -1.448 -13.032 -18.670 1.00 95.88 336 THR A N 1
ATOM 2516 C CA . THR A 1 336 ? -2.190 -11.863 -18.172 1.00 95.88 336 THR A CA 1
ATOM 2517 C C . THR A 1 336 ? -1.714 -11.443 -16.779 1.00 95.88 336 THR A C 1
ATOM 2519 O O . THR A 1 336 ? -1.753 -10.259 -16.439 1.00 95.88 336 THR A O 1
ATOM 2522 N N . ARG A 1 337 ? -1.148 -12.390 -16.020 1.00 96.88 337 ARG A N 1
ATOM 2523 C CA . ARG A 1 337 ? -0.606 -12.209 -14.663 1.00 96.88 337 ARG A CA 1
ATOM 2524 C C . ARG A 1 337 ? 0.923 -12.116 -14.635 1.00 96.88 337 ARG A C 1
ATOM 2526 O O . ARG A 1 337 ? 1.530 -12.031 -13.572 1.00 96.88 337 ARG A O 1
ATOM 2533 N N . GLN A 1 338 ? 1.561 -12.098 -15.801 1.00 97.75 338 GLN A N 1
ATOM 2534 C CA . GLN A 1 338 ? 3.014 -11.992 -15.969 1.00 97.75 338 GLN A CA 1
ATOM 2535 C C . GLN A 1 338 ? 3.513 -10.545 -16.111 1.00 97.75 338 GLN A C 1
ATOM 2537 O O . GLN A 1 338 ? 4.663 -10.323 -16.485 1.00 97.75 338 GLN A O 1
ATOM 2542 N N . ASN A 1 339 ? 2.669 -9.551 -15.828 1.00 96.50 339 ASN A N 1
ATOM 2543 C CA . ASN A 1 339 ? 3.009 -8.137 -15.969 1.00 96.50 339 ASN A CA 1
ATOM 2544 C C . ASN A 1 339 ? 3.006 -7.444 -14.606 1.00 96.50 339 ASN A C 1
ATOM 2546 O O . ASN A 1 339 ? 2.168 -7.741 -13.751 1.00 96.50 339 ASN A O 1
ATOM 2550 N N . ALA A 1 340 ? 3.922 -6.500 -14.413 1.00 96.88 340 ALA A N 1
ATOM 2551 C CA . ALA A 1 340 ? 3.961 -5.670 -13.215 1.00 96.88 340 ALA A CA 1
ATOM 2552 C C . ALA A 1 340 ? 4.545 -4.291 -13.519 1.00 96.88 340 ALA A C 1
ATOM 2554 O O . ALA A 1 340 ? 5.359 -4.144 -14.427 1.00 96.88 340 ALA A O 1
ATOM 2555 N N . ILE A 1 341 ? 4.173 -3.288 -12.727 1.00 96.38 341 ILE A N 1
ATOM 2556 C CA . ILE A 1 341 ? 4.882 -2.004 -12.692 1.00 96.38 341 ILE A CA 1
ATOM 2557 C C . ILE A 1 341 ? 5.477 -1.840 -11.301 1.00 96.38 341 ILE A C 1
ATOM 2559 O O . ILE A 1 341 ? 4.756 -1.956 -10.313 1.00 96.38 341 ILE A O 1
ATOM 2563 N N . ILE A 1 342 ? 6.776 -1.573 -11.212 1.00 93.94 342 ILE A N 1
ATOM 2564 C CA . ILE A 1 342 ? 7.461 -1.338 -9.941 1.00 93.94 342 ILE A CA 1
ATOM 2565 C C . ILE A 1 342 ? 7.980 0.093 -9.913 1.00 93.94 342 ILE A C 1
ATOM 2567 O O . ILE A 1 342 ? 8.775 0.488 -10.766 1.00 93.94 342 ILE A O 1
ATOM 2571 N N . LEU A 1 343 ? 7.539 0.855 -8.914 1.00 92.56 343 LEU A N 1
ATOM 2572 C CA . LEU A 1 343 ? 8.098 2.157 -8.572 1.00 92.56 343 LEU A CA 1
ATOM 2573 C C . LEU A 1 343 ? 9.007 1.967 -7.367 1.00 92.56 343 LEU A C 1
ATOM 2575 O O . LEU A 1 343 ? 8.589 1.400 -6.357 1.00 92.56 343 LEU A O 1
ATOM 2579 N N . SER A 1 344 ? 10.237 2.450 -7.461 1.00 89.12 344 SER A N 1
ATOM 2580 C CA . SER A 1 344 ? 11.241 2.271 -6.422 1.00 89.12 344 SER A CA 1
ATOM 2581 C C . SER A 1 344 ? 11.847 3.603 -6.022 1.00 89.12 344 SER A C 1
ATOM 2583 O O . SER A 1 344 ? 12.428 4.287 -6.858 1.00 89.12 344 SER A O 1
ATOM 2585 N N . ALA A 1 345 ? 11.779 3.942 -4.734 1.00 86.06 345 ALA A N 1
ATOM 2586 C CA . ALA A 1 345 ? 12.541 5.051 -4.154 1.00 86.06 345 ALA A CA 1
ATOM 2587 C C . ALA A 1 345 ? 13.912 4.602 -3.604 1.00 86.06 345 ALA A C 1
ATOM 2589 O O . ALA A 1 345 ? 14.707 5.428 -3.164 1.00 86.06 345 ALA A O 1
ATOM 2590 N N . TYR A 1 346 ? 14.200 3.294 -3.623 1.00 78.00 346 TYR A N 1
ATOM 2591 C CA . TYR A 1 346 ? 15.416 2.703 -3.060 1.00 78.00 346 TYR A CA 1
ATOM 2592 C C . TYR A 1 346 ? 16.003 1.595 -3.950 1.00 78.00 346 TYR A C 1
ATOM 2594 O O . TYR A 1 346 ? 15.281 0.919 -4.680 1.00 78.00 346 TYR A O 1
ATOM 2602 N N . ASN A 1 347 ? 17.317 1.376 -3.875 1.00 79.06 347 ASN A N 1
ATOM 2603 C CA . ASN A 1 347 ? 18.003 0.299 -4.596 1.00 79.06 347 ASN A CA 1
ATOM 2604 C C . ASN A 1 347 ? 17.708 -1.060 -3.945 1.00 79.06 347 ASN A C 1
ATOM 2606 O O . ASN A 1 347 ? 18.377 -1.451 -2.987 1.00 79.06 347 ASN A O 1
ATOM 2610 N N . SER A 1 348 ? 16.711 -1.793 -4.448 1.00 74.56 348 SER A N 1
ATOM 2611 C CA . SER A 1 348 ? 16.443 -3.152 -3.963 1.00 74.56 348 SER A CA 1
ATOM 2612 C C . SER A 1 348 ? 17.622 -4.068 -4.289 1.00 74.56 348 SER A C 1
ATOM 2614 O O . SER A 1 348 ? 18.114 -4.072 -5.408 1.00 74.56 348 SER A O 1
ATOM 2616 N N . LYS A 1 349 ? 18.079 -4.864 -3.318 1.00 79.25 349 LYS A N 1
ATOM 2617 C CA . LYS A 1 349 ? 19.138 -5.866 -3.540 1.00 79.25 349 LYS A CA 1
ATOM 2618 C C . LYS A 1 349 ? 18.607 -7.206 -4.055 1.00 79.25 349 LYS A C 1
ATOM 2620 O O . LYS A 1 349 ? 19.412 -8.070 -4.380 1.00 79.25 349 LYS A O 1
ATOM 2625 N N . PHE A 1 350 ? 17.287 -7.390 -4.069 1.00 84.44 350 PHE A N 1
ATOM 2626 C CA . PHE A 1 350 ? 16.668 -8.696 -4.292 1.00 84.44 350 PHE A CA 1
ATOM 2627 C C . PHE A 1 350 ? 15.970 -8.788 -5.647 1.00 84.44 350 PHE A C 1
ATOM 2629 O O . PHE A 1 350 ? 16.350 -9.604 -6.474 1.00 84.44 350 PHE A O 1
ATOM 2636 N N . LEU A 1 351 ? 14.965 -7.942 -5.878 1.00 86.88 351 LEU A N 1
ATOM 2637 C CA . LEU A 1 351 ? 14.085 -8.060 -7.041 1.00 86.88 351 LEU A CA 1
ATOM 2638 C C . LEU A 1 351 ? 14.761 -7.669 -8.361 1.00 86.88 351 LEU A C 1
ATOM 2640 O O . LEU A 1 351 ? 14.708 -8.428 -9.322 1.00 86.88 351 LEU A O 1
ATOM 2644 N N . ASP A 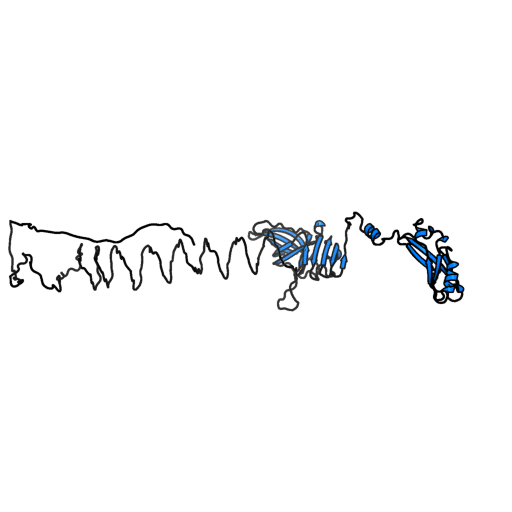1 352 ? 15.413 -6.507 -8.399 1.00 88.06 352 ASP A N 1
ATOM 2645 C CA . ASP A 1 352 ? 16.211 -6.063 -9.542 1.00 88.06 352 ASP A CA 1
ATOM 2646 C C . ASP A 1 352 ? 17.370 -5.186 -9.041 1.00 88.06 352 ASP A C 1
ATOM 2648 O O . ASP A 1 352 ? 17.221 -3.983 -8.824 1.00 88.06 352 ASP A O 1
ATOM 2652 N N . ALA A 1 353 ? 18.517 -5.822 -8.786 1.00 86.25 353 ALA A N 1
ATOM 2653 C CA . ALA A 1 353 ? 19.670 -5.180 -8.154 1.00 86.25 353 ALA A CA 1
ATOM 2654 C C . ALA A 1 353 ? 20.501 -4.296 -9.098 1.00 86.25 353 ALA A C 1
ATOM 2656 O O . ALA A 1 353 ? 21.305 -3.482 -8.625 1.00 86.25 353 ALA A O 1
ATOM 2657 N N . ALA A 1 354 ? 20.342 -4.463 -10.414 1.00 87.06 354 ALA A N 1
ATOM 2658 C CA . ALA A 1 354 ? 21.100 -3.692 -11.394 1.00 87.06 354 ALA A CA 1
ATOM 2659 C C . ALA A 1 354 ? 20.494 -2.298 -11.618 1.00 87.06 354 ALA A C 1
ATOM 2661 O O . ALA A 1 354 ? 21.222 -1.371 -11.966 1.00 87.06 354 ALA A O 1
ATOM 2662 N N . LEU A 1 355 ? 19.195 -2.116 -11.359 1.00 87.75 355 LEU A N 1
ATOM 2663 C CA . LEU A 1 355 ? 18.533 -0.819 -11.488 1.00 87.75 355 LEU A CA 1
ATOM 2664 C C . LEU A 1 355 ? 18.796 0.103 -10.295 1.00 87.75 355 LEU A C 1
ATOM 2666 O O . LEU A 1 355 ? 18.671 -0.288 -9.131 1.00 87.75 355 LEU A O 1
ATOM 2670 N N . LYS A 1 356 ? 19.102 1.371 -10.596 1.00 89.38 356 LYS A N 1
ATOM 2671 C CA . LYS A 1 356 ? 19.261 2.423 -9.589 1.00 89.38 356 LYS A CA 1
ATOM 2672 C C . LYS A 1 356 ? 17.989 3.243 -9.424 1.00 89.38 356 LYS A C 1
ATOM 2674 O O . LYS A 1 356 ? 17.445 3.778 -10.383 1.00 89.38 356 LYS A O 1
ATOM 2679 N N . ALA A 1 357 ? 17.528 3.349 -8.188 1.00 87.12 357 ALA A N 1
ATOM 2680 C CA . ALA A 1 357 ? 16.460 4.235 -7.777 1.00 87.12 357 ALA A CA 1
ATOM 2681 C C . ALA A 1 357 ? 16.888 5.721 -7.848 1.00 87.12 357 ALA A C 1
ATOM 2683 O O . ALA A 1 357 ? 18.076 6.014 -7.694 1.00 87.12 357 ALA A O 1
ATOM 2684 N N . PRO A 1 358 ? 15.933 6.661 -8.002 1.00 91.12 358 PRO A N 1
ATOM 2685 C CA . PRO A 1 358 ? 14.509 6.408 -8.215 1.00 91.12 358 PRO A CA 1
ATOM 2686 C C . PRO A 1 358 ? 14.250 5.741 -9.569 1.00 91.12 358 PRO A C 1
ATOM 2688 O O . PRO A 1 358 ? 14.925 6.044 -10.550 1.00 91.12 358 PRO A O 1
ATOM 2691 N N . SER A 1 359 ? 13.300 4.807 -9.614 1.00 92.25 359 SER A N 1
ATOM 2692 C CA . SER A 1 359 ? 12.955 4.107 -10.851 1.00 92.25 359 SER A CA 1
ATOM 2693 C C . SER A 1 359 ? 11.465 3.811 -10.985 1.00 92.25 359 SER A C 1
ATOM 2695 O O . SER A 1 359 ? 10.750 3.644 -9.996 1.00 92.25 359 SER A O 1
ATOM 2697 N N . ILE A 1 360 ? 11.010 3.749 -12.234 1.00 94.75 360 ILE A N 1
ATOM 2698 C CA . ILE A 1 360 ? 9.682 3.324 -12.667 1.00 94.75 360 ILE A CA 1
ATOM 2699 C C . ILE A 1 360 ? 9.904 2.305 -13.774 1.00 94.75 360 ILE A C 1
ATOM 2701 O O . ILE A 1 360 ? 10.401 2.652 -14.844 1.00 94.75 360 ILE A O 1
ATOM 2705 N N . VAL A 1 361 ? 9.557 1.047 -13.520 1.00 95.38 361 VAL A N 1
ATOM 2706 C CA . VAL A 1 361 ? 9.799 -0.028 -14.484 1.00 95.38 361 VAL A CA 1
ATOM 2707 C C . VAL A 1 361 ? 8.547 -0.836 -14.727 1.00 95.38 361 VAL A C 1
ATOM 2709 O O . VAL A 1 361 ? 7.914 -1.317 -13.791 1.00 95.38 361 VAL A O 1
ATOM 2712 N N . GLN A 1 362 ? 8.209 -0.993 -15.999 1.00 96.25 362 GLN A N 1
ATOM 2713 C CA . GLN A 1 362 ? 7.228 -1.947 -16.479 1.00 96.25 362 GLN A CA 1
ATOM 2714 C C . GLN A 1 362 ? 7.943 -3.255 -16.795 1.00 96.25 362 GLN A C 1
ATOM 2716 O O . GLN A 1 362 ? 8.949 -3.266 -17.499 1.00 96.25 362 GLN A O 1
ATOM 2721 N N . TYR A 1 363 ? 7.398 -4.354 -16.304 1.00 96.12 363 TYR A N 1
ATOM 2722 C CA . TYR A 1 363 ? 7.870 -5.702 -16.568 1.00 96.12 363 TYR A CA 1
ATOM 2723 C C . TYR A 1 363 ? 6.787 -6.487 -17.300 1.00 96.12 363 TYR A C 1
ATOM 2725 O O . TYR A 1 363 ? 5.598 -6.338 -17.002 1.00 96.12 363 TYR A O 1
ATOM 2733 N N . LYS A 1 364 ? 7.206 -7.338 -18.235 1.00 95.38 364 LYS A N 1
ATOM 2734 C CA . LYS A 1 364 ? 6.331 -8.173 -19.058 1.00 95.38 364 LYS A CA 1
ATOM 2735 C C . LYS A 1 364 ? 6.914 -9.574 -19.174 1.00 95.38 364 LYS A C 1
ATOM 2737 O O . LYS A 1 364 ? 8.086 -9.721 -19.493 1.00 95.38 364 LYS A O 1
ATOM 2742 N N . GLY A 1 365 ? 6.076 -10.591 -18.986 1.00 96.75 365 GLY A N 1
ATOM 2743 C CA . GLY A 1 365 ? 6.476 -11.990 -19.152 1.00 96.75 365 GLY A CA 1
ATOM 2744 C C . GLY A 1 365 ? 7.105 -12.639 -17.916 1.00 96.75 365 GLY A C 1
ATOM 2745 O O . GLY A 1 365 ? 7.748 -13.669 -18.068 1.00 96.75 365 GLY A O 1
ATOM 2746 N N . ILE A 1 366 ? 6.904 -12.091 -16.707 1.00 98.12 366 ILE A N 1
ATOM 2747 C CA . ILE A 1 366 ? 7.483 -12.587 -15.445 1.00 98.12 366 ILE A CA 1
ATOM 2748 C C . ILE A 1 366 ? 6.995 -14.011 -15.121 1.00 98.12 366 ILE A C 1
ATOM 2750 O O . ILE A 1 366 ? 6.039 -14.219 -14.369 1.00 98.12 366 ILE A O 1
ATOM 2754 N N . ASN A 1 367 ? 7.675 -15.005 -15.678 1.00 97.50 367 ASN A N 1
ATOM 2755 C CA . ASN A 1 367 ? 7.391 -16.430 -15.516 1.00 97.50 367 ASN A CA 1
ATOM 2756 C C . ASN A 1 367 ? 8.492 -17.178 -14.751 1.00 97.50 367 ASN A C 1
ATOM 2758 O O . ASN A 1 367 ? 8.354 -18.371 -14.483 1.00 97.50 367 ASN A O 1
ATOM 2762 N N . ASP A 1 368 ? 9.551 -16.473 -14.358 1.00 96.94 368 ASP A N 1
ATOM 2763 C CA . ASP A 1 368 ? 10.635 -16.927 -13.495 1.00 96.94 368 ASP A CA 1
ATOM 2764 C C . ASP A 1 368 ? 10.919 -15.909 -12.373 1.00 96.94 368 ASP A C 1
ATOM 2766 O O . ASP A 1 368 ? 10.234 -14.890 -12.254 1.00 96.94 368 ASP A O 1
ATOM 2770 N N . TYR A 1 369 ? 11.914 -16.206 -11.536 1.00 96.38 369 TYR A N 1
ATOM 2771 C CA . TYR A 1 369 ? 12.330 -15.356 -10.417 1.00 96.38 369 TYR A CA 1
ATOM 2772 C C . TYR A 1 369 ? 13.382 -14.301 -10.806 1.00 96.38 369 TYR A C 1
ATOM 2774 O O . TYR A 1 369 ? 14.192 -13.898 -9.973 1.00 96.38 369 TYR A O 1
ATOM 2782 N N . LYS A 1 370 ? 13.438 -13.874 -12.074 1.00 94.06 370 LYS A N 1
ATOM 2783 C CA . LYS A 1 370 ? 14.453 -12.931 -12.567 1.00 94.06 370 LYS A CA 1
ATOM 2784 C C . LYS A 1 370 ? 13.809 -11.728 -13.244 1.00 94.06 370 LYS A C 1
ATOM 2786 O O . LYS A 1 370 ? 13.606 -11.725 -14.450 1.00 94.06 370 LYS A O 1
ATOM 2791 N N . LEU A 1 371 ? 13.544 -10.654 -12.501 1.00 93.50 371 LEU A N 1
ATOM 2792 C CA . LEU A 1 371 ? 12.930 -9.459 -13.099 1.00 93.50 371 LEU A CA 1
ATOM 2793 C C . LEU A 1 371 ? 13.777 -8.813 -14.201 1.00 93.50 371 LEU A C 1
ATOM 2795 O O . LEU A 1 371 ? 13.218 -8.295 -15.164 1.00 93.50 371 LEU A O 1
ATOM 2799 N N . GLU A 1 372 ? 15.105 -8.874 -14.084 1.00 92.38 372 GLU A N 1
ATOM 2800 C CA . GLU A 1 372 ? 16.029 -8.259 -15.042 1.00 92.38 372 GLU A CA 1
ATOM 2801 C C . GLU A 1 372 ? 15.759 -8.681 -16.494 1.00 92.38 372 GLU A C 1
ATOM 2803 O O . GLU A 1 372 ? 15.816 -7.850 -17.399 1.00 92.38 372 GLU A O 1
ATOM 2808 N N . THR A 1 373 ? 15.412 -9.949 -16.725 1.00 94.06 373 THR A N 1
ATOM 2809 C CA . THR A 1 373 ? 15.147 -10.478 -18.072 1.00 94.06 373 THR A CA 1
ATOM 2810 C C . THR A 1 373 ? 13.760 -10.127 -18.607 1.00 94.06 373 THR A C 1
ATOM 2812 O O . THR A 1 373 ? 13.496 -10.351 -19.784 1.00 94.06 373 THR A O 1
ATOM 2815 N N . HIS A 1 374 ? 12.889 -9.564 -17.769 1.00 94.94 374 HIS A N 1
ATOM 2816 C CA . HIS A 1 374 ? 11.498 -9.228 -18.096 1.00 94.94 374 HIS A CA 1
ATOM 2817 C C . HIS A 1 374 ? 11.252 -7.721 -18.165 1.00 94.94 374 HIS A C 1
ATOM 2819 O O . HIS A 1 374 ? 10.099 -7.287 -18.166 1.00 94.94 374 HIS A O 1
ATOM 2825 N N . ARG A 1 375 ? 12.310 -6.900 -18.178 1.00 94.31 375 ARG A N 1
ATOM 2826 C CA . ARG A 1 375 ? 12.200 -5.440 -18.289 1.00 94.31 375 ARG A CA 1
ATOM 2827 C C . ARG A 1 375 ? 11.562 -5.056 -19.629 1.00 94.31 375 ARG A C 1
ATOM 2829 O O . ARG A 1 375 ? 12.047 -5.429 -20.692 1.00 94.31 375 ARG A O 1
ATOM 2836 N N . GLY A 1 376 ? 10.479 -4.292 -19.558 1.00 93.38 376 GLY A N 1
ATOM 2837 C CA . GLY A 1 376 ? 9.904 -3.546 -20.671 1.00 93.38 376 GLY A CA 1
ATOM 2838 C C . GLY A 1 376 ? 10.392 -2.100 -20.618 1.00 93.38 376 GLY A C 1
ATOM 2839 O O . GLY A 1 376 ? 11.588 -1.840 -20.700 1.00 93.38 376 GLY A O 1
ATOM 2840 N N . ASN A 1 377 ? 9.466 -1.157 -20.436 1.00 94.44 377 ASN A N 1
ATOM 2841 C CA . ASN A 1 377 ? 9.812 0.252 -20.260 1.00 94.44 377 ASN A CA 1
ATOM 2842 C C . ASN A 1 377 ? 10.498 0.489 -18.910 1.00 94.44 377 ASN A C 1
ATOM 2844 O O . ASN A 1 377 ? 9.958 0.132 -17.864 1.00 94.44 377 ASN A O 1
ATOM 2848 N N . VAL A 1 378 ? 11.655 1.138 -18.929 1.00 95.31 378 VAL A N 1
ATOM 2849 C CA . VAL A 1 378 ? 12.460 1.482 -17.759 1.00 95.31 378 VAL A CA 1
ATOM 2850 C C . VAL A 1 378 ? 12.689 2.985 -17.746 1.00 95.31 378 VAL A C 1
ATOM 2852 O O . VAL A 1 378 ? 13.193 3.549 -18.712 1.00 95.31 378 VAL A O 1
ATOM 2855 N N . ILE A 1 379 ? 12.385 3.618 -16.620 1.00 94.38 379 ILE A N 1
ATOM 2856 C CA . ILE A 1 379 ? 12.858 4.955 -16.279 1.00 94.38 379 ILE A CA 1
ATOM 2857 C C . ILE A 1 379 ? 13.630 4.820 -14.975 1.00 94.38 379 ILE A C 1
ATOM 2859 O O . ILE A 1 379 ? 13.088 4.310 -13.995 1.00 94.38 379 ILE A O 1
ATOM 2863 N N . SER A 1 380 ? 14.890 5.226 -14.938 1.00 92.62 380 SER A N 1
ATOM 2864 C CA . SER A 1 380 ? 15.710 5.139 -13.729 1.00 92.62 380 SER A CA 1
ATOM 2865 C C . SER A 1 380 ? 16.780 6.224 -13.696 1.00 92.62 380 SER A C 1
ATOM 2867 O O . SER A 1 380 ? 16.982 6.935 -14.680 1.00 92.62 380 SER A O 1
ATOM 2869 N N . ALA A 1 381 ? 17.480 6.352 -12.567 1.00 87.94 381 ALA A N 1
ATOM 2870 C CA . ALA A 1 381 ? 18.507 7.378 -12.392 1.00 87.94 381 ALA A CA 1
ATOM 2871 C C . ALA A 1 381 ? 19.653 7.290 -13.419 1.00 87.94 381 ALA A C 1
ATOM 2873 O O . ALA A 1 381 ? 20.209 8.315 -13.802 1.00 87.94 381 ALA A O 1
ATOM 2874 N N . GLU A 1 382 ? 20.005 6.080 -13.862 1.00 86.62 382 GLU A N 1
ATOM 2875 C CA . GLU A 1 382 ? 21.176 5.838 -14.721 1.00 86.62 382 GLU A CA 1
ATOM 2876 C C . GLU A 1 382 ? 20.818 5.226 -16.081 1.00 86.62 382 GLU A C 1
ATOM 2878 O O . GLU A 1 382 ? 21.617 5.272 -17.012 1.00 86.62 382 GLU A O 1
ATOM 2883 N N . PHE A 1 383 ? 19.625 4.643 -16.213 1.00 83.19 383 PHE A N 1
ATOM 2884 C CA . PHE A 1 383 ? 19.232 3.892 -17.401 1.00 83.19 383 PHE A CA 1
ATOM 2885 C C . PHE A 1 383 ? 17.760 4.116 -17.743 1.00 83.19 383 PHE A C 1
ATOM 2887 O O . PHE A 1 383 ? 16.880 3.879 -16.916 1.00 83.19 383 PHE A O 1
ATOM 2894 N N . ASN A 1 384 ? 17.491 4.535 -18.978 1.00 89.75 384 ASN A N 1
ATOM 2895 C CA . ASN A 1 384 ? 16.140 4.706 -19.498 1.00 89.75 384 ASN A CA 1
ATOM 2896 C C . ASN A 1 384 ? 16.001 3.911 -20.799 1.00 89.75 384 ASN A C 1
ATOM 2898 O O . ASN A 1 384 ? 16.857 4.002 -21.676 1.00 89.75 384 ASN A O 1
ATOM 2902 N N . SER A 1 385 ? 14.929 3.136 -20.925 1.00 91.44 385 SER A N 1
ATOM 2903 C CA . SER A 1 385 ? 14.628 2.332 -22.107 1.00 91.44 385 SER A CA 1
ATOM 2904 C C . SER A 1 385 ? 13.130 2.345 -22.350 1.00 91.44 385 SER A C 1
ATOM 2906 O O . SER A 1 385 ? 12.353 2.097 -21.431 1.00 91.44 385 SER A O 1
ATOM 2908 N N . PHE A 1 386 ? 12.726 2.636 -23.582 1.00 89.19 386 PHE A N 1
ATOM 2909 C CA . PHE A 1 386 ? 11.328 2.635 -23.978 1.00 89.19 386 PHE A CA 1
ATOM 2910 C C . PHE A 1 386 ? 11.146 1.634 -25.125 1.00 89.19 386 PHE A C 1
ATOM 2912 O O . PHE A 1 386 ? 11.782 1.756 -26.167 1.00 89.19 386 PHE A O 1
ATOM 2919 N N . ILE A 1 387 ? 10.304 0.626 -24.909 1.00 85.56 387 ILE A N 1
ATOM 2920 C CA . ILE A 1 387 ? 10.035 -0.499 -25.803 1.00 85.56 387 ILE A CA 1
ATOM 2921 C C . ILE A 1 387 ? 8.528 -0.560 -26.068 1.00 85.56 387 ILE A C 1
ATOM 2923 O O . ILE A 1 387 ? 7.724 -0.679 -25.141 1.00 85.56 387 ILE A O 1
ATOM 2927 N N . GLY A 1 388 ? 8.147 -0.532 -27.343 1.00 81.06 388 GLY A N 1
ATOM 2928 C CA . GLY A 1 388 ? 6.764 -0.650 -27.792 1.00 81.06 388 GLY A CA 1
ATOM 2929 C C . GLY A 1 388 ? 6.528 0.083 -29.106 1.00 81.06 388 GLY A C 1
ATOM 2930 O O . GLY A 1 388 ? 7.446 0.675 -29.669 1.00 81.06 388 GLY A O 1
ATOM 2931 N N . ASP A 1 389 ? 5.282 0.054 -29.568 1.00 77.75 389 ASP A N 1
ATOM 2932 C CA . ASP A 1 389 ? 4.858 0.853 -30.712 1.00 77.75 389 ASP A CA 1
ATOM 2933 C C . ASP A 1 389 ? 4.593 2.282 -30.241 1.00 77.75 389 ASP A C 1
ATOM 2935 O O . ASP A 1 389 ? 3.675 2.538 -29.454 1.00 77.75 389 ASP A O 1
ATOM 2939 N N . PHE A 1 390 ? 5.387 3.224 -30.730 1.00 76.19 390 PHE A N 1
ATOM 2940 C CA . PHE A 1 390 ? 5.181 4.637 -30.458 1.00 76.19 390 PHE A CA 1
ATOM 2941 C C . PHE A 1 390 ? 4.412 5.277 -31.606 1.00 76.19 390 PHE A C 1
ATOM 2943 O O . PHE A 1 390 ? 4.713 5.060 -32.778 1.00 76.19 390 PHE A O 1
ATOM 2950 N N . LYS A 1 391 ? 3.420 6.096 -31.262 1.00 67.44 391 LYS A N 1
ATOM 2951 C CA . LYS A 1 391 ? 2.684 6.915 -32.224 1.00 67.44 391 LYS A CA 1
ATOM 2952 C C . LYS A 1 391 ? 2.891 8.373 -31.870 1.00 67.44 391 LYS A C 1
ATOM 2954 O O . LYS A 1 391 ? 2.643 8.761 -30.728 1.00 67.44 391 LYS A O 1
ATOM 2959 N N . VAL A 1 392 ? 3.313 9.162 -32.846 1.00 67.50 392 VAL A N 1
ATOM 2960 C CA . VAL A 1 392 ? 3.334 10.617 -32.731 1.00 67.50 392 VAL A CA 1
ATOM 2961 C C . VAL A 1 392 ? 1.971 11.126 -33.217 1.00 67.50 392 VAL A C 1
ATOM 2963 O O . VAL A 1 392 ? 1.376 10.592 -34.154 1.00 67.50 392 VAL A O 1
ATOM 2966 N N . SER A 1 393 ? 1.381 12.078 -32.491 1.00 62.88 393 SER A N 1
ATOM 2967 C CA . SER A 1 393 ? -0.005 12.537 -32.697 1.00 62.88 393 SER A CA 1
ATOM 2968 C C . SER A 1 393 ? -0.216 13.384 -33.959 1.00 62.88 393 SER A C 1
ATOM 2970 O O . SER A 1 393 ? -1.338 13.801 -34.229 1.00 62.88 393 SER A O 1
ATOM 2972 N N . ASP A 1 394 ? 0.840 13.628 -34.728 1.00 62.12 394 ASP A N 1
ATOM 2973 C CA . ASP A 1 394 ? 0.796 14.147 -36.098 1.00 62.12 394 ASP A CA 1
ATOM 2974 C C . ASP A 1 394 ? 0.511 13.046 -37.143 1.00 62.12 394 ASP A C 1
ATOM 2976 O O . ASP A 1 394 ? 0.338 13.345 -38.322 1.00 62.12 394 ASP A O 1
ATOM 2980 N N . GLY A 1 395 ? 0.385 11.782 -36.718 1.00 57.75 395 GLY A N 1
ATOM 2981 C CA . GLY A 1 395 ? 0.037 10.655 -37.586 1.00 57.75 395 GLY A CA 1
ATOM 2982 C C . GLY A 1 395 ? 1.228 10.045 -38.326 1.00 57.75 395 GLY A C 1
ATOM 2983 O O . GLY A 1 395 ? 1.024 9.112 -39.103 1.00 57.75 395 GLY A O 1
ATOM 2984 N N . GLN A 1 396 ? 2.447 10.527 -38.073 1.00 61.59 396 GLN A N 1
ATOM 2985 C CA . GLN A 1 396 ? 3.679 9.956 -38.608 1.00 61.59 396 GLN A CA 1
ATOM 2986 C C . GLN A 1 396 ? 4.220 8.835 -37.699 1.00 61.59 396 GLN A C 1
ATOM 2988 O O . GLN A 1 396 ? 3.942 8.783 -36.494 1.00 61.59 396 GLN A O 1
ATOM 2993 N N . THR A 1 397 ? 4.994 7.905 -38.267 1.00 65.69 397 THR A N 1
ATOM 2994 C CA . THR A 1 397 ? 5.780 6.956 -37.460 1.00 65.69 397 THR A CA 1
ATOM 2995 C C . THR A 1 397 ? 6.936 7.693 -36.777 1.00 65.69 397 THR A C 1
ATOM 2997 O O . THR A 1 397 ? 7.350 8.753 -37.246 1.00 65.69 397 THR A O 1
ATOM 3000 N N . ILE A 1 398 ? 7.484 7.156 -35.677 1.00 66.94 398 ILE A N 1
ATOM 3001 C CA . ILE A 1 398 ? 8.703 7.732 -35.077 1.00 66.94 398 ILE A CA 1
ATOM 3002 C C . ILE A 1 398 ? 9.840 7.757 -36.103 1.00 66.94 398 ILE A C 1
ATOM 3004 O O . ILE A 1 398 ? 10.602 8.717 -36.139 1.00 66.94 398 ILE A O 1
ATOM 3008 N N . GLU A 1 399 ? 9.940 6.740 -36.958 1.00 63.47 399 GLU A N 1
ATOM 3009 C CA . GLU A 1 399 ? 10.913 6.698 -38.043 1.00 63.47 399 GLU A CA 1
ATOM 3010 C C . GLU A 1 399 ? 10.729 7.855 -39.031 1.00 63.47 399 GLU A C 1
ATOM 3012 O O . GLU A 1 399 ? 11.724 8.435 -39.455 1.00 63.47 399 GLU A O 1
ATOM 3017 N N . ASP A 1 400 ? 9.496 8.212 -39.390 1.00 67.25 400 ASP A N 1
ATOM 3018 C CA . ASP A 1 400 ? 9.225 9.327 -40.305 1.00 67.25 400 ASP A CA 1
ATOM 3019 C C . ASP A 1 400 ? 9.444 10.680 -39.622 1.00 67.25 400 ASP A C 1
ATOM 3021 O O . ASP A 1 400 ? 10.129 11.528 -40.180 1.00 67.25 400 ASP A O 1
ATOM 3025 N N . PHE A 1 401 ? 9.033 10.836 -38.361 1.00 66.19 401 PHE A N 1
ATOM 3026 C CA . PHE A 1 401 ? 9.332 12.036 -37.578 1.00 66.19 401 PHE A CA 1
ATOM 3027 C C . PHE A 1 401 ? 10.845 12.244 -37.394 1.00 66.19 401 PHE A C 1
ATOM 3029 O O . PHE A 1 401 ? 11.335 13.371 -37.471 1.00 66.19 401 PHE A O 1
ATOM 3036 N N . ILE A 1 402 ? 11.614 11.173 -37.157 1.00 69.19 402 ILE A N 1
ATOM 3037 C CA . ILE A 1 402 ? 13.079 11.238 -37.067 1.00 69.19 402 ILE A CA 1
ATOM 3038 C C . ILE A 1 402 ? 13.693 11.529 -38.437 1.00 69.19 402 ILE A C 1
ATOM 3040 O O . ILE A 1 402 ? 14.634 12.311 -38.492 1.00 69.19 402 ILE A O 1
ATOM 3044 N N . LYS A 1 403 ? 13.191 10.972 -39.545 1.00 64.38 403 LYS A N 1
ATOM 3045 C CA . LYS A 1 403 ? 13.669 11.353 -40.888 1.00 64.38 403 LYS A CA 1
ATOM 3046 C C . LYS A 1 403 ? 13.413 12.836 -41.161 1.00 64.38 403 LYS A C 1
ATOM 3048 O O . LYS A 1 403 ? 14.342 13.534 -41.556 1.00 64.38 403 LYS A O 1
ATOM 3053 N N . ASP A 1 404 ? 12.214 13.318 -40.852 1.00 61.34 404 ASP A N 1
ATOM 3054 C CA . ASP A 1 404 ? 11.797 14.702 -41.081 1.00 61.34 404 ASP A CA 1
ATOM 3055 C C . ASP A 1 404 ? 12.561 15.697 -40.183 1.00 61.34 404 ASP A C 1
ATOM 3057 O O . ASP A 1 404 ? 12.834 16.822 -40.597 1.00 61.34 404 ASP A O 1
ATOM 3061 N N . ASN A 1 405 ? 12.953 15.302 -38.961 1.00 58.56 405 ASN A N 1
ATOM 3062 C CA . ASN A 1 405 ? 13.579 16.208 -37.983 1.00 58.56 405 ASN A CA 1
ATOM 3063 C C . ASN A 1 405 ? 15.086 16.010 -37.757 1.00 58.56 405 ASN A C 1
ATOM 3065 O O . ASN A 1 405 ? 15.763 16.969 -37.393 1.00 58.56 405 ASN A O 1
ATOM 3069 N N . ALA A 1 406 ? 15.645 14.817 -37.982 1.00 51.22 406 ALA A N 1
ATOM 3070 C CA . ALA A 1 406 ? 17.098 14.604 -37.990 1.00 51.22 406 ALA A CA 1
ATOM 3071 C C . ALA A 1 406 ? 17.736 15.047 -39.319 1.00 51.22 406 ALA A C 1
ATOM 3073 O O . ALA A 1 406 ? 18.931 15.332 -39.355 1.00 51.22 406 ALA A O 1
ATOM 3074 N N . TYR A 1 407 ? 16.937 15.159 -40.388 1.00 51.66 407 TYR A N 1
ATOM 3075 C CA . TYR A 1 407 ? 17.356 15.630 -41.708 1.00 51.66 407 TYR A CA 1
ATOM 3076 C C . TYR A 1 407 ? 16.388 16.688 -42.252 1.00 51.66 407 TYR A C 1
ATOM 3078 O O . TYR A 1 407 ? 15.825 16.541 -43.333 1.00 51.66 407 TYR A O 1
ATOM 3086 N N . GLN A 1 408 ? 16.236 17.798 -41.524 1.00 46.84 408 GLN A N 1
ATOM 3087 C CA . GLN A 1 408 ? 15.663 19.049 -42.046 1.00 46.84 408 GLN A CA 1
ATOM 3088 C C . GLN A 1 408 ? 16.545 19.599 -43.181 1.00 46.84 408 GLN A C 1
ATOM 3090 O O . GLN A 1 408 ? 17.331 20.528 -42.998 1.00 46.84 408 GLN A O 1
ATOM 3095 N N . GLY A 1 409 ? 16.488 18.971 -44.353 1.00 48.22 409 GLY A N 1
ATOM 3096 C CA . GLY A 1 409 ? 17.451 19.237 -45.400 1.00 48.22 409 GLY A CA 1
ATOM 3097 C C . GLY A 1 409 ? 17.266 18.438 -46.678 1.00 48.22 409 GLY A C 1
ATOM 3098 O O . GLY A 1 409 ? 18.269 18.001 -47.228 1.00 48.22 409 GLY A O 1
ATOM 3099 N N . GLU A 1 410 ? 16.064 18.380 -47.255 1.00 50.59 410 GLU A N 1
ATOM 3100 C CA . GLU A 1 410 ? 15.977 18.293 -48.731 1.00 50.59 410 GLU A CA 1
ATOM 3101 C C . GLU A 1 410 ? 16.703 19.485 -49.412 1.00 50.59 410 GLU A C 1
ATOM 3103 O O . GLU A 1 410 ? 16.965 19.466 -50.607 1.00 50.59 410 GLU A O 1
ATOM 3108 N N . ASN A 1 411 ? 17.120 20.492 -48.629 1.00 55.09 411 ASN A N 1
ATOM 3109 C CA . ASN A 1 411 ? 17.975 21.608 -49.034 1.00 55.09 411 ASN A CA 1
ATOM 3110 C C . ASN A 1 411 ? 19.381 21.605 -48.390 1.00 55.09 411 ASN A C 1
ATOM 3112 O O . ASN A 1 411 ? 20.101 22.592 -48.538 1.00 55.09 411 ASN A O 1
ATOM 3116 N N . ASN A 1 412 ? 19.784 20.563 -47.647 1.00 69.38 412 ASN A N 1
ATOM 3117 C CA . ASN A 1 412 ? 21.129 20.513 -47.060 1.00 69.38 412 ASN A CA 1
ATOM 3118 C C . ASN A 1 412 ? 22.094 19.857 -48.052 1.00 69.38 412 ASN A C 1
ATOM 3120 O O . ASN A 1 412 ? 22.111 18.632 -48.199 1.00 69.38 412 ASN A O 1
ATOM 3124 N N . ILE A 1 413 ? 22.845 20.701 -48.757 1.00 79.56 413 ILE A N 1
ATOM 3125 C CA . ILE A 1 413 ? 23.868 20.293 -49.714 1.00 79.56 413 ILE A CA 1
ATOM 3126 C C . ILE A 1 413 ? 25.208 20.214 -48.991 1.00 79.56 413 ILE A C 1
ATOM 3128 O O . ILE A 1 413 ? 25.696 21.215 -48.471 1.00 79.56 413 ILE A O 1
ATOM 3132 N N . ASP A 1 414 ? 25.799 19.026 -48.993 1.00 85.31 414 ASP A N 1
ATOM 3133 C CA . ASP A 1 414 ? 27.133 18.763 -48.461 1.00 85.31 414 ASP A CA 1
ATOM 3134 C C . ASP A 1 414 ? 28.078 18.421 -49.619 1.00 85.31 414 ASP A C 1
ATOM 3136 O O . ASP A 1 414 ? 27.757 17.570 -50.455 1.00 85.31 414 ASP A O 1
ATOM 3140 N N . VAL A 1 415 ? 29.231 19.091 -49.681 1.00 87.94 415 VAL A N 1
ATOM 3141 C CA . VAL A 1 415 ? 30.278 18.820 -50.675 1.00 87.94 415 VAL A CA 1
ATOM 3142 C C . VAL A 1 415 ? 31.472 18.220 -49.955 1.00 87.94 415 VAL A C 1
ATOM 3144 O O . VAL A 1 415 ? 32.104 18.863 -49.119 1.00 87.94 415 VAL A O 1
ATOM 3147 N N . ARG A 1 416 ? 31.797 16.975 -50.295 1.00 89.44 416 ARG A N 1
ATOM 3148 C CA . ARG A 1 416 ? 32.892 16.218 -49.691 1.00 89.44 416 ARG A CA 1
ATOM 3149 C C . ARG A 1 416 ? 34.014 16.057 -50.692 1.00 89.44 416 ARG A C 1
ATOM 3151 O O . ARG A 1 416 ? 33.778 15.601 -51.803 1.00 89.44 416 ARG A O 1
ATOM 3158 N N . VAL A 1 417 ? 35.232 16.394 -50.288 1.00 88.12 417 VAL A N 1
ATOM 3159 C CA . VAL A 1 417 ? 36.430 16.215 -51.111 1.00 88.12 417 VAL A CA 1
ATOM 3160 C C . VAL A 1 417 ? 37.216 15.014 -50.601 1.00 88.12 417 VAL A C 1
ATOM 3162 O O . VAL A 1 417 ? 37.556 14.931 -49.421 1.00 88.12 417 VAL A O 1
ATOM 3165 N N . PHE A 1 418 ? 37.525 14.096 -51.506 1.00 86.06 418 PHE A N 1
ATOM 3166 C CA . PHE A 1 418 ? 38.300 12.891 -51.250 1.00 86.06 418 PHE A CA 1
ATOM 3167 C C . PHE A 1 418 ? 39.556 12.892 -52.110 1.00 86.06 418 PHE A C 1
ATOM 3169 O O . PHE A 1 418 ? 39.531 13.377 -53.238 1.00 86.06 418 PHE A O 1
ATOM 3176 N N . SER A 1 419 ? 40.635 12.292 -51.611 1.00 84.62 419 SER A N 1
ATOM 3177 C CA . SER A 1 419 ? 41.726 11.880 -52.493 1.00 84.62 419 SER A CA 1
ATOM 3178 C C . SER A 1 419 ? 41.425 10.501 -53.075 1.00 84.62 419 SER A C 1
ATOM 3180 O O . SER A 1 419 ? 41.130 9.572 -52.318 1.00 84.62 419 SER A O 1
ATOM 3182 N N . LEU A 1 420 ? 41.532 10.349 -54.397 1.00 81.56 420 LEU A N 1
ATOM 3183 C CA . LEU A 1 420 ? 41.321 9.065 -55.074 1.00 81.56 420 LEU A CA 1
ATOM 3184 C C . LEU A 1 420 ? 42.409 8.032 -54.746 1.00 81.56 420 LEU A C 1
ATOM 3186 O O . LEU A 1 420 ? 42.152 6.832 -54.819 1.00 81.56 420 LEU A O 1
ATOM 3190 N N . ASP A 1 421 ? 43.604 8.476 -54.352 1.00 77.06 421 ASP A N 1
ATOM 3191 C CA . ASP A 1 421 ? 44.727 7.604 -53.986 1.00 77.06 421 ASP A CA 1
ATOM 3192 C C . ASP A 1 421 ? 44.865 7.390 -52.462 1.00 77.06 421 ASP A C 1
ATOM 3194 O O . ASP A 1 421 ? 45.770 6.688 -52.006 1.00 77.06 421 ASP A O 1
ATOM 3198 N N . GLY A 1 422 ? 43.972 7.998 -51.666 1.00 67.81 422 GLY A N 1
ATOM 3199 C CA . GLY A 1 422 ? 43.975 7.940 -50.201 1.00 67.81 422 GLY A CA 1
ATOM 3200 C C . GLY A 1 422 ? 45.070 8.767 -49.511 1.00 67.81 422 GLY A C 1
ATOM 3201 O O . GLY A 1 422 ? 45.117 8.791 -48.280 1.00 67.81 422 GLY A O 1
ATOM 3202 N N . ASN A 1 423 ? 45.931 9.466 -50.257 1.00 64.75 423 ASN A N 1
ATOM 3203 C CA . ASN A 1 423 ? 46.976 10.326 -49.708 1.00 64.75 423 ASN A CA 1
ATOM 3204 C C . ASN A 1 423 ? 46.529 11.793 -49.696 1.00 64.75 423 ASN A C 1
ATOM 3206 O O . ASN A 1 423 ? 46.062 12.326 -50.693 1.00 64.75 423 ASN A O 1
ATOM 3210 N N . LEU A 1 424 ? 46.732 12.478 -48.569 1.00 62.31 424 LEU A N 1
ATOM 3211 C CA . LEU A 1 424 ? 46.440 13.915 -48.411 1.00 62.31 424 LEU A CA 1
ATOM 3212 C C . LEU A 1 424 ? 47.717 14.771 -48.351 1.00 62.31 424 LEU A C 1
ATOM 3214 O O . LEU A 1 424 ? 47.678 15.941 -47.976 1.00 62.31 424 LEU A O 1
ATOM 3218 N N . THR A 1 425 ? 48.862 14.174 -48.691 1.00 61.53 425 THR A N 1
ATOM 3219 C CA . THR A 1 425 ? 50.186 14.782 -48.533 1.00 61.53 425 THR A CA 1
ATOM 3220 C C . THR A 1 425 ? 50.924 14.768 -49.868 1.00 61.53 425 THR A C 1
ATOM 3222 O O . THR A 1 425 ? 51.400 13.721 -50.308 1.00 61.53 425 THR A O 1
ATOM 3225 N N . LEU A 1 426 ? 51.046 15.940 -50.489 1.00 62.28 426 LEU A N 1
ATOM 3226 C CA . LEU A 1 426 ? 51.872 16.174 -51.673 1.00 62.28 426 LEU A CA 1
ATOM 3227 C C . LEU A 1 426 ? 53.279 16.576 -51.212 1.00 62.28 426 LEU A C 1
ATOM 3229 O O . LEU A 1 426 ? 53.464 17.645 -50.634 1.00 62.28 426 LEU A O 1
ATOM 3233 N N . VAL A 1 427 ? 54.252 15.677 -51.376 1.00 59.44 427 VAL A N 1
ATOM 3234 C CA . VAL A 1 427 ? 55.674 15.913 -51.076 1.00 59.44 427 VAL A CA 1
ATOM 3235 C C . VAL A 1 427 ? 56.513 15.212 -52.148 1.00 59.44 427 VAL A C 1
ATOM 3237 O O . VAL A 1 427 ? 56.302 14.022 -52.389 1.00 59.44 427 VAL A O 1
ATOM 3240 N N . ASN A 1 428 ? 57.498 15.922 -52.713 1.00 59.31 428 ASN A N 1
ATOM 3241 C CA . ASN A 1 428 ? 58.510 15.427 -53.662 1.00 59.31 428 ASN A CA 1
ATOM 3242 C C . ASN A 1 428 ? 57.936 14.914 -55.003 1.00 59.31 428 ASN A C 1
ATOM 3244 O O . ASN A 1 428 ? 57.940 13.705 -55.239 1.00 59.31 428 ASN A O 1
ATOM 3248 N N . ASP A 1 429 ? 57.479 15.817 -55.880 1.00 66.06 429 ASP A N 1
ATOM 3249 C CA . ASP A 1 429 ? 57.045 15.521 -57.265 1.00 66.06 429 ASP A CA 1
ATOM 3250 C C . ASP A 1 429 ? 55.911 14.486 -57.392 1.00 66.06 429 ASP A C 1
ATOM 3252 O O . ASP A 1 429 ? 55.767 13.805 -58.410 1.00 66.06 429 ASP A O 1
ATOM 3256 N N . ARG A 1 430 ? 55.089 14.339 -56.349 1.00 72.00 430 ARG A N 1
ATOM 3257 C CA . ARG A 1 430 ? 53.887 13.502 -56.413 1.00 72.00 430 ARG A CA 1
ATOM 3258 C C . ARG A 1 430 ? 52.722 14.292 -56.987 1.00 72.00 430 ARG A C 1
ATOM 3260 O O . ARG A 1 430 ? 52.573 15.476 -56.704 1.00 72.00 430 ARG A O 1
ATOM 3267 N N . GLU A 1 431 ? 51.890 13.600 -57.751 1.00 83.44 431 GLU A N 1
ATOM 3268 C CA . GLU A 1 431 ? 50.619 14.105 -58.259 1.00 83.44 431 GLU A CA 1
ATOM 3269 C C . GLU A 1 431 ? 49.475 13.428 -57.482 1.00 83.44 431 GLU A C 1
ATOM 3271 O O . GLU A 1 431 ? 49.603 12.262 -57.097 1.00 83.44 431 GLU A O 1
ATOM 3276 N N . VAL A 1 432 ? 48.380 14.147 -57.223 1.00 85.56 432 VAL A N 1
ATOM 3277 C CA . VAL A 1 432 ? 47.185 13.608 -56.551 1.00 85.56 432 VAL A CA 1
ATOM 3278 C C . VAL A 1 432 ? 45.924 14.039 -57.285 1.00 85.56 432 VAL A C 1
ATOM 3280 O O . VAL A 1 432 ? 45.801 15.194 -57.698 1.00 85.56 432 VAL A O 1
ATOM 3283 N N . ASP A 1 433 ? 44.971 13.121 -57.405 1.00 88.31 433 ASP A N 1
ATOM 3284 C CA . ASP A 1 433 ? 43.640 13.428 -57.915 1.00 88.31 433 ASP A CA 1
ATOM 3285 C C . ASP A 1 433 ? 42.667 13.595 -56.748 1.00 88.31 433 ASP A C 1
ATOM 3287 O O . ASP A 1 433 ? 42.423 12.659 -55.979 1.00 88.31 433 ASP A O 1
ATOM 3291 N N . LEU A 1 434 ? 42.083 14.787 -56.634 1.00 90.38 434 LEU A N 1
ATOM 3292 C CA . LEU A 1 434 ? 40.980 15.041 -55.715 1.00 90.38 434 LEU A CA 1
ATOM 3293 C C . LEU A 1 434 ? 39.647 14.865 -56.438 1.00 90.38 434 LEU A C 1
ATOM 3295 O O . LEU A 1 434 ? 39.494 15.269 -57.591 1.00 90.38 434 LEU A O 1
ATOM 3299 N N . TYR A 1 435 ? 38.672 14.296 -55.740 1.00 92.56 435 TYR A N 1
ATOM 3300 C CA . TYR A 1 435 ? 37.317 14.056 -56.218 1.00 92.56 435 TYR A CA 1
ATOM 3301 C C . TYR A 1 435 ? 36.294 14.653 -55.255 1.00 92.56 435 TYR A C 1
ATOM 3303 O O . TYR A 1 435 ? 36.368 14.429 -54.049 1.00 92.56 435 TYR A O 1
ATOM 3311 N N . ALA A 1 436 ? 35.342 15.408 -55.793 1.00 93.50 436 ALA A N 1
ATOM 3312 C CA . ALA A 1 436 ? 34.251 16.007 -55.047 1.00 93.50 436 ALA A CA 1
ATOM 3313 C C . ALA A 1 436 ? 32.970 15.176 -55.196 1.00 93.50 436 ALA A C 1
ATOM 3315 O O . ALA A 1 436 ? 32.521 14.918 -56.313 1.00 93.50 436 ALA A O 1
ATOM 3316 N N . GLU A 1 437 ? 32.352 14.822 -54.072 1.00 93.00 437 GLU A N 1
ATOM 3317 C CA . GLU A 1 437 ? 30.997 14.282 -54.016 1.00 93.00 437 GLU A CA 1
ATOM 3318 C C . GLU A 1 437 ? 30.020 15.311 -53.469 1.00 93.00 437 GLU A C 1
ATOM 3320 O O . GLU A 1 437 ? 30.293 15.976 -52.471 1.00 93.00 437 GLU A O 1
ATOM 3325 N N . VAL A 1 438 ? 28.841 15.372 -54.077 1.00 90.38 438 VAL A N 1
ATOM 3326 C CA . VAL A 1 438 ? 27.736 16.224 -53.653 1.00 90.38 438 VAL A CA 1
ATOM 3327 C C . VAL A 1 438 ? 26.615 15.352 -53.123 1.00 90.38 438 VAL A C 1
ATOM 3329 O O . VAL A 1 438 ? 26.093 14.477 -53.822 1.00 90.38 438 VAL A O 1
ATOM 3332 N N . TRP A 1 439 ? 26.236 15.617 -51.883 1.00 86.44 439 TRP A N 1
ATOM 3333 C CA . TRP A 1 439 ? 25.194 14.899 -51.172 1.00 86.44 439 TRP A CA 1
ATOM 3334 C C . TRP A 1 439 ? 24.034 15.844 -50.878 1.00 86.44 439 TRP A C 1
ATOM 3336 O O . TRP A 1 439 ? 24.223 16.913 -50.304 1.00 86.44 439 TRP A O 1
ATOM 3346 N N . CYS A 1 440 ? 22.828 15.430 -51.265 1.00 81.38 440 CYS A N 1
ATOM 3347 C CA . CYS A 1 440 ? 21.580 16.052 -50.835 1.00 81.38 440 CYS A CA 1
ATOM 3348 C C . CYS A 1 440 ? 20.906 15.085 -49.857 1.00 81.38 440 CYS A C 1
ATOM 3350 O O . CYS A 1 440 ? 20.450 14.003 -50.247 1.00 81.38 440 CYS A O 1
ATOM 3352 N N . GLY A 1 441 ? 20.948 15.415 -48.564 1.00 76.44 441 GLY A N 1
ATOM 3353 C CA . GLY A 1 441 ? 20.579 14.474 -47.505 1.00 76.44 441 GLY A CA 1
ATOM 3354 C C . GLY A 1 441 ? 21.403 13.178 -47.581 1.00 76.44 441 GLY A C 1
ATOM 3355 O O . GLY A 1 441 ? 22.610 13.186 -47.347 1.00 76.44 441 GLY A O 1
ATOM 3356 N N . LEU A 1 442 ? 20.753 12.056 -47.916 1.00 70.31 442 LEU A N 1
ATOM 3357 C CA . LEU A 1 442 ? 21.381 10.729 -48.052 1.00 70.31 442 LEU A CA 1
ATOM 3358 C C . LEU A 1 442 ? 21.632 10.297 -49.506 1.00 70.31 442 LEU A C 1
ATOM 3360 O O . LEU A 1 442 ? 22.133 9.198 -49.742 1.00 70.31 442 LEU A O 1
ATOM 3364 N N . LYS A 1 443 ? 21.268 11.122 -50.491 1.00 82.19 443 LYS A N 1
ATOM 3365 C CA . LYS A 1 443 ? 21.413 10.800 -51.913 1.00 82.19 443 LYS A CA 1
ATOM 3366 C C . LYS A 1 443 ? 22.689 11.444 -52.447 1.00 82.19 443 LYS A C 1
ATOM 3368 O O . LYS A 1 443 ? 22.816 12.668 -52.439 1.00 82.19 443 LYS A O 1
ATOM 3373 N N . ASN A 1 444 ? 23.611 10.622 -52.945 1.00 87.56 444 ASN A N 1
ATOM 3374 C CA . ASN A 1 444 ? 24.715 11.115 -53.760 1.00 87.56 444 ASN A CA 1
ATOM 3375 C C . ASN A 1 444 ? 24.138 11.566 -55.113 1.00 87.56 444 ASN A C 1
ATOM 3377 O O . ASN A 1 444 ? 23.576 10.760 -55.856 1.00 87.56 444 ASN A O 1
ATOM 3381 N N . ILE A 1 445 ? 24.226 12.865 -55.389 1.00 89.06 445 ILE A N 1
ATOM 3382 C CA . ILE A 1 445 ? 23.709 13.503 -56.609 1.00 89.06 445 ILE A CA 1
ATOM 3383 C C . ILE A 1 445 ? 24.832 13.959 -57.545 1.00 89.06 445 ILE A C 1
ATOM 3385 O O . ILE A 1 445 ? 24.569 14.623 -58.543 1.00 89.06 445 ILE A O 1
ATOM 3389 N N . THR A 1 446 ? 26.081 13.601 -57.247 1.00 92.00 446 THR A N 1
ATOM 3390 C CA . THR A 1 446 ? 27.278 14.083 -57.954 1.00 92.00 446 THR A CA 1
ATOM 3391 C C . THR A 1 446 ? 27.197 13.879 -59.466 1.00 92.00 446 THR A C 1
ATOM 3393 O O . THR A 1 446 ? 27.609 14.744 -60.235 1.00 92.00 446 THR A O 1
ATOM 3396 N N . ASP A 1 447 ? 26.646 12.750 -59.911 1.00 91.06 447 ASP A N 1
ATOM 3397 C CA . ASP A 1 447 ? 26.543 12.413 -61.335 1.00 91.06 447 ASP A CA 1
ATOM 3398 C C . ASP A 1 447 ? 25.407 13.143 -62.066 1.00 91.06 447 ASP A C 1
ATOM 3400 O O . ASP A 1 447 ? 25.414 13.199 -63.295 1.00 91.06 447 ASP A O 1
ATOM 3404 N N . ASN A 1 448 ? 24.469 13.749 -61.331 1.00 91.00 448 ASN A N 1
ATOM 3405 C CA . ASN A 1 448 ? 23.383 14.546 -61.905 1.00 91.00 448 ASN A CA 1
ATOM 3406 C C . ASN A 1 448 ? 23.816 15.988 -62.197 1.00 91.00 448 ASN A C 1
ATOM 3408 O O . ASN A 1 448 ? 23.149 16.685 -62.960 1.00 91.00 448 ASN A O 1
ATOM 3412 N N . ILE A 1 449 ? 24.909 16.446 -61.582 1.00 90.12 449 ILE A N 1
ATOM 3413 C CA . ILE A 1 449 ? 25.376 17.827 -61.679 1.00 90.12 449 ILE A CA 1
ATOM 3414 C C . ILE A 1 449 ? 26.336 17.950 -62.874 1.00 90.12 449 ILE A C 1
ATOM 3416 O O . ILE A 1 449 ? 27.326 17.214 -62.952 1.00 90.12 449 ILE A O 1
ATOM 3420 N N . PRO A 1 450 ? 26.094 18.885 -63.812 1.00 91.62 450 PRO A N 1
ATOM 3421 C CA . PRO A 1 450 ? 27.010 19.139 -64.916 1.00 91.62 450 PRO A CA 1
ATOM 3422 C C . PRO A 1 450 ? 28.427 19.490 -64.431 1.00 91.62 450 PRO A C 1
ATOM 3424 O O . PRO A 1 450 ? 28.565 20.308 -63.518 1.00 91.62 450 PRO A O 1
ATOM 3427 N N . PRO A 1 451 ? 29.496 18.977 -65.076 1.00 90.81 451 PRO A N 1
ATOM 3428 C CA . PRO A 1 451 ? 30.879 19.291 -64.702 1.00 90.81 451 PRO A CA 1
ATOM 3429 C C . PRO A 1 451 ? 31.188 20.795 -64.642 1.00 90.81 451 PRO A C 1
ATOM 3431 O O . PRO A 1 451 ? 31.970 21.228 -63.803 1.00 90.81 451 PRO A O 1
ATOM 3434 N N . SER A 1 452 ? 30.520 21.600 -65.473 1.00 91.75 452 SER A N 1
ATOM 3435 C CA . SER A 1 452 ? 30.681 23.058 -65.519 1.00 91.75 452 SER A CA 1
ATOM 3436 C C . SER A 1 452 ? 30.270 23.789 -64.237 1.00 91.75 452 SER A C 1
ATOM 3438 O O . SER A 1 452 ? 30.554 24.975 -64.116 1.00 91.75 452 SER A O 1
ATOM 3440 N N . LEU A 1 453 ? 29.576 23.124 -63.307 1.00 92.56 453 LEU A N 1
ATOM 3441 C CA . LEU A 1 453 ? 29.142 23.710 -62.034 1.00 92.56 453 LEU A CA 1
ATOM 3442 C C . LEU A 1 453 ? 30.100 23.423 -60.869 1.00 92.56 453 LEU A C 1
ATOM 3444 O O . LEU A 1 453 ? 29.864 23.903 -59.764 1.00 92.56 453 LEU A O 1
ATOM 3448 N N . PHE A 1 454 ? 31.170 22.661 -61.106 1.00 94.44 454 PHE A N 1
ATOM 3449 C CA . PHE A 1 454 ? 32.199 22.375 -60.110 1.00 94.44 454 PHE A CA 1
ATOM 3450 C C . PHE A 1 454 ? 33.401 23.291 -60.325 1.00 94.44 454 PHE A C 1
ATOM 3452 O O . PHE A 1 454 ? 34.060 23.224 -61.367 1.00 94.44 454 PHE A O 1
ATOM 3459 N N . SER A 1 455 ? 33.708 24.107 -59.321 1.00 94.50 455 SER A N 1
ATOM 3460 C CA . SER A 1 455 ? 34.868 24.997 -59.325 1.00 94.50 455 SER A CA 1
ATOM 3461 C C . SER A 1 455 ? 35.771 24.681 -58.147 1.00 94.50 455 SER A C 1
ATOM 3463 O O . SER A 1 455 ? 35.296 24.511 -57.028 1.00 94.50 455 SER A O 1
ATOM 3465 N N . TRP A 1 456 ? 37.078 24.632 -58.378 1.00 94.75 456 TRP A N 1
ATOM 3466 C CA . TRP A 1 456 ? 38.044 24.361 -57.318 1.00 94.75 456 TRP A CA 1
ATOM 3467 C C . TRP A 1 456 ? 38.698 25.647 -56.840 1.00 94.75 456 TRP A C 1
ATOM 3469 O O . TRP A 1 456 ? 39.115 26.486 -57.638 1.00 94.75 456 TRP A O 1
ATOM 3479 N N . VAL A 1 457 ? 38.811 25.777 -55.523 1.00 94.06 457 VAL A N 1
ATOM 3480 C CA . VAL A 1 457 ? 39.427 26.920 -54.859 1.00 94.06 457 VAL A CA 1
ATOM 3481 C C . VAL A 1 457 ? 40.593 26.446 -54.017 1.00 94.06 457 VAL A C 1
ATOM 3483 O O . VAL A 1 457 ? 40.449 25.604 -53.136 1.00 94.06 457 VAL A O 1
ATOM 3486 N N . ARG A 1 458 ? 41.757 27.027 -54.282 1.00 92.94 458 ARG A N 1
ATOM 3487 C CA . ARG A 1 458 ? 42.938 26.940 -53.442 1.00 92.94 458 ARG A CA 1
ATOM 3488 C C . ARG A 1 458 ? 42.981 28.141 -52.505 1.00 92.94 458 ARG A C 1
ATOM 3490 O O . ARG A 1 458 ? 42.864 29.287 -52.942 1.00 92.94 458 ARG A O 1
ATOM 3497 N N . THR A 1 459 ? 43.218 27.861 -51.229 1.00 91.88 459 THR A N 1
ATOM 3498 C CA . THR A 1 459 ? 43.456 28.862 -50.185 1.00 91.88 459 THR A CA 1
ATOM 3499 C C . THR A 1 459 ? 44.815 28.611 -49.547 1.00 91.88 459 THR A C 1
ATOM 3501 O O . THR A 1 459 ? 45.040 27.565 -48.938 1.00 91.88 459 THR A O 1
ATOM 3504 N N . SER A 1 460 ? 45.738 29.559 -49.678 1.00 90.00 460 SER A N 1
ATOM 3505 C CA . SER A 1 460 ? 47.105 29.471 -49.168 1.00 90.00 460 SER A CA 1
ATOM 3506 C C . SER A 1 460 ? 47.554 30.788 -48.521 1.00 90.00 460 SER A C 1
ATOM 3508 O O . SER A 1 460 ? 46.805 31.756 -48.409 1.00 90.00 460 SER A O 1
ATOM 3510 N N . SER A 1 461 ? 48.817 30.846 -48.090 1.00 88.50 461 SER A N 1
ATOM 3511 C CA . SER A 1 461 ? 49.428 32.100 -47.630 1.00 88.50 461 SER A CA 1
ATOM 3512 C C . SER A 1 461 ? 49.743 33.101 -48.758 1.00 88.50 461 SER A C 1
ATOM 3514 O O . SER A 1 461 ? 50.200 34.200 -48.457 1.00 88.50 461 SER A O 1
ATOM 3516 N N . ASN A 1 462 ? 49.583 32.730 -50.035 1.00 89.75 462 ASN A N 1
ATOM 3517 C CA . ASN A 1 462 ? 49.880 33.574 -51.197 1.00 89.75 462 ASN A CA 1
ATOM 3518 C C . ASN A 1 462 ? 48.608 33.849 -52.018 1.00 89.75 462 ASN A C 1
ATOM 3520 O O . ASN A 1 462 ? 48.315 33.159 -52.995 1.00 89.75 462 ASN A O 1
ATOM 3524 N N . THR A 1 463 ? 47.883 34.897 -51.633 1.00 89.19 463 THR A N 1
ATOM 3525 C CA . THR A 1 463 ? 46.569 35.247 -52.193 1.00 89.19 463 THR A CA 1
ATOM 3526 C C . THR A 1 463 ? 46.597 35.604 -53.680 1.00 89.19 463 THR A C 1
ATOM 3528 O O . THR A 1 463 ? 45.629 35.337 -54.386 1.00 89.19 463 THR A O 1
ATOM 3531 N N . ASP A 1 464 ? 47.696 36.169 -54.183 1.00 88.00 464 ASP A N 1
ATOM 3532 C CA . ASP A 1 464 ? 47.809 36.574 -55.593 1.00 88.00 464 ASP A CA 1
ATOM 3533 C C . ASP A 1 464 ? 47.988 35.357 -56.511 1.00 88.00 464 ASP A C 1
ATOM 3535 O O . ASP A 1 464 ? 47.396 35.268 -57.596 1.00 88.00 464 ASP A O 1
ATOM 3539 N N . ALA A 1 465 ? 48.773 34.378 -56.048 1.00 87.19 465 ALA A N 1
ATOM 3540 C CA . ALA A 1 465 ? 48.905 33.094 -56.722 1.00 87.19 465 ALA A CA 1
ATOM 3541 C C . ALA A 1 465 ? 47.590 32.304 -56.665 1.00 87.19 465 ALA A C 1
ATOM 3543 O O . ALA A 1 465 ? 47.238 31.652 -57.645 1.00 87.19 465 ALA A O 1
ATOM 3544 N N . ASP A 1 466 ? 46.859 32.370 -55.548 1.00 91.00 466 ASP A N 1
ATOM 3545 C CA . ASP A 1 466 ? 45.546 31.731 -55.397 1.00 91.00 466 ASP A CA 1
ATOM 3546 C C . ASP A 1 466 ? 44.507 32.345 -56.335 1.00 91.00 466 ASP A C 1
ATOM 3548 O O . ASP A 1 466 ? 43.828 31.610 -57.040 1.00 91.00 466 ASP A O 1
ATOM 3552 N N . ALA A 1 467 ? 44.430 33.675 -56.438 1.00 91.31 467 ALA A N 1
ATOM 3553 C CA . ALA A 1 467 ? 43.512 34.345 -57.361 1.00 91.31 467 ALA A CA 1
ATOM 3554 C C . ALA A 1 467 ? 43.767 33.946 -58.825 1.00 91.31 467 ALA A C 1
ATOM 3556 O O . ALA A 1 467 ? 42.828 33.704 -59.587 1.00 91.31 467 ALA A O 1
ATOM 3557 N N . SER A 1 468 ? 45.043 33.840 -59.206 1.00 91.00 468 SER A N 1
ATOM 3558 C CA . SER A 1 468 ? 45.438 33.401 -60.546 1.00 91.00 468 SER A CA 1
ATOM 3559 C C . SER A 1 468 ? 45.091 31.931 -60.785 1.00 91.00 468 SER A C 1
ATOM 3561 O O . SER A 1 468 ? 44.580 31.595 -61.849 1.00 91.00 468 SER A O 1
ATOM 3563 N N . TRP A 1 469 ? 45.327 31.065 -59.796 1.00 93.00 469 TRP A N 1
ATOM 3564 C CA . TRP A 1 469 ? 45.032 29.637 -59.884 1.00 93.00 469 TRP A CA 1
ATOM 3565 C C . TRP A 1 469 ? 43.522 29.370 -59.912 1.00 93.00 469 TRP A C 1
ATOM 3567 O O . TRP A 1 469 ? 43.049 28.729 -60.847 1.00 93.00 469 TRP A O 1
ATOM 3577 N N . ASN A 1 470 ? 42.753 29.935 -58.975 1.00 93.06 470 ASN A N 1
ATOM 3578 C CA . ASN A 1 470 ? 41.301 29.742 -58.836 1.00 93.06 470 ASN A CA 1
ATOM 3579 C C . ASN A 1 470 ? 40.565 30.084 -60.134 1.00 93.06 470 ASN A C 1
ATOM 3581 O O . ASN A 1 470 ? 39.737 29.308 -60.599 1.00 93.06 470 ASN A O 1
ATOM 3585 N N . LYS A 1 471 ? 40.957 31.182 -60.793 1.00 92.12 471 LYS A N 1
ATOM 3586 C CA . LYS A 1 471 ? 40.389 31.599 -62.082 1.00 92.12 471 LYS A CA 1
ATOM 3587 C C . LYS A 1 471 ? 40.572 30.560 -63.196 1.00 92.12 471 LYS A C 1
ATOM 3589 O O . LYS A 1 471 ? 39.770 30.498 -64.121 1.00 92.12 471 LYS A O 1
ATOM 3594 N N . THR A 1 472 ? 41.631 29.751 -63.138 1.00 91.25 472 THR A N 1
ATOM 3595 C CA . THR A 1 472 ? 41.872 28.675 -64.118 1.00 91.25 472 THR A CA 1
ATOM 3596 C C . THR A 1 472 ? 41.121 27.382 -63.801 1.00 91.25 472 THR A C 1
ATOM 3598 O O . THR A 1 472 ? 41.123 26.474 -64.630 1.00 91.25 472 THR A O 1
ATOM 3601 N N . LYS A 1 473 ? 40.497 27.278 -62.620 1.00 93.25 473 LYS A N 1
ATOM 3602 C CA . LYS A 1 473 ? 39.854 26.058 -62.111 1.00 93.25 473 LYS A CA 1
ATOM 3603 C C . LYS A 1 473 ? 38.346 26.220 -61.891 1.00 93.25 473 LYS A C 1
ATOM 3605 O O . LYS A 1 473 ? 37.733 25.431 -61.173 1.00 93.25 473 LYS A O 1
ATOM 3610 N N . GLU A 1 474 ? 37.741 27.215 -62.535 1.00 92.25 474 GLU A N 1
ATOM 3611 C CA . GLU A 1 474 ? 36.290 27.400 -62.579 1.00 92.25 474 GLU A CA 1
ATOM 3612 C C . GLU A 1 474 ? 35.647 26.439 -63.592 1.00 92.25 474 GLU A C 1
ATOM 3614 O O . GLU A 1 474 ? 36.074 26.363 -64.745 1.00 92.25 474 GLU A O 1
ATOM 3619 N N . GLY A 1 475 ? 34.616 25.702 -63.168 1.00 91.25 475 GLY A N 1
ATOM 3620 C CA . GLY A 1 475 ? 33.807 24.845 -64.043 1.00 91.25 475 GLY A CA 1
ATOM 3621 C C . GLY A 1 475 ? 34.549 23.673 -64.700 1.00 91.25 475 GLY A C 1
ATOM 3622 O O . GLY A 1 475 ? 34.149 23.217 -65.773 1.00 91.25 475 GLY A O 1
ATOM 3623 N N . ILE A 1 476 ? 35.639 23.195 -64.097 1.00 92.06 476 ILE A N 1
ATOM 3624 C CA . ILE A 1 476 ? 36.494 22.144 -64.680 1.00 92.06 476 ILE A CA 1
ATOM 3625 C C . ILE A 1 476 ? 35.997 20.720 -64.396 1.00 92.06 476 ILE A C 1
ATOM 3627 O O . ILE A 1 476 ? 36.455 19.775 -65.038 1.00 92.06 476 ILE A O 1
ATOM 3631 N N . GLY A 1 477 ? 35.056 20.559 -63.462 1.00 93.00 477 GLY A N 1
ATOM 3632 C CA . GLY A 1 477 ? 34.476 19.270 -63.098 1.00 93.00 477 GLY A CA 1
ATOM 3633 C C . GLY A 1 477 ? 34.787 18.804 -61.678 1.00 93.00 477 GLY A C 1
ATOM 3634 O O . GLY A 1 477 ? 35.560 19.399 -60.931 1.00 93.00 477 GLY A O 1
ATOM 3635 N N . LYS A 1 478 ? 34.149 17.689 -61.314 1.00 93.62 478 LYS A N 1
ATOM 3636 C CA . LYS A 1 478 ? 34.210 17.055 -59.988 1.00 93.62 478 LYS A CA 1
ATOM 3637 C C . LYS A 1 478 ? 35.549 16.398 -59.640 1.00 93.62 478 LYS A C 1
ATOM 3639 O O . LYS A 1 478 ? 35.695 15.899 -58.533 1.00 93.62 478 LYS A O 1
ATOM 3644 N N . THR A 1 479 ? 36.510 16.384 -60.560 1.00 93.56 479 THR A N 1
ATOM 3645 C CA . THR A 1 479 ? 37.861 15.859 -60.331 1.00 93.56 479 THR A CA 1
ATOM 3646 C C . THR A 1 479 ? 38.879 16.923 -60.702 1.00 93.56 479 THR A C 1
ATOM 3648 O O . THR A 1 479 ? 38.756 17.541 -61.760 1.00 93.56 479 THR A O 1
ATOM 3651 N N . ILE A 1 480 ? 39.902 17.104 -59.870 1.00 92.12 480 ILE A N 1
ATOM 3652 C CA . ILE A 1 480 ? 41.061 17.935 -60.190 1.00 92.12 480 ILE A CA 1
ATOM 3653 C C . ILE A 1 480 ? 42.347 17.146 -59.975 1.00 92.12 480 ILE A C 1
ATOM 3655 O O . ILE A 1 480 ? 42.508 16.459 -58.970 1.00 92.12 480 ILE A O 1
ATOM 3659 N N . HIS A 1 481 ? 43.260 17.288 -60.927 1.00 89.75 481 HIS A N 1
ATOM 3660 C CA . HIS A 1 481 ? 44.611 16.761 -60.849 1.00 89.75 481 HIS A CA 1
ATOM 3661 C C . HIS A 1 481 ? 45.548 17.854 -60.326 1.00 89.75 481 HIS A C 1
ATOM 3663 O O . HIS A 1 481 ? 45.614 18.935 -60.923 1.00 89.75 481 HIS A O 1
ATOM 3669 N N . LEU A 1 482 ? 46.233 17.583 -59.216 1.00 88.31 482 LEU A N 1
ATOM 3670 C CA . LEU A 1 482 ? 47.150 18.507 -58.551 1.00 88.31 482 LEU A CA 1
ATOM 3671 C C . LEU A 1 482 ? 48.588 18.000 -58.630 1.00 88.31 482 LEU A C 1
ATOM 3673 O O . LEU A 1 482 ? 48.856 16.820 -58.401 1.00 88.31 482 LEU A O 1
ATOM 3677 N N . LYS A 1 483 ? 49.512 18.925 -58.879 1.00 86.31 483 LYS A N 1
ATOM 3678 C CA . LYS A 1 483 ? 50.960 18.703 -58.915 1.00 86.31 483 LYS A CA 1
ATOM 3679 C C . LYS A 1 483 ? 51.655 19.473 -57.797 1.00 86.31 483 LYS A C 1
ATOM 3681 O O . LYS A 1 483 ? 51.058 20.347 -57.172 1.00 86.31 483 LYS A O 1
ATOM 3686 N N . ASP A 1 484 ? 52.940 19.202 -57.575 1.00 80.56 484 ASP A N 1
ATOM 3687 C CA . ASP A 1 484 ? 53.747 19.923 -56.575 1.00 80.56 484 ASP A CA 1
ATOM 3688 C C . ASP A 1 484 ? 53.721 21.451 -56.798 1.00 80.56 484 ASP A C 1
ATOM 3690 O O . ASP A 1 484 ? 53.582 22.221 -55.850 1.00 80.56 484 ASP A O 1
ATOM 3694 N N . GLU A 1 485 ? 53.713 21.897 -58.062 1.00 81.69 485 GLU A N 1
ATOM 3695 C CA . GLU A 1 485 ? 53.595 23.317 -58.433 1.00 81.69 485 GLU A CA 1
ATOM 3696 C C . GLU A 1 485 ? 52.260 23.972 -58.027 1.00 81.69 485 GLU A C 1
ATOM 3698 O O . GLU A 1 485 ? 52.194 25.193 -57.853 1.00 81.69 485 GLU A O 1
ATOM 3703 N N . ASP A 1 486 ? 51.200 23.181 -57.830 1.00 82.25 486 ASP A N 1
ATOM 3704 C CA . ASP A 1 486 ? 49.895 23.672 -57.389 1.00 82.25 486 ASP A CA 1
ATOM 3705 C C . ASP A 1 486 ? 49.852 23.925 -55.872 1.00 82.25 486 ASP A C 1
ATOM 3707 O O . ASP A 1 486 ? 48.945 24.613 -55.395 1.00 82.25 486 ASP A O 1
ATOM 3711 N N . VAL A 1 487 ? 50.825 23.425 -55.102 1.00 78.88 487 VAL A N 1
ATOM 3712 C CA . VAL A 1 487 ? 50.846 23.499 -53.635 1.00 78.88 487 VAL A CA 1
ATOM 3713 C C . VAL A 1 487 ? 51.799 24.588 -53.154 1.00 78.88 487 VAL A C 1
ATOM 3715 O O . VAL A 1 487 ? 53.021 24.467 -53.198 1.00 78.88 487 VAL A O 1
ATOM 3718 N N . VAL A 1 488 ? 51.246 25.660 -52.583 1.00 74.62 488 VAL A N 1
ATOM 3719 C CA . VAL A 1 488 ? 52.052 26.722 -51.965 1.00 74.62 488 VAL A CA 1
ATOM 3720 C C . VAL A 1 488 ? 52.126 26.498 -50.454 1.00 74.62 488 VAL A C 1
ATOM 3722 O O . VAL A 1 488 ? 51.235 26.901 -49.705 1.00 74.62 488 VAL A O 1
ATOM 3725 N N . ARG A 1 489 ? 53.223 25.888 -49.982 1.00 75.81 489 ARG A N 1
ATOM 3726 C CA . ARG A 1 489 ? 53.452 25.543 -48.561 1.00 75.81 489 ARG A CA 1
ATOM 3727 C C . ARG A 1 489 ? 52.322 24.672 -47.987 1.00 75.81 489 ARG A C 1
ATOM 3729 O O . ARG A 1 489 ? 52.226 23.501 -48.320 1.00 75.81 489 ARG A O 1
ATOM 3736 N N . ARG A 1 490 ? 51.508 25.225 -47.080 1.00 77.25 490 ARG A N 1
ATOM 3737 C CA . ARG A 1 490 ? 50.267 24.618 -46.590 1.00 77.25 490 ARG A CA 1
ATOM 3738 C C . ARG A 1 490 ? 49.120 25.373 -47.237 1.00 77.25 490 ARG A C 1
ATOM 3740 O O . ARG A 1 490 ? 48.969 26.569 -46.984 1.00 77.25 490 ARG A O 1
ATOM 3747 N N . CYS A 1 491 ? 48.336 24.671 -48.037 1.00 80.56 491 CYS A N 1
ATOM 3748 C CA . CYS A 1 491 ? 47.133 25.196 -48.655 1.00 80.56 491 CYS A CA 1
ATOM 3749 C C . CYS A 1 491 ? 45.978 24.208 -48.491 1.00 80.56 491 CYS A C 1
ATOM 3751 O O . CYS A 1 491 ? 46.194 23.010 -48.304 1.00 80.56 491 CYS A O 1
ATOM 3753 N N . THR A 1 492 ? 44.765 24.737 -48.557 1.00 87.25 492 THR A N 1
ATOM 3754 C CA . THR A 1 492 ? 43.518 23.973 -48.584 1.00 87.25 492 THR A CA 1
ATOM 3755 C C . THR A 1 492 ? 42.960 24.019 -49.998 1.00 87.25 492 THR A C 1
ATOM 3757 O O . THR A 1 492 ? 43.053 25.059 -50.654 1.00 87.25 492 THR A O 1
ATOM 3760 N N . PHE A 1 493 ? 42.401 22.901 -50.456 1.00 89.31 493 PHE A N 1
ATOM 3761 C CA . PHE A 1 493 ? 41.657 22.818 -51.706 1.00 89.31 493 PHE A CA 1
ATOM 3762 C C . PHE A 1 493 ? 40.210 22.470 -51.388 1.00 89.31 493 PHE A C 1
ATOM 3764 O O . PHE A 1 493 ? 39.944 21.414 -50.817 1.00 89.31 493 PHE A O 1
ATOM 3771 N N . ASP A 1 494 ? 39.300 23.346 -51.786 1.00 90.44 494 ASP A N 1
ATOM 3772 C CA . ASP A 1 494 ? 37.864 23.177 -51.626 1.00 90.44 494 ASP A CA 1
ATOM 3773 C C . ASP A 1 494 ? 37.209 23.078 -53.005 1.00 90.44 494 ASP A C 1
ATOM 3775 O O . ASP A 1 494 ? 37.627 23.745 -53.956 1.00 90.44 494 ASP A O 1
ATOM 3779 N N . CYS A 1 495 ? 36.163 22.264 -53.119 1.00 92.50 495 CYS A N 1
ATOM 3780 C CA . CYS A 1 495 ? 35.289 22.279 -54.283 1.00 92.50 495 CYS A CA 1
ATOM 3781 C C . CYS A 1 495 ? 34.045 23.100 -53.946 1.00 92.50 495 CYS A C 1
ATOM 3783 O O . CYS A 1 495 ? 33.322 22.787 -53.002 1.00 92.50 495 CYS A O 1
ATOM 3785 N N . ILE A 1 496 ? 33.791 24.144 -54.726 1.00 90.56 496 ILE A N 1
ATOM 3786 C CA . ILE A 1 496 ? 32.659 25.048 -54.559 1.00 90.56 496 ILE A CA 1
ATOM 3787 C C . ILE A 1 496 ? 31.631 24.770 -55.645 1.00 90.56 496 ILE A C 1
ATOM 3789 O O . ILE A 1 496 ? 31.964 24.606 -56.821 1.00 90.56 496 ILE A O 1
ATOM 3793 N N . ILE A 1 497 ? 30.370 24.752 -55.224 1.00 88.25 497 ILE A N 1
ATOM 3794 C CA . ILE A 1 497 ? 29.206 24.611 -56.088 1.00 88.25 497 ILE A CA 1
ATOM 3795 C C . ILE A 1 497 ? 28.197 25.677 -55.683 1.00 88.25 497 ILE A C 1
ATOM 3797 O O . ILE A 1 497 ? 27.909 25.851 -54.498 1.00 88.25 497 ILE A O 1
ATOM 3801 N N . ASP A 1 498 ? 27.664 26.391 -56.669 1.00 84.81 498 ASP A N 1
ATOM 3802 C CA . ASP A 1 498 ? 26.571 27.327 -56.439 1.00 84.81 498 ASP A CA 1
ATOM 3803 C C . ASP A 1 498 ? 25.259 26.560 -56.238 1.00 84.81 498 ASP A C 1
ATOM 3805 O O . ASP A 1 498 ? 24.762 25.886 -57.146 1.00 84.81 498 ASP A O 1
ATOM 3809 N N . ILE A 1 499 ? 24.702 26.681 -55.033 1.00 77.56 499 ILE A N 1
ATOM 3810 C CA . ILE A 1 499 ? 23.470 26.007 -54.621 1.00 77.56 499 ILE A CA 1
ATOM 3811 C C . ILE A 1 499 ? 22.308 26.402 -55.539 1.00 77.56 499 ILE A C 1
ATOM 3813 O O . ILE A 1 499 ? 21.501 25.545 -55.896 1.00 77.56 499 ILE A O 1
ATOM 3817 N N . ASP A 1 500 ? 22.227 27.666 -55.969 1.00 80.00 500 ASP A N 1
ATOM 3818 C CA . ASP A 1 500 ? 21.136 28.132 -56.829 1.00 80.00 500 ASP A CA 1
ATOM 3819 C C . ASP A 1 500 ? 21.198 27.502 -58.227 1.00 80.00 500 ASP A C 1
ATOM 3821 O O . ASP A 1 500 ? 20.163 27.144 -58.796 1.00 80.00 500 ASP A O 1
ATOM 3825 N N . SER A 1 501 ? 22.409 27.280 -58.740 1.00 81.31 501 SER A N 1
ATOM 3826 C CA . SER A 1 501 ? 22.652 26.653 -60.041 1.00 81.31 501 SER A CA 1
ATOM 3827 C C . SER A 1 501 ? 22.345 25.151 -60.071 1.00 81.31 501 SER A C 1
ATOM 3829 O O . SER A 1 501 ? 22.078 24.609 -61.147 1.00 81.31 501 SER A O 1
ATOM 3831 N N . ILE A 1 502 ? 22.341 24.470 -58.916 1.00 80.62 502 ILE A N 1
ATOM 3832 C CA . ILE A 1 502 ? 22.076 23.024 -58.842 1.00 80.62 502 ILE A CA 1
ATOM 3833 C C . ILE A 1 502 ? 20.637 22.651 -58.470 1.00 80.62 502 ILE A C 1
ATOM 3835 O O . ILE A 1 502 ? 20.290 21.475 -58.548 1.00 80.62 502 ILE A O 1
ATOM 3839 N N . LYS A 1 503 ? 19.769 23.621 -58.142 1.00 79.88 503 LYS A N 1
ATOM 3840 C CA . LYS A 1 503 ? 18.363 23.375 -57.746 1.00 79.88 503 LYS A CA 1
ATOM 3841 C C . LYS A 1 503 ? 17.566 22.532 -58.744 1.00 79.88 503 LYS A C 1
ATOM 3843 O O . LYS A 1 503 ? 16.695 21.776 -58.340 1.00 79.88 503 LYS A O 1
ATOM 3848 N N . ASN A 1 504 ? 17.874 22.643 -60.036 1.00 77.00 504 ASN A N 1
ATOM 3849 C CA . ASN A 1 504 ? 17.202 21.884 -61.097 1.00 77.00 504 ASN A CA 1
ATOM 3850 C C . ASN A 1 504 ? 17.695 20.425 -61.228 1.00 77.00 504 ASN A C 1
ATOM 3852 O O . ASN A 1 504 ? 17.194 19.704 -62.088 1.00 77.00 504 ASN A O 1
ATOM 3856 N N . TYR A 1 505 ? 18.683 20.011 -60.425 1.00 74.94 505 TYR A N 1
ATOM 3857 C CA . TYR A 1 505 ? 19.332 18.692 -60.477 1.00 74.94 505 TYR A CA 1
ATOM 3858 C C . TYR A 1 505 ? 19.227 17.896 -59.157 1.00 74.94 505 TYR A C 1
ATOM 3860 O O . TYR A 1 505 ? 19.755 16.780 -59.084 1.00 74.94 505 TYR A O 1
ATOM 3868 N N . LEU A 1 506 ? 18.575 18.465 -58.131 1.00 69.25 506 LEU A N 1
ATOM 3869 C CA . LEU A 1 506 ? 18.206 17.789 -56.875 1.00 69.25 506 LEU A CA 1
ATOM 3870 C C . LEU A 1 506 ? 17.092 16.764 -57.152 1.00 69.25 506 LEU A C 1
ATOM 3872 O O . LEU A 1 506 ? 17.254 15.569 -56.766 1.00 69.25 506 LEU A O 1
#

Secondary structure (DSSP, 8-state):
-----------------------------------------------EEETTEEE-SSS---S-------------S-TT---S------SEEEESS-B--SS----SSEEEESS-B--S----SS----SS----SS----S----S----SS---S----S----SS---S----S----S----S----S----S----SS----S-----S-----SEEEESS-EEE-SEEEEETTEEEEEEESBSSSSBPP----TTEEEEEE-----TTSSS--PPPEEEEEEEEEEEEEETTEEEEEEEEEEEEE-TT------TT-EEEEEEESS-GGGSEEEEEESS--SSS-SSSPSSEEEEEE---SS-GGGGEEEEEESS--B--S--B-TTS-BHHHHHHHHHT--TT-EEEEEEETTS-----SS--EEEEEEEEETTEE-GGGS-GGG-EEEEE-S-HHHHHHHHHHSTT--SEEEE-GGG--SS-EEEEE--HHHHGGG-

Organism: Prevotella dentalis (strain ATCC 49559 / DSM 3688 / JCM 13448 / NCTC 12043 / ES 2772) (NCBI:txid908937)